Protein AF-0000000079329192 (afdb_homodimer)

Organism: NCBI:txid704125

Nearest PDB structures (foldseek):
  1jye-assembly1_A-2  TM=8.760E-01  e=5.514E-21  Escherichia coli
  1efa-assembly2_C  TM=8.735E-01  e=2.709E-20  Escherichia coli
  1jyf-assembly1_A  TM=8.751E-01  e=1.690E-20  Escherichia coli
  1efa-assembly1_B  TM=8.731E-01  e=1.331E-19  Escherichia coli
  4rzt-assembly1_A  TM=8.567E-01  e=7.832E-20  Escherichia coli DH1

pLDDT: mean 88.98, std 10.3, range [32.72, 98.62]

Foldseek 3Di:
DPDCPDPLVVLLVVLQQVQCVVVPHHDDDDDQVQDPVSLLVVLLVVQVVVHLAEEDAHPDDDVSNCVSPVVHLHAYEYEDDDDPVHFYEYAQLLVQLLQVLVVQVVLPWQQEEEEFEPDDDDHSLVSSVNSNVVNCVVVVRDNYHYHYANLALVRLLVRLVVCVVPHQGLEYEYSAVSSQVSNVVSCVVVVHDFNVRYFYAHEDCPVVQCVDVQRHWYKHDPSSVSSNVVNVQSVCVSVPHDDDSYHYGYIGTDDTRRHHRD/DPDCPDPLVVLLVVLQQVQCVVVPHHDDDDDQVQDPVSLLVVLLVVQVVVHLAEEDAHPDDDVSNCVSPVVHLHAYEYEDDDDPVHFYEYAQLLVQLLQVLVVQVVLPWQQEEEEFEPDDDDHSLVSSVNSNVVNCVVVVRDNYHYHYANLALVRLLVVLVVCVVPHQGLEYEYSAVSSQVSNVVSCVVVVHDFNPRYFYAHEDCPVVQCVDVQRHWYKHDPSSVNSNVVNVQSVCVSVPHDDDSYHYGYIGTDDTRRHHRD

Secondary structure (DSSP, 8-state):
---TT-HHHHHHHHHHHHHHHHTT--EEEEE-TT-HHHHHHHHHHHHHTT-S-EEEE-S---HHHHHHHHT----EEEESS--TTSEEEEE-HHHHHHHHHHHHHHTT--SEEEEEE---SS-HHHHHHHHHHHHHHHTT---EEEEEE-S-HHHHHHHHHHHHHH---SEEEESSHHHHHHHHHHHHHTT--TTTT-EEE-SB--HHHHHSSSPPBEEEP-HHHHHHHHHHHHHHHHTT----SEEEE--EEE--SS----/---TT-HHHHHHHHHHHHHHHHTT--EEEEE-TT-HHHHHHHHHHHHHTT-S-EEEE-S---HHHHHHHHT----EEEESS--TTSEEEEE-HHHHHHHHHHHHHHTT--SEEEEEE---SS-HHHHHHHHHHHHHHHTT---EEEEEE-S-HHHHHHHHHHHHHH---SEEEESSHHHHHHHHHHHHHTT--TTTT-EEE-SB--HHHHHSSSPPBEEE--HHHHHHHHHHHHHHHHTT----SEEEE--EEE--SS----

Sequence (524 aa):
MPRLDSYATSRTLAGIDETLRKLGYQLIISCTGQKDEREIESIENLVNQRVSGMILIAGKITDKHKKALGGSNIPVILLGQKNENFYCILHDDEDAGYQVGEYIISKGHRNICYIDVDKEGVSAWSRRRMGFEKCMKENYIDSVSFFKSDSTIEDAIEVVGKIVSTQKPTIIVCATDSIAIGVMKGLTKMEISIPKEISVTGIGDYEIAGMITPSLTTIHYPYKSCGKLLAENIVNLIIGNNTNKETIIPVKLIERESVDKLMPRLDSYATSRTLAGIDETLRKLGYQLIISCTGQKDEREIESIENLVNQRVSGMILIAGKITDKHKKALGGSNIPVILLGQKNENFYCILHDDEDAGYQVGEYIISKGHRNICYIDVDKEGVSAWSRRRMGFEKCMKENYIDSVSFFKSDSTIEDAIEVVGKIVSTQKPTIIVCATDSIAIGVMKGLTKMEISIPKEISVTGIGDYEIAGMITPSLTTIHYPYKSCGKLLAENIVNLIIGNNTNKETIIPVKLIERESVDKL

Solvent-accessible surface area (backbone atoms only — not comparable to full-atom values): 26814 Å² total; per-residue (Å²): 99,72,43,56,63,31,67,62,39,13,35,20,52,41,19,23,43,58,41,26,49,75,71,74,44,79,49,74,45,74,61,45,86,77,34,68,71,43,43,37,50,49,46,41,51,44,57,73,65,60,52,66,52,44,76,42,71,46,86,73,85,49,71,62,47,46,56,50,46,64,82,48,94,50,42,57,36,30,36,72,35,88,47,94,89,40,30,19,36,31,69,41,34,33,54,48,20,24,52,51,36,50,50,44,47,75,30,55,56,61,44,36,31,38,37,36,68,65,62,89,68,99,41,70,59,51,36,18,48,51,19,24,50,50,39,29,57,76,67,72,55,78,49,65,46,80,45,67,26,78,51,40,47,70,48,17,26,53,45,42,54,53,41,63,74,75,40,83,46,49,29,39,40,21,64,28,40,54,31,29,52,13,31,52,47,34,34,50,76,69,71,45,48,62,18,83,60,36,14,42,30,25,29,51,54,52,81,58,31,74,67,32,82,59,20,44,18,22,25,37,55,58,35,38,60,49,12,32,51,50,32,53,45,48,49,31,44,55,75,69,45,85,68,70,52,69,42,74,43,76,59,42,79,42,88,51,48,14,56,55,72,106,102,72,42,56,61,31,67,64,39,14,34,18,48,40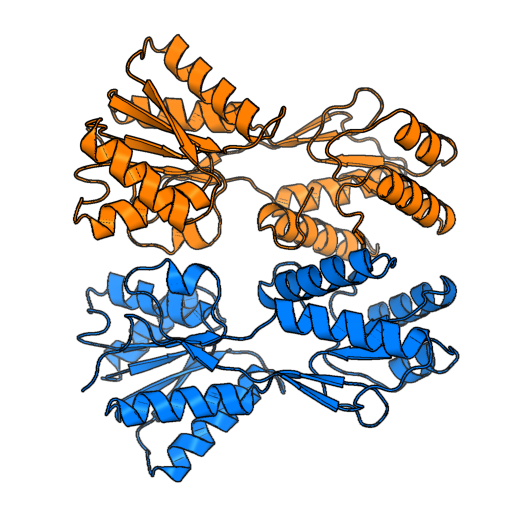,18,24,43,59,42,26,49,76,73,75,46,78,48,72,45,75,61,45,85,78,34,67,70,44,43,37,50,49,45,41,51,42,56,73,65,61,52,68,52,46,75,41,70,45,84,74,85,50,71,64,48,47,56,53,45,64,82,47,94,52,42,55,36,30,37,72,35,89,47,95,89,39,31,18,38,32,70,42,33,33,55,47,19,25,51,52,36,51,49,44,48,75,30,55,57,60,42,35,33,36,36,37,68,64,63,88,67,99,40,72,61,50,35,18,48,49,19,23,50,49,39,29,57,76,68,72,54,78,50,65,46,78,47,64,26,77,50,39,46,70,48,17,24,53,46,42,54,52,42,64,74,74,41,82,44,48,31,39,41,21,64,28,38,52,30,28,51,12,32,52,47,33,34,50,74,68,70,46,49,63,18,84,59,34,14,40,30,26,29,49,54,53,79,59,31,73,66,33,82,57,21,44,17,22,26,37,55,58,33,36,58,48,13,32,49,51,33,52,45,47,50,31,44,56,74,68,42,86,67,71,52,69,40,74,43,75,59,42,79,42,87,52,48,13,55,57,73,104

Radius of gyration: 24.59 Å; Cα contacts (8 Å, |Δi|>4): 1062; chains: 2; bounding box: 69×60×52 Å

Structure (mmCIF, N/CA/C/O backbone):
data_AF-0000000079329192-model_v1
#
loop_
_entity.id
_entity.type
_entity.pdbx_description
1 polymer 'LacI family transcriptional regulator'
#
loop_
_atom_site.group_PDB
_atom_site.id
_atom_site.type_symbol
_atom_site.label_atom_id
_atom_site.label_alt_id
_atom_site.label_comp_id
_atom_site.label_asym_id
_atom_site.label_entity_id
_atom_site.label_seq_id
_atom_site.pdbx_PDB_ins_code
_atom_site.Cartn_x
_atom_site.Cartn_y
_atom_site.Cartn_z
_atom_site.occupancy
_atom_site.B_iso_or_equiv
_atom_site.auth_seq_id
_atom_site.auth_comp_id
_atom_site.auth_asym_id
_atom_site.auth_atom_id
_atom_site.pdbx_PDB_model_num
ATOM 1 N N . MET A 1 1 ? -9.688 3.959 11.023 1 32.72 1 MET A N 1
ATOM 2 C CA . MET A 1 1 ? -8.734 5.059 10.93 1 32.72 1 MET A CA 1
ATOM 3 C C . MET A 1 1 ? -7.707 4.797 9.828 1 32.72 1 MET A C 1
ATOM 5 O O . MET A 1 1 ? -7.191 3.684 9.711 1 32.72 1 MET A O 1
ATOM 9 N N . PRO A 1 2 ? -7.629 5.629 8.875 1 41.59 2 PRO A N 1
ATOM 10 C CA . PRO A 1 2 ? -6.777 5.23 7.758 1 41.59 2 PRO A CA 1
ATOM 11 C C . PRO A 1 2 ? -5.355 4.883 8.188 1 41.59 2 PRO A C 1
ATOM 13 O O . PRO A 1 2 ? -4.758 5.605 8.992 1 41.59 2 PRO A O 1
ATOM 16 N N . ARG A 1 3 ? -5.109 3.707 8.438 1 50.81 3 ARG A N 1
ATOM 17 C CA . ARG A 1 3 ? -3.705 3.332 8.562 1 50.81 3 ARG A CA 1
ATOM 18 C C . ARG A 1 3 ? -2.908 3.768 7.34 1 50.81 3 ARG A C 1
ATOM 20 O O . ARG A 1 3 ? -3.355 3.586 6.207 1 50.81 3 ARG A O 1
ATOM 27 N N . LEU A 1 4 ? -1.994 4.789 7.645 1 55.53 4 LEU A N 1
ATOM 28 C CA . LEU A 1 4 ? -1.151 5.301 6.57 1 55.53 4 LEU A CA 1
ATOM 29 C C . LEU A 1 4 ? -0.688 4.168 5.656 1 55.53 4 LEU A C 1
ATOM 31 O O . LEU A 1 4 ? -0.296 4.41 4.512 1 55.53 4 LEU A O 1
ATOM 35 N N . ASP A 1 5 ? -0.94 3.031 6.254 1 58.59 5 ASP A N 1
ATOM 36 C CA . ASP A 1 5 ? -0.418 1.916 5.473 1 58.59 5 ASP A CA 1
ATOM 37 C C . ASP A 1 5 ? -1.541 1.192 4.73 1 58.59 5 ASP A C 1
ATOM 39 O O . ASP A 1 5 ? -1.308 0.167 4.09 1 58.59 5 ASP A O 1
ATOM 43 N N . SER A 1 6 ? -2.67 1.79 4.863 1 76 6 SER A N 1
ATOM 44 C CA . SER A 1 6 ? -3.764 1.178 4.117 1 76 6 SER A CA 1
ATOM 45 C C . SER A 1 6 ? -3.748 1.609 2.654 1 76 6 SER A C 1
ATOM 47 O O . SER A 1 6 ? -3.457 2.768 2.348 1 76 6 SER A O 1
ATOM 49 N N . TYR A 1 7 ? -3.967 0.673 1.785 1 79.38 7 TYR A N 1
ATOM 50 C CA . TYR A 1 7 ? -4.051 0.943 0.354 1 79.38 7 TYR A CA 1
ATOM 51 C C . TYR A 1 7 ? -5.094 2.018 0.064 1 79.38 7 TYR A C 1
ATOM 53 O O . TYR A 1 7 ? -4.824 2.965 -0.68 1 79.38 7 TYR A O 1
ATOM 61 N N . ALA A 1 8 ? -6.223 1.837 0.713 1 84.31 8 ALA A N 1
ATOM 62 C CA . ALA A 1 8 ? -7.316 2.785 0.515 1 84.31 8 ALA A CA 1
ATOM 63 C C . ALA A 1 8 ? -6.891 4.199 0.899 1 84.31 8 ALA A C 1
ATOM 65 O O . ALA A 1 8 ? -7.082 5.145 0.129 1 84.31 8 ALA A O 1
ATOM 66 N N . THR A 1 9 ? -6.27 4.324 1.997 1 84.25 9 THR A N 1
ATOM 67 C CA . THR A 1 9 ? -5.867 5.633 2.502 1 84.25 9 THR A CA 1
ATOM 68 C C . THR A 1 9 ? -4.754 6.227 1.645 1 84.25 9 THR A C 1
ATOM 70 O O . THR A 1 9 ? -4.82 7.391 1.247 1 84.25 9 THR A O 1
ATOM 73 N N . SER A 1 10 ? -3.836 5.43 1.383 1 85.94 10 SER A N 1
ATOM 74 C CA . SER A 1 10 ? -2.691 5.914 0.618 1 85.94 10 SER A CA 1
ATOM 75 C C . SER A 1 10 ? -3.111 6.387 -0.768 1 85.94 10 SER A C 1
ATOM 77 O O . SER A 1 10 ? -2.652 7.43 -1.238 1 85.94 10 SER A O 1
ATOM 79 N N . ARG A 1 11 ? -3.949 5.676 -1.393 1 88.06 11 ARG A N 1
ATOM 80 C CA . ARG A 1 11 ? -4.402 6.043 -2.73 1 88.06 11 ARG A CA 1
ATOM 81 C C . ARG A 1 11 ? -5.27 7.301 -2.689 1 88.06 11 ARG A C 1
ATOM 83 O O . ARG A 1 11 ? -5.176 8.156 -3.572 1 88.06 11 ARG A O 1
ATOM 90 N N . THR A 1 12 ? -6.125 7.34 -1.709 1 91.38 12 THR A N 1
ATOM 91 C CA . THR A 1 12 ? -6.953 8.531 -1.538 1 91.38 12 THR A CA 1
ATOM 92 C C . THR A 1 12 ? -6.082 9.766 -1.308 1 91.38 12 THR A C 1
ATOM 94 O O . THR A 1 12 ? -6.285 10.797 -1.944 1 91.38 12 THR A O 1
ATOM 97 N N . LEU A 1 13 ? -5.133 9.594 -0.441 1 90.44 13 LEU A N 1
ATOM 98 C CA . LEU A 1 13 ? -4.234 10.695 -0.123 1 90.44 13 LEU A CA 1
ATOM 99 C C . LEU A 1 13 ? -3.432 11.117 -1.35 1 90.44 13 LEU A C 1
ATOM 101 O O . LEU A 1 13 ? -3.166 12.305 -1.548 1 90.44 13 LEU A O 1
ATOM 105 N N . ALA A 1 14 ? -3.068 10.156 -2.109 1 88.69 14 ALA A N 1
ATOM 106 C CA . ALA A 1 14 ? -2.357 10.469 -3.348 1 88.69 14 ALA A CA 1
ATOM 107 C C . ALA A 1 14 ? -3.221 11.312 -4.277 1 88.69 14 ALA A C 1
ATOM 109 O O . ALA A 1 14 ? -2.738 12.281 -4.875 1 88.69 14 ALA A O 1
ATOM 110 N N . GLY A 1 15 ? -4.438 10.953 -4.402 1 92.75 15 GLY A N 1
ATOM 111 C CA . GLY A 1 15 ? -5.367 11.734 -5.203 1 92.75 15 GLY A CA 1
ATOM 112 C C . GLY A 1 15 ? -5.57 13.141 -4.68 1 92.75 15 GLY A C 1
ATOM 113 O O . GLY A 1 15 ? -5.613 14.102 -5.457 1 92.75 15 GLY A O 1
ATOM 114 N N . ILE A 1 16 ? -5.676 13.25 -3.391 1 94.44 16 ILE A N 1
ATOM 115 C CA . ILE A 1 16 ? -5.828 14.562 -2.764 1 94.44 16 ILE A CA 1
ATOM 116 C C . ILE A 1 16 ? -4.594 15.414 -3.051 1 94.44 16 ILE A C 1
ATOM 118 O O . ILE A 1 16 ? -4.715 16.547 -3.529 1 94.44 16 ILE A O 1
ATOM 122 N N . ASP A 1 17 ? -3.488 14.867 -2.822 1 91.94 17 ASP A N 1
ATOM 123 C CA . ASP A 1 17 ? -2.232 15.602 -2.957 1 91.94 17 ASP A CA 1
ATOM 124 C C . ASP A 1 17 ? -2.02 16.062 -4.398 1 91.94 17 ASP A C 1
ATOM 126 O O . ASP A 1 17 ? -1.721 17.234 -4.641 1 91.94 17 ASP A O 1
ATOM 130 N N . GLU A 1 18 ? -2.162 15.164 -5.297 1 91.25 18 GLU A N 1
ATOM 131 C CA . GLU A 1 18 ? -1.958 15.477 -6.711 1 91.25 18 GLU A CA 1
ATOM 132 C C . GLU A 1 18 ? -2.883 16.594 -7.164 1 91.25 18 GLU A C 1
ATOM 134 O O . GLU A 1 18 ? -2.457 17.516 -7.875 1 91.25 18 GLU A O 1
ATOM 139 N N . THR A 1 19 ? -4.078 16.562 -6.727 1 95.88 19 THR A N 1
ATOM 140 C CA . THR A 1 19 ? -5.066 17.562 -7.148 1 95.88 19 THR A CA 1
ATOM 141 C C . THR A 1 19 ? -4.828 18.891 -6.449 1 95.88 19 THR A C 1
ATOM 143 O O . THR A 1 19 ? -4.863 19.953 -7.09 1 95.88 19 THR A O 1
ATOM 146 N N . LEU A 1 20 ? -4.555 18.859 -5.18 1 93.56 20 LEU A N 1
ATOM 147 C CA . LEU A 1 20 ? -4.297 20.094 -4.438 1 93.56 20 LEU A CA 1
ATOM 148 C C . LEU A 1 20 ? -3.08 20.828 -4.996 1 93.56 20 LEU A C 1
ATOM 150 O O . LEU A 1 20 ? -3.076 22.047 -5.09 1 93.56 20 LEU A O 1
ATOM 154 N N . ARG A 1 21 ? -2.148 20.047 -5.352 1 90 21 ARG A N 1
ATOM 155 C CA . ARG A 1 21 ? -0.951 20.641 -5.941 1 90 21 ARG A CA 1
ATOM 156 C C . ARG A 1 21 ? -1.289 21.422 -7.211 1 90 21 ARG A C 1
ATOM 158 O O . ARG A 1 21 ? -0.813 22.531 -7.406 1 90 21 ARG A O 1
ATOM 165 N N . LYS A 1 22 ? -2.078 20.859 -7.977 1 92.62 22 LYS A N 1
ATOM 166 C CA . LYS A 1 22 ? -2.49 21.5 -9.227 1 92.62 22 LYS A CA 1
ATOM 167 C C . LYS A 1 22 ? -3.316 22.75 -8.953 1 92.62 22 LYS A C 1
ATOM 169 O O . LYS A 1 22 ? -3.316 23.688 -9.758 1 92.62 22 LYS A O 1
ATOM 174 N N . LEU A 1 23 ? -3.922 22.797 -7.82 1 94.19 23 LEU A N 1
ATOM 175 C CA . LEU A 1 23 ? -4.809 23.906 -7.484 1 94.19 23 LEU A CA 1
ATOM 176 C C . LEU A 1 23 ? -4.078 24.938 -6.637 1 94.19 23 LEU A C 1
ATOM 178 O O . LEU A 1 23 ? -4.68 25.938 -6.207 1 94.19 23 LEU A O 1
ATOM 182 N N . GLY A 1 24 ? -2.82 24.672 -6.309 1 89.81 24 GLY A N 1
ATOM 183 C CA . GLY A 1 24 ? -1.987 25.641 -5.617 1 89.81 24 GLY A CA 1
ATOM 184 C C . GLY A 1 24 ? -2.072 25.531 -4.109 1 89.81 24 GLY A C 1
ATOM 185 O O . GLY A 1 24 ? -1.804 26.5 -3.395 1 89.81 24 GLY A O 1
ATOM 186 N N . TYR A 1 25 ? -2.494 24.375 -3.584 1 91 25 TYR A N 1
ATOM 187 C CA . TYR A 1 25 ? -2.588 24.156 -2.145 1 91 25 TYR A CA 1
ATOM 188 C C . TYR A 1 25 ? -1.601 23.094 -1.692 1 91 25 TYR A C 1
ATOM 190 O O . TYR A 1 25 ? -1.209 22.219 -2.479 1 91 25 TYR A O 1
ATOM 198 N N . GLN A 1 26 ? -1.243 23.141 -0.442 1 87.62 26 GLN A N 1
ATOM 199 C CA . GLN A 1 26 ? -0.368 22.141 0.167 1 87.62 26 GLN A CA 1
ATOM 200 C C . GLN A 1 26 ? -1.147 21.219 1.104 1 87.62 26 GLN A C 1
ATOM 202 O O . GLN A 1 26 ? -2.01 21.688 1.856 1 87.62 26 GLN A O 1
ATOM 207 N N . LEU A 1 27 ? -0.812 19.984 1.014 1 90.5 27 LEU A N 1
ATOM 208 C CA . LEU A 1 27 ? -1.472 19 1.875 1 90.5 27 LEU A CA 1
ATOM 209 C C . LEU A 1 27 ? -0.658 18.766 3.141 1 90.5 27 LEU A C 1
ATOM 211 O O . LEU A 1 27 ? 0.555 18.547 3.072 1 90.5 27 LEU A O 1
ATOM 215 N N . ILE A 1 28 ? -1.36 18.844 4.246 1 88.12 28 ILE A N 1
ATOM 216 C CA . ILE A 1 28 ? -0.799 18.469 5.539 1 88.12 28 ILE A CA 1
ATOM 217 C C . ILE A 1 28 ? -1.626 17.344 6.152 1 88.12 28 ILE A C 1
ATOM 219 O O . ILE A 1 28 ? -2.857 17.406 6.176 1 88.12 28 ILE A O 1
ATOM 223 N N . ILE A 1 29 ? -0.888 16.344 6.578 1 88.94 29 ILE A N 1
ATOM 224 C CA . ILE A 1 29 ? -1.571 15.188 7.156 1 88.94 29 ILE A CA 1
ATOM 225 C C . ILE A 1 29 ? -1.236 15.078 8.641 1 88.94 29 ILE A C 1
ATOM 227 O O . ILE A 1 29 ? -0.065 15.109 9.023 1 88.94 29 ILE A O 1
ATOM 231 N N . SER A 1 30 ? -2.27 15.055 9.453 1 86.44 30 SER A N 1
ATOM 232 C CA . SER A 1 30 ? -2.123 14.82 10.891 1 86.44 30 SER A CA 1
ATOM 233 C C . SER A 1 30 ? -2.643 13.438 11.273 1 86.44 30 SER A C 1
ATOM 235 O O . SER A 1 30 ? -3.82 13.133 11.078 1 86.44 30 SER A O 1
ATOM 237 N N . CYS A 1 31 ? -1.718 12.672 11.773 1 83.62 31 CYS A N 1
ATOM 238 C CA . CYS A 1 31 ? -2.084 11.312 12.18 1 83.62 31 CYS A CA 1
ATOM 239 C C . CYS A 1 31 ? -2.475 11.273 13.648 1 83.62 31 CYS A C 1
ATOM 241 O O . CYS A 1 31 ? -1.649 11.539 14.523 1 83.62 31 CYS A O 1
ATOM 243 N N . THR A 1 32 ? -3.775 10.914 13.961 1 76.69 32 THR A N 1
ATOM 244 C CA . THR A 1 32 ? -4.266 10.992 15.336 1 76.69 32 THR A CA 1
ATOM 245 C C . THR A 1 32 ? -4.418 9.602 15.938 1 76.69 32 THR A C 1
ATOM 247 O O . THR A 1 32 ? -4.59 9.461 17.156 1 76.69 32 THR A O 1
ATOM 250 N N . GLY A 1 33 ? -4.211 8.5 15.148 1 67.06 33 GLY A N 1
ATOM 251 C CA . GLY A 1 33 ? -4.328 7.133 15.633 1 67.06 33 GLY A CA 1
ATOM 252 C C . GLY A 1 33 ? -5.719 6.789 16.125 1 67.06 33 GLY A C 1
ATOM 253 O O . GLY A 1 33 ? -5.879 5.969 17.031 1 67.06 33 GLY A O 1
ATOM 254 N N . GLN A 1 34 ? -6.688 7.422 15.75 1 62.16 34 GLN A N 1
ATOM 255 C CA . GLN A 1 34 ? -8.102 7.188 16.016 1 62.16 34 GLN A CA 1
ATOM 256 C C . GLN A 1 34 ? -8.438 7.438 17.484 1 62.16 34 GLN A C 1
ATOM 258 O O . GLN A 1 34 ? -9.25 6.727 18.062 1 62.16 34 GLN A O 1
ATOM 263 N N . LYS A 1 35 ? -7.695 8.133 18.172 1 70.5 35 LYS A N 1
ATOM 264 C CA . LYS A 1 35 ? -8.047 8.539 19.531 1 70.5 35 LYS A CA 1
ATOM 265 C C . LYS A 1 35 ? -8.695 9.914 19.547 1 70.5 35 LYS A C 1
ATOM 267 O O . LYS A 1 35 ? -8.102 10.898 19.094 1 70.5 35 LYS A O 1
ATOM 272 N N . ASP A 1 36 ? -9.828 9.898 20.078 1 71.31 36 ASP A N 1
ATOM 273 C CA . ASP A 1 36 ? -10.664 11.094 20.047 1 71.31 36 ASP A CA 1
ATOM 274 C C . ASP A 1 36 ? -9.906 12.305 20.578 1 71.31 36 ASP A C 1
ATOM 276 O O . ASP A 1 36 ? -9.961 13.391 19.984 1 71.31 36 ASP A O 1
ATOM 280 N N . GLU A 1 37 ? -9.242 12.117 21.656 1 75.88 37 GLU A N 1
ATOM 281 C CA . GLU A 1 37 ? -8.547 13.25 22.266 1 75.88 37 GLU A CA 1
ATOM 282 C C . GLU A 1 37 ? -7.48 13.812 21.328 1 75.88 37 GLU A C 1
ATOM 284 O O . GLU A 1 37 ? -7.32 15.031 21.234 1 75.88 37 GLU A O 1
ATOM 289 N N . ARG A 1 38 ? -6.867 12.984 20.609 1 78.12 38 ARG A N 1
ATOM 290 C CA . ARG A 1 38 ? -5.82 13.414 19.688 1 78.12 38 ARG A CA 1
ATOM 291 C C . ARG A 1 38 ? -6.414 14.07 18.453 1 78.12 38 ARG A C 1
ATOM 293 O O . ARG A 1 38 ? -5.824 15 17.891 1 78.12 38 ARG A O 1
ATOM 300 N N . GLU A 1 39 ? -7.543 13.539 18.125 1 80.69 39 GLU A N 1
ATOM 301 C CA . GLU A 1 39 ? -8.227 14.141 16.969 1 80.69 39 GLU A CA 1
ATOM 302 C C . GLU A 1 39 ? -8.602 15.594 17.266 1 80.69 39 GLU A C 1
ATOM 304 O O . GLU A 1 39 ? -8.383 16.469 16.422 1 80.69 39 GLU A O 1
ATOM 309 N N . ILE A 1 40 ? -9.109 15.766 18.453 1 81.94 40 ILE A N 1
ATOM 310 C CA . ILE A 1 40 ? -9.539 17.094 18.844 1 81.94 40 ILE A CA 1
ATOM 311 C C . ILE A 1 40 ? -8.336 18.031 18.906 1 81.94 40 ILE A C 1
ATOM 313 O O . ILE A 1 40 ? -8.391 19.156 18.375 1 81.94 40 ILE A O 1
ATOM 317 N N . GLU A 1 41 ? -7.312 17.516 19.469 1 80.75 41 GLU A N 1
ATOM 318 C CA . GLU A 1 41 ? -6.098 18.312 19.562 1 80.75 41 GLU A CA 1
ATOM 319 C C . GLU A 1 41 ? -5.559 18.672 18.172 1 80.75 41 GLU A C 1
ATOM 321 O O . GLU A 1 41 ? -5.121 19.797 17.953 1 80.75 41 GLU A O 1
ATOM 326 N N . SER A 1 42 ? -5.586 17.734 17.359 1 81.94 42 SER A N 1
ATOM 327 C CA . SER A 1 42 ? -5.105 17.953 15.992 1 81.94 42 SER A CA 1
ATOM 328 C C . SER A 1 42 ? -5.957 19 15.266 1 81.94 42 SER A C 1
ATOM 330 O O . SER A 1 42 ? -5.426 19.859 14.57 1 81.94 42 SER A O 1
ATOM 332 N N . ILE A 1 43 ? -7.219 18.859 15.484 1 84.69 43 ILE A N 1
ATOM 333 C CA . ILE A 1 43 ? -8.141 19.797 14.859 1 84.69 43 ILE A CA 1
ATOM 334 C C . ILE A 1 43 ? -7.848 21.219 15.367 1 84.69 43 ILE A C 1
ATOM 336 O O . ILE A 1 43 ? -7.727 22.156 14.57 1 84.69 43 ILE A O 1
ATOM 340 N N . GLU A 1 44 ? -7.688 21.312 16.609 1 83.06 44 GLU A N 1
ATOM 341 C CA . GLU A 1 44 ? -7.406 22.609 17.203 1 83.06 44 GLU A CA 1
ATOM 342 C C . GLU A 1 44 ? -6.098 23.188 16.688 1 83.06 44 GLU A C 1
ATOM 344 O O . GLU A 1 44 ? -6.012 24.391 16.391 1 83.06 44 GLU A O 1
ATOM 349 N N . ASN A 1 45 ? -5.141 22.344 16.562 1 79.44 45 ASN A N 1
ATOM 350 C CA . ASN A 1 45 ? -3.844 22.781 16.062 1 79.44 45 ASN A CA 1
ATOM 351 C C . ASN A 1 45 ? -3.939 23.266 14.617 1 79.44 45 ASN A C 1
ATOM 353 O O . ASN A 1 45 ? -3.342 24.281 14.258 1 79.44 45 ASN A O 1
ATOM 357 N N . LEU A 1 46 ? -4.652 22.547 13.859 1 83.06 46 LEU A N 1
ATOM 358 C CA . LEU A 1 46 ? -4.801 22.906 12.453 1 83.06 46 LEU A CA 1
ATOM 359 C C . LEU A 1 46 ? -5.594 24.203 12.305 1 83.06 46 LEU A C 1
ATOM 361 O O . LEU A 1 46 ? -5.289 25.016 11.438 1 83.06 46 LEU A O 1
ATOM 365 N N . VAL A 1 47 ? -6.539 24.375 13.172 1 82.88 47 VAL A N 1
ATOM 366 C CA . VAL A 1 47 ? -7.316 25.609 13.188 1 82.88 47 VAL A CA 1
ATOM 367 C C . VAL A 1 47 ? -6.41 26.781 13.555 1 82.88 47 VAL A C 1
ATOM 369 O O . VAL A 1 47 ? -6.461 27.828 12.914 1 82.88 47 VAL A O 1
ATOM 372 N N . ASN A 1 48 ? -5.648 26.5 14.477 1 78 48 ASN A N 1
ATOM 373 C CA . ASN A 1 48 ? -4.727 27.547 14.922 1 78 48 ASN A CA 1
ATOM 374 C C . ASN A 1 48 ? -3.703 27.891 13.844 1 78 48 ASN A C 1
ATOM 376 O O . ASN A 1 48 ? -3.221 29.016 13.773 1 78 48 ASN A O 1
ATOM 380 N N . GLN A 1 49 ? -3.453 26.953 13.016 1 77.12 49 GLN A N 1
ATOM 381 C CA . GLN A 1 49 ? -2.516 27.156 11.914 1 77.12 49 GLN A CA 1
ATOM 382 C C . GLN A 1 49 ? -3.197 27.844 10.734 1 77.12 49 GLN A C 1
ATOM 384 O O . GLN A 1 49 ? -2.547 28.172 9.742 1 77.12 49 GLN A O 1
ATOM 389 N N . ARG A 1 50 ? -4.418 28.094 10.836 1 82.56 50 ARG A N 1
ATOM 390 C CA . ARG A 1 50 ? -5.215 28.797 9.836 1 82.56 50 ARG A CA 1
ATOM 391 C C . ARG A 1 50 ? -5.172 28.094 8.492 1 82.56 50 ARG A C 1
ATOM 393 O O . ARG A 1 50 ? -4.93 28.719 7.457 1 82.56 50 ARG A O 1
ATOM 400 N N . VAL A 1 51 ? -5.309 26.766 8.602 1 88.62 51 VAL A N 1
ATOM 401 C CA . VAL A 1 51 ? -5.414 26.016 7.344 1 88.62 51 VAL A CA 1
ATOM 402 C C . VAL A 1 51 ? -6.629 26.5 6.559 1 88.62 51 VAL A C 1
ATOM 404 O O . VAL A 1 51 ? -7.598 27 7.145 1 88.62 51 VAL A O 1
ATOM 407 N N . SER A 1 52 ? -6.543 26.375 5.246 1 92.5 52 SER A N 1
ATOM 408 C CA . SER A 1 52 ? -7.613 26.891 4.398 1 92.5 52 SER A CA 1
ATOM 409 C C . SER A 1 52 ? -8.836 25.969 4.434 1 92.5 52 SER A C 1
ATOM 411 O O . SER A 1 52 ? -9.961 26.422 4.227 1 92.5 52 SER A O 1
ATOM 413 N N . GLY A 1 53 ? -8.672 24.766 4.633 1 94.5 53 GLY A N 1
ATOM 414 C CA . GLY A 1 53 ? -9.703 23.734 4.668 1 94.5 53 GLY A CA 1
ATOM 415 C C . GLY A 1 53 ? -9.234 22.453 5.312 1 94.5 53 GLY A C 1
ATOM 416 O O . GLY A 1 53 ? -8.031 22.234 5.5 1 94.5 53 GLY A O 1
ATOM 417 N N . MET A 1 54 ? -10.242 21.594 5.66 1 93.12 54 MET A N 1
ATOM 418 C CA . MET A 1 54 ? -9.898 20.344 6.336 1 93.12 54 MET A CA 1
ATOM 419 C C . MET A 1 54 ? -10.719 19.172 5.773 1 93.12 54 MET A C 1
ATOM 421 O O . MET A 1 54 ? -11.898 19.328 5.473 1 93.12 54 MET A O 1
ATOM 425 N N . ILE A 1 55 ? -10.016 18.109 5.617 1 92.75 55 ILE A N 1
ATOM 426 C CA . ILE A 1 55 ? -10.664 16.828 5.324 1 92.75 55 ILE A CA 1
ATOM 427 C C . ILE A 1 55 ? -10.492 15.883 6.508 1 92.75 55 ILE A C 1
ATOM 429 O O . ILE A 1 55 ? -9.367 15.625 6.949 1 92.75 55 ILE A O 1
ATOM 433 N N . LEU A 1 56 ? -11.602 15.469 7.02 1 88.88 56 LEU A N 1
ATOM 434 C CA . LEU A 1 56 ? -11.57 14.555 8.156 1 88.88 56 LEU A CA 1
ATOM 435 C C . LEU A 1 56 ? -11.938 13.141 7.73 1 88.88 56 LEU A C 1
ATOM 437 O O . LEU A 1 56 ? -13 12.914 7.156 1 88.88 56 LEU A O 1
ATOM 441 N N . ILE A 1 57 ? -10.914 12.273 7.957 1 81.75 57 ILE A N 1
ATOM 442 C CA . ILE A 1 57 ? -11.164 10.859 7.742 1 81.75 57 ILE A CA 1
ATOM 443 C C . ILE A 1 57 ? -11.453 10.18 9.078 1 81.75 57 ILE A C 1
ATOM 445 O O . ILE A 1 57 ? -10.531 9.758 9.781 1 81.75 57 ILE A O 1
ATOM 449 N N . ALA A 1 58 ? -12.602 10.477 9.633 1 66.31 58 ALA A N 1
ATOM 450 C CA . ALA A 1 58 ? -12.93 10.047 10.992 1 66.31 58 ALA A CA 1
ATOM 451 C C . ALA A 1 58 ? -14.008 8.961 10.977 1 66.31 58 ALA A C 1
ATOM 453 O O . ALA A 1 58 ? -14.828 8.906 10.055 1 66.31 58 ALA A O 1
ATOM 454 N N . GLY A 1 59 ? -13.758 8.086 11.922 1 61.31 59 GLY A N 1
ATOM 455 C CA . GLY A 1 59 ? -14.828 7.113 12.094 1 61.31 59 GLY A CA 1
ATOM 456 C C . GLY A 1 59 ? -16.094 7.715 12.672 1 61.31 59 GLY A C 1
ATOM 457 O O . GLY A 1 59 ? -17.203 7.391 12.234 1 61.31 59 GLY A O 1
ATOM 458 N N . LYS A 1 60 ? -15.953 8.602 13.727 1 68.12 60 LYS A N 1
ATOM 459 C CA . LYS A 1 60 ? -17.109 9.195 14.406 1 68.12 60 LYS A CA 1
ATOM 460 C C . LYS A 1 60 ? -16.844 10.664 14.742 1 68.12 60 LYS A C 1
ATOM 462 O O . LYS A 1 60 ? -15.75 11.031 15.148 1 68.12 60 LYS A O 1
ATOM 467 N N . ILE A 1 61 ? -17.844 11.469 14.367 1 76.62 61 ILE A N 1
ATOM 468 C CA . ILE A 1 61 ? -17.766 12.875 14.75 1 76.62 61 ILE A CA 1
ATOM 469 C C . ILE A 1 61 ? -18.625 13.125 15.984 1 76.62 61 ILE A C 1
ATOM 471 O O . ILE A 1 61 ? -19.844 12.914 15.961 1 76.62 61 ILE A O 1
ATOM 475 N N . THR A 1 62 ? -18.016 13.461 17.047 1 78.5 62 THR A N 1
ATOM 476 C CA . THR A 1 62 ? -18.703 13.75 18.297 1 78.5 62 THR A CA 1
ATOM 477 C C . THR A 1 62 ? -18.875 15.25 18.5 1 78.5 62 THR A C 1
ATOM 479 O O . THR A 1 62 ? -18.438 16.047 17.672 1 78.5 62 THR A O 1
ATOM 482 N N . ASP A 1 63 ? -19.594 15.594 19.562 1 80.56 63 ASP A N 1
ATOM 483 C CA . ASP A 1 63 ? -19.781 17 19.891 1 80.56 63 ASP A CA 1
ATOM 484 C C . ASP A 1 63 ? -18.453 17.688 20.156 1 80.56 63 ASP A C 1
ATOM 486 O O . ASP A 1 63 ? -18.297 18.891 19.875 1 80.56 63 ASP A O 1
ATOM 490 N N . LYS A 1 64 ? -17.594 16.969 20.609 1 81.25 64 LYS A N 1
ATOM 491 C CA . LYS A 1 64 ? -16.281 17.547 20.875 1 81.25 64 LYS A CA 1
ATOM 492 C C . LYS A 1 64 ? -15.586 17.953 19.578 1 81.25 64 LYS A C 1
ATOM 494 O O . LYS A 1 64 ? -14.922 18.984 19.516 1 81.25 64 LYS A O 1
ATOM 499 N N . HIS A 1 65 ? -15.758 17.109 18.578 1 81.12 65 HIS A N 1
ATOM 500 C CA . HIS A 1 65 ? -15.211 17.453 17.266 1 81.12 65 HIS A CA 1
ATOM 501 C C . HIS A 1 65 ? -15.836 18.734 16.734 1 81.12 65 HIS A C 1
ATOM 503 O O . HIS A 1 65 ? -15.125 19.609 16.25 1 81.12 65 HIS A O 1
ATOM 509 N N . LYS A 1 66 ? -17.141 18.797 16.922 1 79.94 66 LYS A N 1
ATOM 510 C CA . LYS A 1 66 ? -17.891 19.953 16.438 1 79.94 66 LYS A CA 1
ATOM 511 C C . LYS A 1 66 ? -17.422 21.219 17.156 1 79.94 66 LYS A C 1
ATOM 513 O O . LYS A 1 66 ? -17.281 22.266 16.516 1 79.94 66 LYS A O 1
ATOM 518 N N . LYS A 1 67 ? -17.266 21.047 18.359 1 82.06 67 LYS A N 1
ATOM 519 C CA . LYS A 1 67 ? -16.828 22.188 19.156 1 82.06 67 LYS A CA 1
ATOM 520 C C . LYS A 1 67 ? -15.438 22.656 18.734 1 82.06 67 LYS A C 1
ATOM 522 O O . LYS A 1 67 ? -15.18 23.859 18.656 1 82.06 67 LYS A O 1
ATOM 527 N N . ALA A 1 68 ? -14.633 21.703 18.531 1 81.56 68 ALA A N 1
ATOM 528 C CA . ALA A 1 68 ? -13.273 22.031 18.109 1 81.56 68 ALA A CA 1
ATOM 529 C C . ALA A 1 68 ? -13.266 22.734 16.75 1 81.56 68 ALA A C 1
ATOM 531 O O . ALA A 1 68 ? -12.43 23.594 16.484 1 81.56 68 ALA A O 1
ATOM 532 N N . LEU A 1 69 ? -14.25 22.328 15.938 1 78.31 69 LEU A N 1
ATOM 533 C CA . LEU A 1 69 ? -14.367 22.891 14.594 1 78.31 69 LEU A CA 1
ATOM 534 C C . LEU A 1 69 ? -15.102 24.234 14.625 1 78.31 69 LEU A C 1
ATOM 536 O O . LEU A 1 69 ? -14.938 25.062 13.727 1 78.31 69 LEU A O 1
ATOM 540 N N . GLY A 1 70 ? -16.25 24.281 15.391 1 67.62 70 GLY A N 1
ATOM 541 C CA . GLY A 1 70 ? -17.297 25.297 15.438 1 67.62 70 GLY A CA 1
ATOM 542 C C . GLY A 1 70 ? -16.734 26.719 15.508 1 67.62 70 GLY A C 1
ATOM 543 O O . GLY A 1 70 ? -17.312 27.641 14.945 1 67.62 70 GLY A O 1
ATOM 544 N N . GLY A 1 71 ? -15.688 26.828 16.141 1 65.25 71 GLY A N 1
ATOM 545 C CA . GLY A 1 71 ? -15.25 28.203 16.25 1 65.25 71 GLY A CA 1
ATOM 546 C C . GLY A 1 71 ? -14.484 28.688 15.031 1 65.25 71 GLY A C 1
ATOM 547 O O . GLY A 1 71 ? -14.148 29.875 14.93 1 65.25 71 GLY A O 1
ATOM 548 N N . SER A 1 72 ? -14.469 27.781 14.016 1 70.88 72 SER A N 1
ATOM 549 C CA . SER A 1 72 ? -13.602 28.188 12.906 1 70.88 72 SER A CA 1
ATOM 550 C C . SER A 1 72 ? -14.391 28.312 11.609 1 70.88 72 SER A C 1
ATOM 552 O O . SER A 1 72 ? -15.461 27.719 11.469 1 70.88 72 SER A O 1
ATOM 554 N N . ASN A 1 73 ? -14.195 29.312 10.789 1 83.75 73 ASN A N 1
ATOM 555 C CA . ASN A 1 73 ? -14.758 29.469 9.453 1 83.75 73 ASN A CA 1
ATOM 556 C C . ASN A 1 73 ? -14.031 28.609 8.43 1 83.75 73 ASN A C 1
ATOM 558 O O . ASN A 1 73 ? -14.094 28.875 7.223 1 83.75 73 ASN A O 1
ATOM 562 N N . ILE A 1 74 ? -13.469 27.484 8.945 1 90.56 74 ILE A N 1
ATOM 563 C CA . ILE A 1 74 ? -12.695 26.625 8.055 1 90.56 74 ILE A CA 1
ATOM 564 C C . ILE A 1 74 ? -13.594 25.547 7.457 1 90.56 74 ILE A C 1
ATOM 566 O O . ILE A 1 74 ? -14.258 24.812 8.188 1 90.56 74 ILE A O 1
ATOM 570 N N . PRO A 1 75 ? -13.688 25.531 6.148 1 93.69 75 PRO A N 1
ATOM 571 C CA . PRO A 1 75 ? -14.477 24.469 5.523 1 93.69 75 PRO A CA 1
ATOM 572 C C . PRO A 1 75 ? -13.969 23.078 5.871 1 93.69 75 PRO A C 1
ATOM 574 O O . PRO A 1 75 ? -12.758 22.859 5.934 1 93.69 75 PRO A O 1
ATOM 577 N N . VAL A 1 76 ? -15.008 22.125 6.078 1 92.19 76 VAL A N 1
ATOM 578 C CA . VAL A 1 76 ? -14.656 20.766 6.461 1 92.19 76 VAL A CA 1
ATOM 579 C C . VAL A 1 76 ? -15.461 19.766 5.617 1 92.19 76 VAL A C 1
ATOM 581 O O . VAL A 1 76 ? -16.656 19.953 5.402 1 92.19 76 VAL A O 1
ATOM 584 N N . ILE A 1 77 ? -14.758 18.781 5.137 1 93.81 77 ILE A N 1
ATOM 585 C CA . ILE A 1 77 ? -15.422 17.656 4.48 1 93.81 77 ILE A CA 1
ATOM 586 C C . ILE A 1 77 ? -15.086 16.359 5.219 1 93.81 77 ILE A C 1
ATOM 588 O O . ILE A 1 77 ? -13.938 16.141 5.598 1 93.81 77 ILE A O 1
ATOM 592 N N . LEU A 1 78 ? -16.078 15.578 5.406 1 90.88 78 LEU A N 1
ATOM 593 C CA . LEU A 1 78 ? -15.906 14.273 6.027 1 90.88 78 LEU A CA 1
ATOM 594 C C . LEU A 1 78 ? -15.844 13.172 4.977 1 90.88 78 LEU A C 1
ATOM 596 O O . LEU A 1 78 ? -16.609 13.188 4.008 1 90.88 78 LEU A O 1
ATOM 600 N N . LEU A 1 79 ? -14.859 12.312 5.18 1 90.06 79 LEU A N 1
ATOM 601 C CA . LEU A 1 79 ? -14.797 11.117 4.344 1 90.06 79 LEU A CA 1
ATOM 602 C C . LEU A 1 79 ? -15.18 9.875 5.133 1 90.06 79 LEU A C 1
ATOM 604 O O . LEU A 1 79 ? -14.641 9.625 6.215 1 90.06 79 LEU A O 1
ATOM 608 N N . GLY A 1 80 ? -16.094 9.023 4.566 1 84.81 80 GLY A N 1
ATOM 609 C CA . GLY A 1 80 ? -16.359 7.695 5.109 1 84.81 80 GLY A CA 1
ATOM 610 C C . GLY A 1 80 ? -17.547 7.656 6.039 1 84.81 80 GLY A C 1
ATOM 611 O O . GLY A 1 80 ? -17.953 6.586 6.504 1 84.81 80 GLY A O 1
ATOM 612 N N . GLN A 1 81 ? -18.109 8.891 6.398 1 80.62 81 GLN A N 1
ATOM 613 C CA . GLN A 1 81 ? -19.25 8.922 7.316 1 80.62 81 GLN A CA 1
ATOM 614 C C . GLN A 1 81 ? -20.266 9.969 6.898 1 80.62 81 GLN A C 1
ATOM 616 O O . GLN A 1 81 ? -19.906 11.055 6.449 1 80.62 81 GLN A O 1
ATOM 621 N N . LYS A 1 82 ? -21.453 9.508 7.102 1 83.94 82 LYS A N 1
ATOM 622 C CA . LYS A 1 82 ? -22.531 10.461 6.855 1 83.94 82 LYS A CA 1
ATOM 623 C C . LYS A 1 82 ? -22.734 11.383 8.055 1 83.94 82 LYS A C 1
ATOM 625 O O . LYS A 1 82 ? -22.641 10.938 9.203 1 83.94 82 LYS A O 1
ATOM 630 N N . ASN A 1 83 ? -22.859 12.586 7.754 1 85.25 83 ASN A N 1
ATOM 631 C CA . ASN A 1 83 ? -23.141 13.586 8.781 1 85.25 83 ASN A CA 1
ATOM 632 C C . ASN A 1 83 ? -24.016 14.711 8.242 1 85.25 83 ASN A C 1
ATOM 634 O O . ASN A 1 83 ? -23.719 15.281 7.191 1 85.25 83 ASN A O 1
ATOM 638 N N . GLU A 1 84 ? -25.062 15.023 8.953 1 85.44 84 GLU A N 1
ATOM 639 C CA . GLU A 1 84 ? -26.031 16.016 8.492 1 85.44 84 GLU A CA 1
ATOM 640 C C . GLU A 1 84 ? -25.453 17.422 8.562 1 85.44 84 GLU A C 1
ATOM 642 O O . GLU A 1 84 ? -25.906 18.312 7.836 1 85.44 84 GLU A O 1
ATOM 647 N N . ASN A 1 85 ? -24.469 17.594 9.367 1 85 85 ASN A N 1
ATOM 648 C CA . ASN A 1 85 ? -23.969 18.938 9.617 1 85 85 ASN A CA 1
ATOM 649 C C . ASN A 1 85 ? -22.75 19.25 8.766 1 85 85 ASN A C 1
ATOM 651 O O . ASN A 1 85 ? -22.297 20.391 8.711 1 85 85 ASN A O 1
ATOM 655 N N . PHE A 1 86 ? -22.266 18.203 8.086 1 88.31 86 PHE A N 1
ATOM 656 C CA . PHE A 1 86 ? -21.031 18.406 7.332 1 88.31 86 PHE A CA 1
ATOM 657 C C . PHE A 1 86 ? -21.188 17.891 5.902 1 88.31 86 PHE A C 1
ATOM 659 O O . PHE A 1 86 ? -22.078 17.078 5.625 1 88.31 86 PHE A O 1
ATOM 666 N N . TYR A 1 87 ? -20.375 18.5 5.07 1 92.44 87 TYR A N 1
ATOM 667 C CA . TYR A 1 87 ? -20.188 17.875 3.766 1 92.44 87 TYR A CA 1
ATOM 668 C C . TYR A 1 87 ? -19.516 16.516 3.91 1 92.44 87 TYR A C 1
ATOM 670 O O . TYR A 1 87 ? -18.625 16.328 4.738 1 92.44 87 TYR A O 1
ATOM 678 N N . CYS A 1 88 ? -20.125 15.57 3.135 1 93.19 88 CYS A N 1
ATOM 679 C CA . CYS A 1 88 ? -19.562 14.227 3.289 1 93.19 88 CYS A CA 1
ATOM 680 C C . CYS A 1 88 ? -19.438 13.531 1.94 1 93.19 88 CYS A C 1
ATOM 682 O O . CYS A 1 88 ? -20.234 13.773 1.035 1 93.19 88 CYS A O 1
ATOM 684 N N . ILE A 1 89 ? -18.391 12.758 1.841 1 93 89 ILE A N 1
ATOM 685 C CA . ILE A 1 89 ? -18.188 11.852 0.718 1 93 89 ILE A CA 1
ATOM 686 C C . ILE A 1 89 ? -18.047 10.414 1.228 1 93 89 ILE A C 1
ATOM 688 O O . ILE A 1 89 ? -17.328 10.156 2.186 1 93 89 ILE A O 1
ATOM 692 N N . LEU A 1 90 ? -18.797 9.523 0.622 1 91.81 90 LEU A N 1
ATOM 693 C CA . LEU A 1 90 ? -18.812 8.125 1.037 1 91.81 90 LEU A CA 1
ATOM 694 C C . LEU A 1 90 ? -18.688 7.195 -0.167 1 91.81 90 LEU A C 1
ATOM 696 O O . LEU A 1 90 ? -19.062 7.562 -1.28 1 91.81 90 LEU A O 1
ATOM 700 N N . HIS A 1 91 ? -18.109 6.066 0.124 1 92.81 91 HIS A N 1
ATOM 701 C CA . HIS A 1 91 ? -18.219 4.988 -0.853 1 92.81 91 HIS A CA 1
ATOM 702 C C . HIS A 1 91 ? -19.5 4.199 -0.655 1 92.81 91 HIS A C 1
ATOM 704 O O . HIS A 1 91 ? -20.016 4.109 0.462 1 92.81 91 HIS A O 1
ATOM 710 N N . ASP A 1 92 ? -20 3.666 -1.695 1 94.88 92 ASP A N 1
ATOM 711 C CA . ASP A 1 92 ? -21.234 2.891 -1.605 1 94.88 92 ASP A CA 1
ATOM 712 C C . ASP A 1 92 ? -20.938 1.438 -1.237 1 94.88 92 ASP A C 1
ATOM 714 O O . ASP A 1 92 ? -21.062 0.541 -2.074 1 94.88 92 ASP A O 1
ATOM 718 N N . ASP A 1 93 ? -20.688 1.247 -0.003 1 94.56 93 ASP A N 1
ATOM 719 C CA . ASP A 1 93 ? -20.312 -0.076 0.493 1 94.56 93 ASP A CA 1
ATOM 720 C C . ASP A 1 93 ? -21.484 -1.05 0.371 1 94.56 93 ASP A C 1
ATOM 722 O O . ASP A 1 93 ? -21.297 -2.242 0.128 1 94.56 93 ASP A O 1
ATOM 726 N N . GLU A 1 94 ? -22.656 -0.544 0.598 1 95.94 94 GLU A N 1
ATOM 727 C CA . GLU A 1 94 ? -23.812 -1.412 0.444 1 95.94 94 GLU A CA 1
ATOM 728 C C . GLU A 1 94 ? -23.938 -1.91 -0.992 1 95.94 94 GLU A C 1
ATOM 730 O O . GLU A 1 94 ? -24.203 -3.094 -1.224 1 95.94 94 GLU A O 1
ATOM 735 N N . ASP A 1 95 ? -23.734 -1.006 -1.89 1 97.75 95 ASP A N 1
ATOM 736 C CA . ASP A 1 95 ? -23.797 -1.393 -3.295 1 97.75 95 ASP A CA 1
ATOM 737 C C . ASP A 1 95 ? -22.688 -2.367 -3.654 1 97.75 95 ASP A C 1
ATOM 739 O O . ASP A 1 95 ? -22.859 -3.234 -4.512 1 97.75 95 ASP A O 1
ATOM 743 N N . ALA A 1 96 ? -21.578 -2.197 -3.037 1 97.81 96 ALA A N 1
ATOM 744 C CA . ALA A 1 96 ? -20.469 -3.121 -3.264 1 97.81 96 ALA A CA 1
ATOM 745 C C . ALA A 1 96 ? -20.875 -4.559 -2.963 1 97.81 96 ALA A C 1
ATOM 747 O O . ALA A 1 96 ? -20.703 -5.449 -3.799 1 97.81 96 ALA A O 1
ATOM 748 N N . GLY A 1 97 ? -21.438 -4.715 -1.801 1 97.94 97 GLY A N 1
ATOM 749 C CA . GLY A 1 97 ? -21.906 -6.039 -1.434 1 97.94 97 GLY A CA 1
ATOM 750 C C . GLY A 1 97 ? -23 -6.559 -2.354 1 97.94 97 GLY A C 1
ATOM 751 O O . GLY A 1 97 ? -23.016 -7.738 -2.715 1 97.94 97 GLY A O 1
ATOM 752 N N . TYR A 1 98 ? -23.891 -5.656 -2.699 1 98.56 98 TYR A N 1
ATOM 753 C CA . TYR A 1 98 ? -25 -6.023 -3.562 1 98.56 98 TYR A CA 1
ATOM 754 C C . TYR A 1 98 ? -24.5 -6.484 -4.93 1 98.56 98 TYR A C 1
ATOM 756 O O . TYR A 1 98 ? -24.969 -7.504 -5.449 1 98.56 98 TYR A O 1
ATOM 764 N N . GLN A 1 99 ? -23.562 -5.781 -5.484 1 98.62 99 GLN A N 1
ATOM 765 C CA . GLN A 1 99 ? -23 -6.109 -6.793 1 98.62 99 GLN A CA 1
ATOM 766 C C . GLN A 1 99 ? -22.344 -7.48 -6.781 1 98.62 99 GLN A C 1
ATOM 768 O O . GLN A 1 99 ? -22.469 -8.242 -7.738 1 98.62 99 GLN A O 1
ATOM 773 N N . VAL A 1 100 ? -21.641 -7.773 -5.707 1 98.44 100 VAL A N 1
ATOM 774 C CA . VAL A 1 100 ? -21.031 -9.094 -5.59 1 98.44 100 VAL A CA 1
ATOM 775 C C . VAL A 1 100 ? -22.109 -10.172 -5.609 1 98.44 100 VAL A C 1
ATOM 777 O O . VAL A 1 100 ? -21.984 -11.164 -6.328 1 98.44 100 VAL A O 1
ATOM 780 N N . GLY A 1 101 ? -23.109 -9.953 -4.801 1 98.38 101 GLY A N 1
ATOM 781 C CA . GLY A 1 101 ? -24.219 -10.898 -4.758 1 98.38 101 GLY A CA 1
ATOM 782 C C . GLY A 1 101 ? -24.859 -11.133 -6.113 1 98.38 101 GLY A C 1
ATOM 783 O O . GLY A 1 101 ? -25.016 -12.273 -6.543 1 98.38 101 GLY A O 1
ATOM 784 N N . GLU A 1 102 ? -25.156 -10.023 -6.746 1 98.38 102 GLU A N 1
ATOM 785 C CA . GLU A 1 102 ? -25.766 -10.109 -8.062 1 98.38 102 GLU A CA 1
ATOM 786 C C . GLU A 1 102 ? -24.891 -10.891 -9.031 1 98.38 102 GLU A C 1
ATOM 788 O O . GLU A 1 102 ? -25.391 -11.734 -9.789 1 98.38 102 GLU A O 1
ATOM 793 N N . TYR A 1 103 ? -23.672 -10.617 -9 1 98.62 103 TYR A N 1
ATOM 794 C CA . TYR A 1 103 ? -22.719 -11.219 -9.906 1 98.62 103 TYR A CA 1
ATOM 795 C C . TYR A 1 103 ? -22.641 -12.727 -9.703 1 98.62 103 TYR A C 1
ATOM 797 O O . TYR A 1 103 ? -22.734 -13.5 -10.656 1 98.62 103 TYR A O 1
ATOM 805 N N . ILE A 1 104 ? -22.516 -13.156 -8.445 1 98.19 104 ILE A N 1
ATOM 806 C CA . ILE A 1 104 ? -22.281 -14.57 -8.203 1 98.19 104 ILE A CA 1
ATOM 807 C C . ILE A 1 104 ? -23.547 -15.359 -8.508 1 98.19 104 ILE A C 1
ATOM 809 O O . ILE A 1 104 ? -23.484 -16.5 -8.977 1 98.19 104 ILE A O 1
ATOM 813 N N . ILE A 1 105 ? -24.719 -14.773 -8.297 1 97.62 105 ILE A N 1
ATOM 814 C CA . ILE A 1 105 ? -25.984 -15.406 -8.641 1 97.62 105 ILE A CA 1
ATOM 815 C C . ILE A 1 105 ? -26.109 -15.539 -10.156 1 97.62 105 ILE A C 1
ATOM 817 O O . ILE A 1 105 ? -26.531 -16.578 -10.664 1 97.62 105 ILE A O 1
ATOM 821 N N . SER A 1 106 ? -25.688 -14.453 -10.82 1 98.06 106 SER A N 1
ATOM 822 C CA . SER A 1 106 ? -25.75 -14.469 -12.273 1 98.06 106 SER A CA 1
ATOM 823 C C . SER A 1 106 ? -24.844 -15.555 -12.844 1 98.06 106 SER A C 1
ATOM 825 O O . SER A 1 106 ? -25.078 -16.031 -13.961 1 98.06 106 SER A O 1
ATOM 827 N N . LYS A 1 107 ? -23.812 -15.961 -12.102 1 97.94 107 LYS A N 1
ATOM 828 C CA . LYS A 1 107 ? -22.891 -17 -12.523 1 97.94 107 LYS A CA 1
ATOM 829 C C . LYS A 1 107 ? -23.391 -18.391 -12.117 1 97.94 107 LYS A C 1
ATOM 831 O O . LYS A 1 107 ? -22.75 -19.391 -12.43 1 97.94 107 LYS A O 1
ATOM 836 N N . GLY A 1 108 ? -24.5 -18.438 -11.344 1 97.31 108 GLY A N 1
ATOM 837 C CA . GLY A 1 108 ? -25.156 -19.703 -11.039 1 97.31 108 GLY A CA 1
ATOM 838 C C . GLY A 1 108 ? -24.797 -20.25 -9.664 1 97.31 108 GLY A C 1
ATOM 839 O O . GLY A 1 108 ? -25.234 -21.328 -9.289 1 97.31 108 GLY A O 1
ATOM 840 N N . HIS A 1 109 ? -24.031 -19.516 -8.891 1 96.88 109 HIS A N 1
ATOM 841 C CA . HIS A 1 109 ? -23.625 -20 -7.574 1 96.88 109 HIS A CA 1
ATOM 842 C C . HIS A 1 109 ? -24.766 -19.891 -6.574 1 96.88 109 HIS A C 1
ATOM 844 O O . HIS A 1 109 ? -25.453 -18.859 -6.508 1 96.88 109 HIS A O 1
ATOM 850 N N . ARG A 1 110 ? -24.953 -20.969 -5.809 1 94.5 110 ARG A N 1
ATOM 851 C CA . ARG A 1 110 ? -26.031 -20.969 -4.82 1 94.5 110 ARG A CA 1
ATOM 852 C C . ARG A 1 110 ? -25.516 -21.453 -3.467 1 94.5 110 ARG A C 1
ATOM 854 O O . ARG A 1 110 ? -26.125 -21.172 -2.432 1 94.5 110 ARG A O 1
ATOM 861 N N . ASN A 1 111 ? -24.5 -22.281 -3.434 1 95.75 111 ASN A N 1
ATOM 862 C CA . ASN A 1 111 ? -23.828 -22.656 -2.199 1 95.75 111 ASN A CA 1
ATOM 863 C C . ASN A 1 111 ? -22.656 -21.719 -1.882 1 95.75 111 ASN A C 1
ATOM 865 O O . ASN A 1 111 ? -21.562 -21.875 -2.42 1 95.75 111 ASN A O 1
ATOM 869 N N . ILE A 1 112 ? -23 -20.797 -1.037 1 97.56 112 ILE A N 1
ATOM 870 C CA . ILE A 1 112 ? -22.125 -19.641 -0.887 1 97.56 112 ILE A CA 1
ATOM 871 C C . ILE A 1 112 ? -21.578 -19.578 0.541 1 97.56 112 ILE A C 1
ATOM 873 O O . ILE A 1 112 ? -22.328 -19.812 1.5 1 97.56 112 ILE A O 1
ATOM 877 N N . CYS A 1 113 ? -20.312 -19.359 0.643 1 98.19 113 CYS A N 1
ATOM 878 C CA . CYS A 1 113 ? -19.719 -18.953 1.913 1 98.19 113 CYS A CA 1
ATOM 879 C C . CYS A 1 113 ? -19.281 -17.5 1.868 1 98.19 113 CYS A C 1
ATOM 881 O O . CYS A 1 113 ? -18.75 -17.047 0.859 1 98.19 113 CYS A O 1
ATOM 883 N N . TYR A 1 114 ? -19.609 -16.766 2.9 1 97.44 114 TYR A N 1
ATOM 884 C CA . TYR A 1 114 ? -19.203 -15.375 3.061 1 97.44 114 TYR A CA 1
ATOM 885 C C . TYR A 1 114 ? -18.25 -15.219 4.25 1 97.44 114 TYR A C 1
ATOM 887 O O . TYR A 1 114 ? -18.578 -15.617 5.367 1 97.44 114 TYR A O 1
ATOM 895 N N . ILE A 1 115 ? -17.078 -14.688 3.939 1 96.44 115 ILE A N 1
ATOM 896 C CA . ILE A 1 115 ? -16.125 -14.43 5.016 1 96.44 115 ILE A CA 1
ATOM 897 C C . ILE A 1 115 ? -16.078 -12.938 5.328 1 96.44 115 ILE A C 1
ATOM 899 O O . ILE A 1 115 ? -15.594 -12.141 4.523 1 96.44 115 ILE A O 1
ATOM 903 N N . ASP A 1 116 ? -16.5 -12.578 6.5 1 94.31 116 ASP A N 1
ATOM 904 C CA . ASP A 1 116 ? -16.531 -11.195 6.98 1 94.31 116 ASP A CA 1
ATOM 905 C C . ASP A 1 116 ? -15.281 -10.867 7.789 1 94.31 116 ASP A C 1
ATOM 907 O O . ASP A 1 116 ? -14.508 -11.758 8.133 1 94.31 116 ASP A O 1
ATOM 911 N N . VAL A 1 117 ? -15.109 -9.562 8 1 90.25 117 VAL A N 1
ATOM 912 C CA . VAL A 1 117 ? -14.031 -9.117 8.875 1 90.25 117 VAL A CA 1
ATOM 913 C C . VAL A 1 117 ? -14.461 -9.25 10.336 1 90.25 117 VAL A C 1
ATOM 915 O O . VAL A 1 117 ? -15.578 -8.867 10.695 1 90.25 117 VAL A O 1
ATOM 918 N N . ASP A 1 118 ? -13.508 -9.789 11.078 1 87.12 118 ASP A N 1
ATOM 919 C CA . ASP A 1 118 ? -13.812 -9.984 12.492 1 87.12 118 ASP A CA 1
ATOM 920 C C . ASP A 1 118 ? -13.586 -8.695 13.281 1 87.12 118 ASP A C 1
ATOM 922 O O . ASP A 1 118 ? -12.672 -8.617 14.109 1 87.12 118 ASP A O 1
ATOM 926 N N . LYS A 1 119 ? -14.219 -7.676 13.07 1 75.75 119 LYS A N 1
ATOM 927 C CA . LYS A 1 119 ? -14.125 -6.426 13.82 1 75.75 119 LYS A CA 1
ATOM 928 C C . LYS A 1 119 ? -15.516 -5.895 14.172 1 75.75 119 LYS A C 1
ATOM 930 O O . LYS A 1 119 ? -16.453 -6.027 13.383 1 75.75 119 LYS A O 1
ATOM 935 N N . GLU A 1 120 ? -15.539 -5.438 15.422 1 62.44 120 GLU A N 1
ATOM 936 C CA . GLU A 1 120 ? -16.812 -4.918 15.938 1 62.44 120 GLU A CA 1
ATOM 937 C C . GLU A 1 120 ? -17.062 -3.502 15.438 1 62.44 120 GLU A C 1
ATOM 939 O O . GLU A 1 120 ? -16.141 -2.783 15.078 1 62.44 120 GLU A O 1
ATOM 944 N N . GLY A 1 121 ? -18.344 -3.166 15.25 1 58.75 121 GLY A N 1
ATOM 945 C CA . GLY A 1 121 ? -18.797 -1.815 14.961 1 58.75 121 GLY A CA 1
ATOM 946 C C . GLY A 1 121 ? -19.234 -1.629 13.516 1 58.75 121 GLY A C 1
ATOM 947 O O . GLY A 1 121 ? -19.016 -2.506 12.68 1 58.75 121 GLY A O 1
ATOM 948 N N . VAL A 1 122 ? -20.156 -0.625 13.398 1 58.09 122 VAL A N 1
ATOM 949 C CA . VAL A 1 122 ? -20.609 -0.25 12.062 1 58.09 122 VAL A CA 1
ATOM 950 C C . VAL A 1 122 ? -19.438 0.27 11.242 1 58.09 122 VAL A C 1
ATOM 952 O O . VAL A 1 122 ? -18.812 1.28 11.594 1 58.09 122 VAL A O 1
ATOM 955 N N . SER A 1 123 ? -18.938 -0.7 10.336 1 75.81 123 SER A N 1
ATOM 956 C CA . SER A 1 123 ? -17.766 -0.471 9.5 1 75.81 123 SER A CA 1
ATOM 957 C C . SER A 1 123 ? -18.078 -0.682 8.023 1 75.81 123 SER A C 1
ATOM 959 O O . SER A 1 123 ? -19.219 -1.024 7.676 1 75.81 123 SER A O 1
ATOM 961 N N . ALA A 1 124 ? -17.438 -0.079 7.227 1 80.94 124 ALA A N 1
ATOM 962 C CA . ALA A 1 124 ? -17.531 -0.301 5.789 1 80.94 124 ALA A CA 1
ATOM 963 C C . ALA A 1 124 ? -17.875 -1.755 5.48 1 80.94 124 ALA A C 1
ATOM 965 O O . ALA A 1 124 ? -18.703 -2.033 4.609 1 80.94 124 ALA A O 1
ATOM 966 N N . TRP A 1 125 ? -17.531 -2.67 6.316 1 87.44 125 TRP A N 1
ATOM 967 C CA . TRP A 1 125 ? -17.75 -4.094 6.07 1 87.44 125 TRP A CA 1
ATOM 968 C C . TRP A 1 125 ? -19.172 -4.504 6.418 1 87.44 125 TRP A C 1
ATOM 970 O O . TRP A 1 125 ? -19.75 -5.371 5.762 1 87.44 125 TRP A O 1
ATOM 980 N N . SER A 1 126 ? -19.703 -3.84 7.43 1 90 126 SER A N 1
ATOM 981 C CA . SER A 1 126 ? -21.094 -4.129 7.785 1 90 126 SER A CA 1
ATOM 982 C C . SER A 1 126 ? -22.047 -3.725 6.664 1 90 126 SER A C 1
ATOM 984 O O . SER A 1 126 ? -23 -4.441 6.375 1 90 126 SER A O 1
ATOM 986 N N . ARG A 1 127 ? -21.766 -2.658 6.078 1 91.94 127 ARG A N 1
ATOM 987 C CA . ARG A 1 127 ? -22.594 -2.188 4.969 1 91.94 127 ARG A CA 1
ATOM 988 C C . ARG A 1 127 ? -22.453 -3.107 3.76 1 91.94 127 ARG A C 1
ATOM 990 O O . ARG A 1 127 ? -23.422 -3.354 3.049 1 91.94 127 ARG A O 1
ATOM 997 N N . ARG A 1 128 ? -21.266 -3.58 3.508 1 95 128 ARG A N 1
ATOM 998 C CA . ARG A 1 128 ? -21.047 -4.543 2.43 1 95 128 ARG A CA 1
ATOM 999 C C . ARG A 1 128 ? -21.875 -5.805 2.646 1 95 128 ARG A C 1
ATOM 1001 O O . ARG A 1 128 ? -22.547 -6.273 1.729 1 95 128 ARG A O 1
ATOM 1008 N N . ARG A 1 129 ? -21.797 -6.258 3.877 1 95.31 129 ARG A N 1
ATOM 1009 C CA . ARG A 1 129 ? -22.562 -7.457 4.215 1 95.31 129 ARG A CA 1
ATOM 1010 C C . ARG A 1 129 ? -24.062 -7.227 4.035 1 95.31 129 ARG A C 1
ATOM 1012 O O . ARG A 1 129 ? -24.766 -8.086 3.512 1 95.31 129 ARG A O 1
ATOM 1019 N N . MET A 1 130 ? -24.516 -6.062 4.496 1 95.56 130 MET A N 1
ATOM 1020 C CA . MET A 1 130 ? -25.938 -5.715 4.367 1 95.56 130 MET A CA 1
ATOM 1021 C C . MET A 1 130 ? -26.375 -5.758 2.906 1 95.56 130 MET A C 1
ATOM 1023 O O . MET A 1 130 ? -27.438 -6.297 2.586 1 95.56 130 MET A O 1
ATOM 1027 N N . GLY A 1 131 ? -25.547 -5.148 2.068 1 97.69 131 GLY A N 1
ATOM 1028 C CA . GLY A 1 131 ? -25.844 -5.172 0.647 1 97.69 131 GLY A CA 1
ATOM 1029 C C . GLY A 1 131 ? -25.875 -6.574 0.069 1 97.69 131 GLY A C 1
ATOM 1030 O O . GLY A 1 131 ? -26.766 -6.914 -0.712 1 97.69 131 GLY A O 1
ATOM 1031 N N . PHE A 1 132 ? -24.938 -7.391 0.545 1 98.19 132 PHE A N 1
ATOM 1032 C CA . PHE A 1 132 ? -24.859 -8.781 0.103 1 98.19 132 PHE A CA 1
ATOM 1033 C C . PHE A 1 132 ? -26.078 -9.555 0.549 1 98.19 132 PHE A C 1
ATOM 1035 O O . PHE A 1 132 ? -26.719 -10.234 -0.259 1 98.19 132 PHE A O 1
ATOM 1042 N N . GLU A 1 133 ? -26.406 -9.414 1.736 1 97.81 133 GLU A N 1
ATOM 1043 C CA . GLU A 1 133 ? -27.562 -10.117 2.297 1 97.81 133 GLU A CA 1
ATOM 1044 C C . GLU A 1 133 ? -28.859 -9.672 1.633 1 97.81 133 GLU A C 1
ATOM 1046 O O . GLU A 1 133 ? -29.766 -10.484 1.416 1 97.81 133 GLU A O 1
ATOM 1051 N N . LYS A 1 134 ? -28.984 -8.383 1.415 1 98.06 134 LYS A N 1
ATOM 1052 C CA . LYS A 1 134 ? -30.156 -7.863 0.708 1 98.06 134 LYS A CA 1
ATOM 1053 C C . LYS A 1 134 ? -30.328 -8.547 -0.642 1 98.06 134 LYS A C 1
ATOM 1055 O O . LYS A 1 134 ? -31.438 -8.984 -0.987 1 98.06 134 LYS A O 1
ATOM 1060 N N . CYS A 1 135 ? -29.219 -8.641 -1.362 1 98.12 135 CYS A N 1
ATOM 1061 C CA . CYS A 1 135 ? -29.266 -9.305 -2.662 1 98.12 135 CYS A CA 1
ATOM 1062 C C . CYS A 1 135 ? -29.672 -10.766 -2.52 1 98.12 135 CYS A C 1
ATOM 1064 O O . CYS A 1 135 ? -30.5 -11.25 -3.291 1 98.12 135 CYS A O 1
ATOM 1066 N N . MET A 1 136 ? -29.141 -11.461 -1.559 1 97.81 136 MET A N 1
ATOM 1067 C CA . MET A 1 136 ? -29.484 -12.859 -1.323 1 97.81 136 MET A CA 1
ATOM 1068 C C . MET A 1 136 ? -30.984 -13 -1.033 1 97.81 136 MET A C 1
ATOM 1070 O O . MET A 1 136 ? -31.641 -13.891 -1.578 1 97.81 136 MET A O 1
ATOM 1074 N N . LYS A 1 137 ? -31.438 -12.156 -0.18 1 97.44 137 LYS A N 1
ATOM 1075 C CA . LYS A 1 137 ? -32.844 -12.18 0.21 1 97.44 137 LYS A CA 1
ATOM 1076 C C . LYS A 1 137 ? -33.75 -11.938 -0.991 1 97.44 137 LYS A C 1
ATOM 1078 O O . LYS A 1 137 ? -34.719 -12.656 -1.195 1 97.44 137 LYS A O 1
ATOM 1083 N N . GLU A 1 138 ? -33.406 -10.992 -1.742 1 97.75 138 GLU A N 1
ATOM 1084 C CA . GLU A 1 138 ? -34.219 -10.617 -2.896 1 97.75 138 GLU A CA 1
ATOM 1085 C C . GLU A 1 138 ? -34.25 -11.727 -3.941 1 97.75 138 GLU A C 1
ATOM 1087 O O . GLU A 1 138 ? -35.156 -11.797 -4.754 1 97.75 138 GLU A O 1
ATOM 1092 N N . ASN A 1 139 ? -33.281 -12.57 -3.934 1 96.88 139 ASN A N 1
ATOM 1093 C CA . ASN A 1 139 ? -33.219 -13.633 -4.93 1 96.88 139 ASN A CA 1
ATOM 1094 C C . ASN A 1 139 ? -33.5 -15 -4.316 1 96.88 139 ASN A C 1
ATOM 1096 O O . ASN A 1 139 ? -33.25 -16.031 -4.949 1 96.88 139 ASN A O 1
ATOM 1100 N N . TYR A 1 140 ? -33.875 -15.031 -3.064 1 96.38 140 TYR A N 1
ATOM 1101 C CA . TYR A 1 140 ? -34.344 -16.219 -2.344 1 96.38 140 TYR A CA 1
ATOM 1102 C C . TYR A 1 140 ? -33.219 -17.234 -2.215 1 96.38 140 TYR A C 1
ATOM 1104 O O . TYR A 1 140 ? -33.406 -18.438 -2.447 1 96.38 140 TYR A O 1
ATOM 1112 N N . ILE A 1 141 ? -32.031 -16.734 -1.993 1 94.88 141 ILE A N 1
ATOM 1113 C CA . ILE A 1 141 ? -30.891 -17.594 -1.732 1 94.88 141 ILE A CA 1
ATOM 1114 C C . ILE A 1 141 ? -30.734 -17.797 -0.227 1 94.88 141 ILE A C 1
ATOM 1116 O O . ILE A 1 141 ? -30.484 -16.844 0.511 1 94.88 141 ILE A O 1
ATOM 1120 N N . ASP A 1 142 ? -30.781 -19.031 0.243 1 90.75 142 ASP A N 1
ATOM 1121 C CA . ASP A 1 142 ? -30.766 -19.312 1.675 1 90.75 142 ASP A CA 1
ATOM 1122 C C . ASP A 1 142 ? -29.516 -20.109 2.066 1 90.75 142 ASP A C 1
ATOM 1124 O O . ASP A 1 142 ? -29.219 -20.25 3.252 1 90.75 142 ASP A O 1
ATOM 1128 N N . SER A 1 143 ? -28.781 -20.547 1.168 1 91.69 143 SER A N 1
ATOM 1129 C CA . SER A 1 143 ? -27.625 -21.391 1.44 1 91.69 143 SER A CA 1
ATOM 1130 C C . SER A 1 143 ? -26.344 -20.578 1.536 1 91.69 143 SER A C 1
ATOM 1132 O O . SER A 1 143 ? -25.438 -20.719 0.712 1 91.69 143 SER A O 1
ATOM 1134 N N . VAL A 1 144 ? -26.375 -19.625 2.449 1 96.38 144 VAL A N 1
ATOM 1135 C CA . VAL A 1 144 ? -25.188 -18.828 2.699 1 96.38 144 VAL A CA 1
ATOM 1136 C C . VAL A 1 144 ? -24.656 -19.109 4.102 1 96.38 144 VAL A C 1
ATOM 1138 O O . VAL A 1 144 ? -25.391 -19 5.086 1 96.38 144 VAL A O 1
ATOM 1141 N N . SER A 1 145 ? -23.453 -19.578 4.188 1 96.88 145 SER A N 1
ATOM 1142 C CA . SER A 1 145 ? -22.75 -19.75 5.461 1 96.88 145 SER A CA 1
ATOM 1143 C C . SER A 1 145 ? -21.797 -18.594 5.719 1 96.88 145 SER A C 1
ATOM 1145 O O . SER A 1 145 ? -21.031 -18.203 4.832 1 96.88 145 SER A O 1
ATOM 1147 N N . PHE A 1 146 ? -21.828 -18.094 6.895 1 95.69 146 PHE A N 1
ATOM 1148 C CA . PHE A 1 146 ? -21.016 -16.922 7.238 1 95.69 146 PHE A CA 1
ATOM 1149 C C . PHE A 1 146 ? -19.859 -17.312 8.148 1 95.69 146 PHE A C 1
ATOM 1151 O O . PHE A 1 146 ? -20.031 -18.109 9.078 1 95.69 146 PHE A O 1
ATOM 1158 N N . PHE A 1 147 ? -18.703 -16.828 7.84 1 95.88 147 PHE A N 1
ATOM 1159 C CA . PHE A 1 147 ? -17.484 -16.984 8.625 1 95.88 147 PHE A CA 1
ATOM 1160 C C . PHE A 1 147 ? -16.828 -15.633 8.875 1 95.88 147 PHE A C 1
ATOM 1162 O O . PHE A 1 147 ? -17.219 -14.625 8.289 1 95.88 147 PHE A O 1
ATOM 1169 N N . LYS A 1 148 ? -15.859 -15.609 9.789 1 94.44 148 LYS A N 1
ATOM 1170 C CA . LYS A 1 148 ? -15.125 -14.391 10.086 1 94.44 148 LYS A CA 1
ATOM 1171 C C . LYS A 1 148 ? -13.617 -14.625 10.031 1 94.44 148 LYS A C 1
ATOM 1173 O O . LYS A 1 148 ? -13.148 -15.727 10.328 1 94.44 148 LYS A O 1
ATOM 1178 N N . SER A 1 149 ? -12.938 -13.633 9.57 1 92.25 149 SER A N 1
ATOM 1179 C CA . SER A 1 149 ? -11.477 -13.641 9.539 1 92.25 149 SER A CA 1
ATOM 1180 C C . SER A 1 149 ? -10.906 -12.312 10.039 1 92.25 149 SER A C 1
ATOM 1182 O O . SER A 1 149 ? -11.492 -11.258 9.812 1 92.25 149 SER A O 1
ATOM 1184 N N . ASP A 1 150 ? -9.766 -12.344 10.672 1 85.12 150 ASP A N 1
ATOM 1185 C CA . ASP A 1 150 ? -9.133 -11.117 11.141 1 85.12 150 ASP A CA 1
ATOM 1186 C C . ASP A 1 150 ? -8.359 -10.422 10.023 1 85.12 150 ASP A C 1
ATOM 1188 O O . ASP A 1 150 ? -7.652 -9.445 10.258 1 85.12 150 ASP A O 1
ATOM 1192 N N . SER A 1 151 ? -8.391 -10.906 8.93 1 75.06 151 SER A N 1
ATOM 1193 C CA . SER A 1 151 ? -7.898 -10.289 7.707 1 75.06 151 SER A CA 1
ATOM 1194 C C . SER A 1 151 ? -6.406 -10.531 7.527 1 75.06 151 SER A C 1
ATOM 1196 O O . SER A 1 151 ? -5.781 -9.969 6.629 1 75.06 151 SER A O 1
ATOM 1198 N N . THR A 1 152 ? -5.816 -11.352 8.438 1 74.88 152 THR A N 1
ATOM 1199 C CA . THR A 1 152 ? -4.453 -11.789 8.172 1 74.88 152 THR A CA 1
ATOM 1200 C C . THR A 1 152 ? -4.445 -12.992 7.227 1 74.88 152 THR A C 1
ATOM 1202 O O . THR A 1 152 ? -5.406 -13.766 7.188 1 74.88 152 THR A O 1
ATOM 1205 N N . ILE A 1 153 ? -3.396 -13.109 6.492 1 74.31 153 ILE A N 1
ATOM 1206 C CA . ILE A 1 153 ? -3.268 -14.211 5.551 1 74.31 153 ILE A CA 1
ATOM 1207 C C . ILE A 1 153 ? -3.326 -15.539 6.305 1 74.31 153 ILE A C 1
ATOM 1209 O O . ILE A 1 153 ? -4.023 -16.469 5.891 1 74.31 153 ILE A O 1
ATOM 1213 N N . GLU A 1 154 ? -2.621 -15.602 7.375 1 80.06 154 GLU A N 1
ATOM 1214 C CA . GLU A 1 154 ? -2.578 -16.828 8.172 1 80.06 154 GLU A CA 1
ATOM 1215 C C . GLU A 1 154 ? -3.967 -17.203 8.68 1 80.06 154 GLU A C 1
ATOM 1217 O O . GLU A 1 154 ? -4.359 -18.375 8.617 1 80.06 154 GLU A O 1
ATOM 1222 N N . ASP A 1 155 ? -4.664 -16.234 9.125 1 89.31 155 ASP A N 1
ATOM 1223 C CA . ASP A 1 155 ? -6.012 -16.484 9.625 1 89.31 155 ASP A CA 1
ATOM 1224 C C . ASP A 1 155 ? -6.941 -16.938 8.5 1 89.31 155 ASP A C 1
ATOM 1226 O O . ASP A 1 155 ? -7.766 -17.828 8.688 1 89.31 155 ASP A O 1
ATOM 1230 N N . ALA A 1 156 ? -6.785 -16.312 7.367 1 87.94 156 ALA A N 1
ATOM 1231 C CA . ALA A 1 156 ? -7.625 -16.656 6.223 1 87.94 156 ALA A CA 1
ATOM 1232 C C . ALA A 1 156 ? -7.375 -18.094 5.762 1 87.94 156 ALA A C 1
ATOM 1234 O O . ALA A 1 156 ? -8.312 -18.797 5.379 1 87.94 156 ALA A O 1
ATOM 1235 N N . ILE A 1 157 ? -6.152 -18.5 5.875 1 86.56 157 ILE A N 1
ATOM 1236 C CA . ILE A 1 157 ? -5.797 -19.875 5.508 1 86.56 157 ILE A CA 1
ATOM 1237 C C . ILE A 1 157 ? -6.477 -20.844 6.461 1 86.56 157 ILE A C 1
ATOM 1239 O O . ILE A 1 157 ? -7.012 -21.875 6.027 1 86.56 157 ILE A O 1
ATOM 1243 N N . GLU A 1 158 ? -6.516 -20.484 7.684 1 91.38 158 GLU A N 1
ATOM 1244 C CA . GLU A 1 158 ? -7.168 -21.344 8.672 1 91.38 158 GLU A CA 1
ATOM 1245 C C . GLU A 1 158 ? -8.672 -21.406 8.438 1 91.38 158 GLU A C 1
ATOM 1247 O O . GLU A 1 158 ? -9.273 -22.484 8.508 1 91.38 158 GLU A O 1
ATOM 1252 N N . VAL A 1 159 ? -9.25 -20.344 8.125 1 94.56 159 VAL A N 1
ATOM 1253 C CA . VAL A 1 159 ? -10.688 -20.25 7.914 1 94.56 159 VAL A CA 1
ATOM 1254 C C . VAL A 1 159 ? -11.086 -21.078 6.695 1 94.56 159 VAL A C 1
ATOM 1256 O O . VAL A 1 159 ? -12.086 -21.797 6.727 1 94.56 159 VAL A O 1
ATOM 1259 N N . VAL A 1 160 ? -10.367 -20.984 5.668 1 94.25 160 VAL A N 1
ATOM 1260 C CA . VAL A 1 160 ? -10.711 -21.703 4.445 1 94.25 160 VAL A CA 1
ATOM 1261 C C . VAL A 1 160 ? -10.609 -23.219 4.691 1 94.25 160 VAL A C 1
ATOM 1263 O O . VAL A 1 160 ? -11.391 -23.984 4.141 1 94.25 160 VAL A O 1
ATOM 1266 N N . GLY A 1 161 ? -9.617 -23.594 5.531 1 93.62 161 GLY A N 1
ATOM 1267 C CA . GLY A 1 161 ? -9.555 -25 5.914 1 93.62 161 GLY A CA 1
ATOM 1268 C C . GLY A 1 161 ? -10.836 -25.516 6.551 1 93.62 161 GLY A C 1
ATOM 1269 O O . GLY A 1 161 ? -11.32 -26.594 6.203 1 93.62 161 GLY A O 1
ATOM 1270 N N . LYS A 1 162 ? -11.352 -24.703 7.434 1 94.56 162 LYS A N 1
ATOM 1271 C CA . LYS A 1 162 ? -12.617 -25.031 8.094 1 94.56 162 LYS A CA 1
ATOM 1272 C C . LYS A 1 162 ? -13.758 -25.094 7.086 1 94.56 162 LYS A C 1
ATOM 1274 O O . LYS A 1 162 ? -14.602 -25.984 7.148 1 94.56 162 LYS A O 1
ATOM 1279 N N . ILE A 1 163 ? -13.805 -24.219 6.152 1 95.81 163 ILE A N 1
ATOM 1280 C CA . ILE A 1 163 ? -14.867 -24.109 5.164 1 95.81 163 ILE A CA 1
ATOM 1281 C C . ILE A 1 163 ? -14.867 -25.359 4.277 1 95.81 163 ILE A C 1
ATOM 1283 O O . ILE A 1 163 ? -15.906 -25.984 4.074 1 95.81 163 ILE A O 1
ATOM 1287 N N . VAL A 1 164 ? -13.781 -25.719 3.789 1 94.31 164 VAL A N 1
ATOM 1288 C CA . VAL A 1 164 ? -13.648 -26.828 2.852 1 94.31 164 VAL A CA 1
ATOM 1289 C C . VAL A 1 164 ? -14.031 -28.141 3.541 1 94.31 164 VAL A C 1
ATOM 1291 O O . VAL A 1 164 ? -14.625 -29.031 2.924 1 94.31 164 VAL A O 1
ATOM 1294 N N . SER A 1 165 ? -13.734 -28.172 4.82 1 92.81 165 SER A N 1
ATOM 1295 C CA . SER A 1 165 ? -13.984 -29.406 5.559 1 92.81 165 SER A CA 1
ATOM 1296 C C . SER A 1 165 ? -15.445 -29.516 5.969 1 92.81 165 SER A C 1
ATOM 1298 O O . SER A 1 165 ? -15.953 -30.609 6.199 1 92.81 165 SER A O 1
ATOM 1300 N N . THR A 1 166 ? -16.125 -28.391 6.074 1 91.38 166 THR A N 1
ATOM 1301 C CA . THR A 1 166 ? -17.469 -28.422 6.66 1 91.38 166 THR A CA 1
ATOM 1302 C C . THR A 1 166 ? -18.516 -28.062 5.617 1 91.38 166 THR A C 1
ATOM 1304 O O . THR A 1 166 ? -19.688 -28.438 5.75 1 91.38 166 THR A O 1
ATOM 1307 N N . GLN A 1 167 ? -17.984 -27.281 4.762 1 86.38 167 GLN A N 1
ATOM 1308 C CA . GLN A 1 167 ? -18.891 -26.781 3.734 1 86.38 167 GLN A CA 1
ATOM 1309 C C . GLN A 1 167 ? -18.453 -27.25 2.348 1 86.38 167 GLN A C 1
ATOM 1311 O O . GLN A 1 167 ? -17.359 -27.797 2.186 1 86.38 167 GLN A O 1
ATOM 1316 N N . LYS A 1 168 ? -19.188 -27.344 1.336 1 86.5 168 LYS A N 1
ATOM 1317 C CA . LYS A 1 168 ? -18.844 -27.594 -0.059 1 86.5 168 LYS A CA 1
ATOM 1318 C C . LYS A 1 168 ? -19.328 -26.469 -0.961 1 86.5 168 LYS A C 1
ATOM 1320 O O . LYS A 1 168 ? -20.078 -26.703 -1.907 1 86.5 168 LYS A O 1
ATOM 1325 N N . PRO A 1 169 ? -18.703 -25.266 -0.622 1 95.75 169 PRO A N 1
ATOM 1326 C CA . PRO A 1 169 ? -19.203 -24.156 -1.433 1 95.75 169 PRO A CA 1
ATOM 1327 C C . PRO A 1 169 ? -18.656 -24.172 -2.861 1 95.75 169 PRO A C 1
ATOM 1329 O O . PRO A 1 169 ? -17.625 -24.797 -3.125 1 95.75 169 PRO A O 1
ATOM 1332 N N . THR A 1 170 ? -19.406 -23.641 -3.682 1 97.12 170 THR A N 1
ATOM 1333 C CA . THR A 1 170 ? -18.891 -23.453 -5.035 1 97.12 170 THR A CA 1
ATOM 1334 C C . THR A 1 170 ? -18.203 -22.109 -5.176 1 97.12 170 THR A C 1
ATOM 1336 O O . THR A 1 170 ? -17.5 -21.859 -6.156 1 97.12 170 THR A O 1
ATOM 1339 N N . ILE A 1 171 ? -18.469 -21.188 -4.105 1 98.19 171 ILE A N 1
ATOM 1340 C CA . ILE A 1 171 ? -17.828 -19.875 -4.141 1 98.19 171 ILE A CA 1
ATOM 1341 C C . ILE A 1 171 ? -17.641 -19.344 -2.719 1 98.19 171 ILE A C 1
ATOM 1343 O O . ILE A 1 171 ? -18.484 -19.594 -1.848 1 98.19 171 ILE A O 1
ATOM 1347 N N . ILE A 1 172 ? -16.578 -18.719 -2.518 1 98.38 172 ILE A N 1
ATOM 1348 C CA . ILE A 1 172 ? -16.297 -18 -1.277 1 98.38 172 ILE A CA 1
ATOM 1349 C C . ILE A 1 172 ? -16.234 -16.5 -1.553 1 98.38 172 ILE A C 1
ATOM 1351 O O . ILE A 1 172 ? -15.391 -16.047 -2.328 1 98.38 172 ILE A O 1
ATOM 1355 N N . VAL A 1 173 ? -17.141 -15.773 -0.931 1 98.25 173 VAL A N 1
ATOM 1356 C CA . VAL A 1 173 ? -17.172 -14.32 -1.008 1 98.25 173 VAL A CA 1
ATOM 1357 C C . VAL A 1 173 ? -16.438 -13.719 0.183 1 98.25 173 VAL A C 1
ATOM 1359 O O . VAL A 1 173 ? -16.766 -13.992 1.337 1 98.25 173 VAL A O 1
ATOM 1362 N N . CYS A 1 174 ? -15.469 -12.922 -0.14 1 96.44 174 CYS A N 1
ATOM 1363 C CA . CYS A 1 174 ? -14.664 -12.328 0.923 1 96.44 174 CYS A CA 1
ATOM 1364 C C . CYS A 1 174 ? -14.93 -10.836 1.045 1 96.44 174 CYS A C 1
ATOM 1366 O O . CYS A 1 174 ? -14.977 -10.125 0.039 1 96.44 174 CYS A O 1
ATOM 1368 N N . ALA A 1 175 ? -15.016 -10.367 2.23 1 93.81 175 ALA A N 1
ATOM 1369 C CA . ALA A 1 175 ? -15.359 -8.969 2.498 1 93.81 175 ALA A CA 1
ATOM 1370 C C . ALA A 1 175 ? -14.234 -8.031 2.061 1 93.81 175 ALA A C 1
ATOM 1372 O O . ALA A 1 175 ? -14.453 -6.832 1.895 1 93.81 175 ALA A O 1
ATOM 1373 N N . THR A 1 176 ? -13.039 -8.539 1.946 1 90.62 176 THR A N 1
ATOM 1374 C CA . THR A 1 176 ? -11.898 -7.746 1.503 1 90.62 176 THR A CA 1
ATOM 1375 C C . THR A 1 176 ? -10.992 -8.562 0.589 1 90.62 176 THR A C 1
ATOM 1377 O O . THR A 1 176 ? -10.984 -9.797 0.654 1 90.62 176 THR A O 1
ATOM 1380 N N . ASP A 1 177 ? -10.211 -7.875 -0.163 1 89.94 177 ASP A N 1
ATOM 1381 C CA . ASP A 1 177 ? -9.242 -8.547 -1.021 1 89.94 177 ASP A CA 1
ATOM 1382 C C . ASP A 1 177 ? -8.188 -9.273 -0.191 1 89.94 177 ASP A C 1
ATOM 1384 O O . ASP A 1 177 ? -7.691 -10.328 -0.594 1 89.94 177 ASP A O 1
ATOM 1388 N N . SER A 1 178 ? -7.875 -8.742 0.95 1 85.88 178 SER A N 1
ATOM 1389 C CA . SER A 1 178 ? -6.883 -9.391 1.807 1 85.88 178 SER A CA 1
ATOM 1390 C C . SER A 1 178 ? -7.348 -10.773 2.24 1 85.88 178 SER A C 1
ATOM 1392 O O . SER A 1 178 ? -6.578 -11.734 2.197 1 85.88 178 SER A O 1
ATOM 1394 N N . ILE A 1 179 ? -8.547 -10.844 2.629 1 90.69 179 ILE A N 1
ATOM 1395 C CA . ILE A 1 179 ? -9.102 -12.133 3.006 1 90.69 179 ILE A CA 1
ATOM 1396 C C . ILE A 1 179 ? -9.125 -13.062 1.794 1 90.69 179 ILE A C 1
ATOM 1398 O O . ILE A 1 179 ? -8.758 -14.234 1.896 1 90.69 179 ILE A O 1
ATOM 1402 N N . ALA A 1 180 ? -9.516 -12.492 0.65 1 94 180 ALA A N 1
ATOM 1403 C CA . ALA A 1 180 ? -9.602 -13.281 -0.573 1 94 180 ALA A CA 1
ATOM 1404 C C . ALA A 1 180 ? -8.25 -13.883 -0.94 1 94 180 ALA A C 1
ATOM 1406 O O . ALA A 1 180 ? -8.164 -15.055 -1.313 1 94 180 ALA A O 1
ATOM 1407 N N . ILE A 1 181 ? -7.27 -13.094 -0.818 1 88.38 181 ILE A N 1
ATOM 1408 C CA . ILE A 1 181 ? -5.926 -13.555 -1.153 1 88.38 181 ILE A CA 1
ATOM 1409 C C . ILE A 1 181 ? -5.516 -14.68 -0.204 1 88.38 181 ILE A C 1
ATOM 1411 O O . ILE A 1 181 ? -4.941 -15.68 -0.633 1 88.38 181 ILE A O 1
ATOM 1415 N N . GLY A 1 182 ? -5.766 -14.516 1.071 1 89 182 GLY A N 1
ATOM 1416 C CA . GLY A 1 182 ? -5.508 -15.586 2.023 1 89 182 GLY A CA 1
ATOM 1417 C C . GLY A 1 182 ? -6.27 -16.859 1.706 1 89 182 GLY A C 1
ATOM 1418 O O . GLY A 1 182 ? -5.719 -17.953 1.806 1 89 182 GLY A O 1
ATOM 1419 N N . VAL A 1 183 ? -7.473 -16.703 1.33 1 94.38 183 VAL A N 1
ATOM 1420 C CA . VAL A 1 183 ? -8.32 -17.828 0.954 1 94.38 183 VAL A CA 1
ATOM 1421 C C . VAL A 1 183 ? -7.73 -18.531 -0.264 1 94.38 183 VAL A C 1
ATOM 1423 O O . VAL A 1 183 ? -7.625 -19.766 -0.283 1 94.38 183 VAL A O 1
ATOM 1426 N N . MET A 1 184 ? -7.355 -17.766 -1.257 1 92.81 184 MET A N 1
ATOM 1427 C CA . MET A 1 184 ? -6.785 -18.344 -2.475 1 92.81 184 MET A CA 1
ATOM 1428 C C . MET A 1 184 ? -5.504 -19.109 -2.166 1 92.81 184 MET A C 1
ATOM 1430 O O . MET A 1 184 ? -5.289 -20.203 -2.699 1 92.81 184 MET A O 1
ATOM 1434 N N . LYS A 1 185 ? -4.738 -18.547 -1.356 1 87.25 185 LYS A N 1
ATOM 1435 C CA . LYS A 1 185 ? -3.516 -19.234 -0.953 1 87.25 185 LYS A CA 1
ATOM 1436 C C . LYS A 1 185 ? -3.834 -20.547 -0.232 1 87.25 185 LYS A C 1
ATOM 1438 O O . LYS A 1 185 ? -3.193 -21.562 -0.478 1 87.25 185 LYS A O 1
ATOM 1443 N N . GLY A 1 186 ? -4.734 -20.453 0.724 1 90 186 GLY A N 1
ATOM 1444 C CA . GLY A 1 186 ? -5.148 -21.641 1.44 1 90 186 GLY A CA 1
ATOM 1445 C C . GLY A 1 186 ? -5.68 -22.734 0.527 1 90 186 GLY A C 1
ATOM 1446 O O . GLY A 1 186 ? -5.324 -23.906 0.676 1 90 186 GLY A O 1
ATOM 1447 N N . LEU A 1 187 ? -6.492 -22.359 -0.457 1 93.38 187 LEU A N 1
ATOM 1448 C CA . LEU A 1 187 ? -7.035 -23.312 -1.416 1 93.38 187 LEU A CA 1
ATOM 1449 C C . LEU A 1 187 ? -5.918 -23.953 -2.246 1 93.38 187 LEU A C 1
ATOM 1451 O O . LEU A 1 187 ? -5.918 -25.156 -2.479 1 93.38 187 LEU A O 1
ATOM 1455 N N . THR A 1 188 ? -5.066 -23.078 -2.67 1 87 188 THR A N 1
ATOM 1456 C CA . THR A 1 188 ? -3.939 -23.562 -3.463 1 87 188 THR A CA 1
ATOM 1457 C C . THR A 1 188 ? -3.111 -24.562 -2.67 1 87 188 THR A C 1
ATOM 1459 O O . THR A 1 188 ? -2.719 -25.609 -3.199 1 87 188 THR A O 1
ATOM 1462 N N . LYS A 1 189 ? -2.871 -24.266 -1.43 1 84.88 189 LYS A N 1
ATOM 1463 C CA . LYS A 1 189 ? -2.115 -25.172 -0.561 1 84.88 189 LYS A CA 1
ATOM 1464 C C . LYS A 1 189 ? -2.816 -26.516 -0.417 1 84.88 189 LYS A C 1
ATOM 1466 O O . LYS A 1 189 ? -2.162 -27.547 -0.281 1 84.88 189 LYS A O 1
ATOM 1471 N N . MET A 1 190 ? -4.074 -26.484 -0.496 1 91.25 190 MET A N 1
ATOM 1472 C CA . MET A 1 190 ? -4.883 -27.703 -0.361 1 91.25 190 MET A CA 1
ATOM 1473 C C . MET A 1 190 ? -5.102 -28.359 -1.717 1 91.25 190 MET A C 1
ATOM 1475 O O . MET A 1 190 ? -5.852 -29.328 -1.822 1 91.25 190 MET A O 1
ATOM 1479 N N . GLU A 1 191 ? -4.527 -27.781 -2.748 1 91.06 191 GLU A N 1
ATOM 1480 C CA . GLU A 1 191 ? -4.594 -28.281 -4.113 1 91.06 191 GLU A CA 1
ATOM 1481 C C . GLU A 1 191 ? -6.02 -28.234 -4.652 1 91.06 191 GLU A C 1
ATOM 1483 O O . GLU A 1 191 ? -6.453 -29.156 -5.359 1 91.06 191 GLU A O 1
ATOM 1488 N N . ILE A 1 192 ? -6.758 -27.281 -4.234 1 94.81 192 ILE A N 1
ATOM 1489 C CA . ILE A 1 192 ? -8.102 -27.031 -4.75 1 94.81 192 ILE A CA 1
ATOM 1490 C C . ILE A 1 192 ? -8.039 -25.969 -5.844 1 94.81 192 ILE A C 1
ATOM 1492 O O . ILE A 1 192 ? -7.535 -24.859 -5.617 1 94.81 192 ILE A O 1
ATOM 1496 N N . SER A 1 193 ? -8.539 -26.234 -6.938 1 94 193 SER A N 1
ATOM 1497 C CA . SER A 1 193 ? -8.406 -25.375 -8.102 1 94 193 SER A CA 1
ATOM 1498 C C . SER A 1 193 ? -9.352 -24.172 -8.023 1 94 193 SER A C 1
ATOM 1500 O O . SER A 1 193 ? -10.523 -24.328 -7.668 1 94 193 SER A O 1
ATOM 1502 N N . ILE A 1 194 ? -8.852 -23.094 -8.297 1 95.12 194 ILE A N 1
ATOM 1503 C CA . ILE A 1 194 ? -9.617 -21.859 -8.438 1 95.12 194 ILE A CA 1
ATOM 1504 C C . ILE A 1 194 ? -9.633 -21.422 -9.906 1 95.12 194 ILE A C 1
ATOM 1506 O O . ILE A 1 194 ? -8.586 -21.281 -10.531 1 95.12 194 ILE A O 1
ATOM 1510 N N . PRO A 1 195 ? -10.664 -21.219 -10.461 1 96.38 195 PRO A N 1
ATOM 1511 C CA . PRO A 1 195 ? -12.039 -21.234 -9.945 1 96.38 195 PRO A CA 1
ATOM 1512 C C . PRO A 1 195 ? -12.742 -22.562 -10.172 1 96.38 195 PRO A C 1
ATOM 1514 O O . PRO A 1 195 ? -13.898 -22.734 -9.797 1 96.38 195 PRO A O 1
ATOM 1517 N N . LYS A 1 196 ? -12.141 -23.469 -10.727 1 96.06 196 LYS A N 1
ATOM 1518 C CA . LYS A 1 196 ? -12.812 -24.672 -11.234 1 96.06 196 LYS A CA 1
ATOM 1519 C C . LYS A 1 196 ? -13.547 -25.406 -10.109 1 96.06 196 LYS A C 1
ATOM 1521 O O . LYS A 1 196 ? -14.672 -25.859 -10.297 1 96.06 196 LYS A O 1
ATOM 1526 N N . GLU A 1 197 ? -12.922 -25.547 -9.023 1 96.56 197 GLU A N 1
ATOM 1527 C CA . GLU A 1 197 ? -13.555 -26.234 -7.898 1 96.56 197 GLU A CA 1
ATOM 1528 C C . GLU A 1 197 ? -14.25 -25.25 -6.969 1 96.56 197 GLU A C 1
ATOM 1530 O O . GLU A 1 197 ? -15.383 -25.469 -6.547 1 96.56 197 GLU A O 1
ATOM 1535 N N . ILE A 1 198 ? -13.57 -24.219 -6.617 1 97.88 198 ILE A N 1
ATOM 1536 C CA . ILE A 1 198 ? -14.148 -23.172 -5.766 1 97.88 198 ILE A CA 1
ATOM 1537 C C . ILE A 1 198 ? -13.781 -21.797 -6.312 1 97.88 198 ILE A C 1
ATOM 1539 O O . ILE A 1 198 ? -12.602 -21.484 -6.465 1 97.88 198 ILE A O 1
ATOM 1543 N N .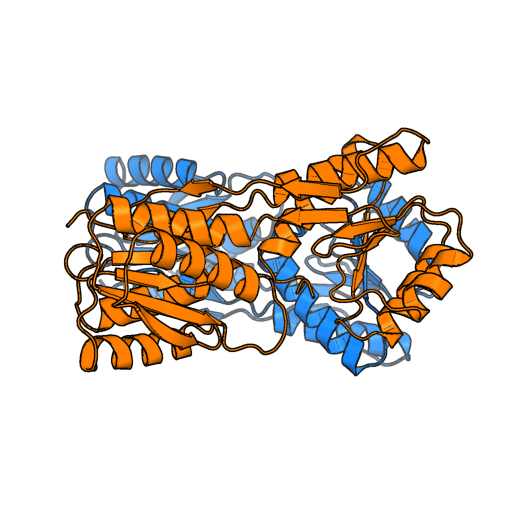 SER A 1 199 ? -14.789 -20.984 -6.605 1 98.44 199 SER A N 1
ATOM 1544 C CA . SER A 1 199 ? -14.594 -19.609 -7.012 1 98.44 199 SER A CA 1
ATOM 1545 C C . SER A 1 199 ? -14.375 -18.703 -5.801 1 98.44 199 SER A C 1
ATOM 1547 O O . SER A 1 199 ? -14.797 -19.031 -4.691 1 98.44 199 SER A O 1
ATOM 1549 N N . VAL A 1 200 ? -13.695 -17.578 -6.02 1 98.31 200 VAL A N 1
ATOM 1550 C CA . VAL A 1 200 ? -13.398 -16.656 -4.938 1 98.31 200 VAL A CA 1
ATOM 1551 C C . VAL A 1 200 ? -13.617 -15.219 -5.414 1 98.31 200 VAL A C 1
ATOM 1553 O O . VAL A 1 200 ? -13.234 -14.867 -6.531 1 98.31 200 VAL A O 1
ATOM 1556 N N . THR A 1 201 ? -14.281 -14.422 -4.613 1 98.38 201 THR A N 1
ATOM 1557 C CA . THR A 1 201 ? -14.383 -12.992 -4.871 1 98.38 201 THR A CA 1
ATOM 1558 C C . THR A 1 201 ? -13.867 -12.188 -3.682 1 98.38 201 THR A C 1
ATOM 1560 O O . THR A 1 201 ? -13.812 -12.695 -2.559 1 98.38 201 THR A O 1
ATOM 1563 N N . GLY A 1 202 ? -13.453 -11.031 -3.988 1 96.38 202 GLY A N 1
ATOM 1564 C CA . GLY A 1 202 ? -13.094 -10.07 -2.957 1 96.38 202 GLY A CA 1
ATOM 1565 C C . GLY A 1 202 ? -13.75 -8.719 -3.143 1 96.38 202 GLY A C 1
ATOM 1566 O O . GLY A 1 202 ? -14.711 -8.594 -3.91 1 96.38 202 GLY A O 1
ATOM 1567 N N . ILE A 1 203 ? -13.383 -7.734 -2.371 1 95.25 203 ILE A N 1
ATOM 1568 C CA . ILE A 1 203 ? -13.828 -6.348 -2.447 1 95.25 203 ILE A CA 1
ATOM 1569 C C . ILE A 1 203 ? -12.664 -5.414 -2.129 1 95.25 203 ILE A C 1
ATOM 1571 O O . ILE A 1 203 ? -12 -5.566 -1.104 1 95.25 203 ILE A O 1
ATOM 1575 N N . GLY A 1 204 ? -12.508 -4.375 -3.031 1 92.75 204 GLY A N 1
ATOM 1576 C CA . GLY A 1 204 ? -11.477 -3.383 -2.781 1 92.75 204 GLY A CA 1
ATOM 1577 C C . GLY A 1 204 ? -10.617 -3.092 -4 1 92.75 204 GLY A C 1
ATOM 1578 O O . GLY A 1 204 ? -10.258 -1.939 -4.25 1 92.75 204 GLY A O 1
ATOM 1579 N N . ASP A 1 205 ? -10.164 -4.145 -4.723 1 92.88 205 ASP A N 1
ATOM 1580 C CA . ASP A 1 205 ? -9.367 -4.082 -5.945 1 92.88 205 ASP A CA 1
ATOM 1581 C C . ASP A 1 205 ? -7.984 -3.492 -5.672 1 92.88 205 ASP A C 1
ATOM 1583 O O . ASP A 1 205 ? -7.566 -2.547 -6.34 1 92.88 205 ASP A O 1
ATOM 1587 N N . TYR A 1 206 ? -7.324 -4.066 -4.707 1 82.56 206 TYR A N 1
ATOM 1588 C CA . TYR A 1 206 ? -5.926 -3.727 -4.453 1 82.56 206 TYR A CA 1
ATOM 1589 C C . TYR A 1 206 ? -5.043 -4.16 -5.617 1 82.56 206 TYR A C 1
ATOM 1591 O O . TYR A 1 206 ? -5.434 -5.008 -6.422 1 82.56 206 TYR A O 1
ATOM 1599 N N . GLU A 1 207 ? -3.9 -3.537 -5.766 1 75.94 207 GLU A N 1
ATOM 1600 C CA . GLU A 1 207 ? -3.01 -3.783 -6.895 1 75.94 207 GLU A CA 1
ATOM 1601 C C . GLU A 1 207 ? -2.754 -5.277 -7.082 1 75.94 207 GLU A C 1
ATOM 1603 O O . GLU A 1 207 ? -2.693 -5.766 -8.211 1 75.94 207 GLU A O 1
ATOM 1608 N N . ILE A 1 208 ? -2.787 -5.98 -6.043 1 78.31 208 ILE A N 1
ATOM 1609 C CA . ILE A 1 208 ? -2.438 -7.395 -6.031 1 78.31 208 ILE A CA 1
ATOM 1610 C C . ILE A 1 208 ? -3.527 -8.203 -6.734 1 78.31 208 ILE A C 1
ATOM 1612 O O . ILE A 1 208 ? -3.258 -9.266 -7.293 1 78.31 208 ILE A O 1
ATOM 1616 N N . ALA A 1 209 ? -4.699 -7.688 -6.73 1 86.12 209 ALA A N 1
ATOM 1617 C CA . ALA A 1 209 ? -5.852 -8.43 -7.234 1 86.12 209 ALA A CA 1
ATOM 1618 C C . ALA A 1 209 ? -5.664 -8.812 -8.695 1 86.12 209 ALA A C 1
ATOM 1620 O O . ALA A 1 209 ? -6.039 -9.906 -9.117 1 86.12 209 ALA A O 1
ATOM 1621 N N . GLY A 1 210 ? -5.031 -7.922 -9.461 1 83.5 210 GLY A N 1
ATOM 1622 C CA . GLY A 1 210 ? -4.801 -8.18 -10.867 1 83.5 210 GLY A CA 1
ATOM 1623 C C . GLY A 1 210 ? -3.496 -8.906 -11.141 1 83.5 210 GLY A C 1
ATOM 1624 O O . GLY A 1 210 ? -3.279 -9.414 -12.242 1 83.5 210 GLY A O 1
ATOM 1625 N N . MET A 1 211 ? -2.711 -9.094 -10.133 1 77.56 211 MET A N 1
ATOM 1626 C CA . MET A 1 211 ? -1.347 -9.57 -10.336 1 77.56 211 MET A CA 1
ATOM 1627 C C . MET A 1 211 ? -1.225 -11.047 -9.969 1 77.56 211 MET A C 1
ATOM 1629 O O . MET A 1 211 ? -0.31 -11.734 -10.43 1 77.56 211 MET A O 1
ATOM 1633 N N . ILE A 1 212 ? -2.141 -11.5 -9.195 1 81.62 212 ILE A N 1
ATOM 1634 C CA . ILE A 1 212 ? -2.07 -12.891 -8.742 1 81.62 212 ILE A CA 1
ATOM 1635 C C . ILE A 1 212 ? -2.688 -13.805 -9.789 1 81.62 212 ILE A C 1
ATOM 1637 O O . ILE A 1 212 ? -3.385 -13.344 -10.695 1 81.62 212 ILE A O 1
ATOM 1641 N N . THR A 1 213 ? -2.275 -15.109 -9.672 1 78.56 213 THR A N 1
ATOM 1642 C CA . THR A 1 213 ? -2.832 -16.125 -10.555 1 78.56 213 THR A CA 1
ATOM 1643 C C . THR A 1 213 ? -3.576 -17.188 -9.75 1 78.56 213 THR A C 1
ATOM 1645 O O . THR A 1 213 ? -2.99 -17.859 -8.891 1 78.56 213 THR A O 1
ATOM 1648 N N . PRO A 1 214 ? -4.926 -17.406 -10.117 1 87.56 214 PRO A N 1
ATOM 1649 C CA . PRO A 1 214 ? -5.762 -16.594 -11 1 87.56 214 PRO A CA 1
ATOM 1650 C C . PRO A 1 214 ? -6 -15.18 -10.469 1 87.56 214 PRO A C 1
ATOM 1652 O O . PRO A 1 214 ? -5.984 -14.969 -9.25 1 87.56 214 PRO A O 1
ATOM 1655 N N . SER A 1 215 ? -6.18 -14.266 -11.359 1 89.75 215 SER A N 1
ATOM 1656 C CA . SER A 1 215 ? -6.484 -12.906 -10.938 1 89.75 215 SER A CA 1
ATOM 1657 C C . SER A 1 215 ? -7.84 -12.828 -10.242 1 89.75 215 SER A C 1
ATOM 1659 O O . SER A 1 215 ? -8.766 -13.562 -10.602 1 89.75 215 SER A O 1
ATOM 1661 N N . LEU A 1 216 ? -7.957 -11.938 -9.32 1 94.81 216 LEU A N 1
ATOM 1662 C CA . LEU A 1 216 ? -9.078 -11.922 -8.391 1 94.81 216 LEU A CA 1
ATOM 1663 C C . LEU A 1 216 ? -10.211 -11.055 -8.914 1 94.81 216 LEU A C 1
ATOM 1665 O O . LEU A 1 216 ? -10.008 -9.883 -9.227 1 94.81 216 LEU A O 1
ATOM 1669 N N . THR A 1 217 ? -11.406 -11.664 -9.078 1 98.19 217 THR A N 1
ATOM 1670 C CA . THR A 1 217 ? -12.633 -10.891 -9.273 1 98.19 217 THR A CA 1
ATOM 1671 C C . THR A 1 217 ? -12.984 -10.109 -8.008 1 98.19 217 THR A C 1
ATOM 1673 O O . THR A 1 217 ? -13.031 -10.68 -6.914 1 98.19 217 THR A O 1
ATOM 1676 N N . THR A 1 218 ? -13.18 -8.805 -8.109 1 97.94 218 THR A N 1
ATOM 1677 C CA . THR A 1 218 ? -13.344 -7.957 -6.934 1 97.94 218 THR A CA 1
ATOM 1678 C C . THR A 1 218 ? -14.164 -6.715 -7.277 1 97.94 218 THR A C 1
ATOM 1680 O O . THR A 1 218 ? -14.703 -6.605 -8.383 1 97.94 218 THR A O 1
ATOM 1683 N N . ILE A 1 219 ? -14.453 -5.895 -6.273 1 98.31 219 ILE A N 1
ATOM 1684 C CA . ILE A 1 219 ? -15.102 -4.602 -6.465 1 98.31 219 ILE A CA 1
ATOM 1685 C C . ILE A 1 219 ? -14.062 -3.488 -6.449 1 98.31 219 ILE A C 1
ATOM 1687 O O . ILE A 1 219 ? -13.25 -3.4 -5.52 1 98.31 219 ILE A O 1
ATOM 1691 N N . HIS A 1 220 ? -14.086 -2.699 -7.426 1 97.31 220 HIS A N 1
ATOM 1692 C CA . HIS A 1 220 ? -13.148 -1.588 -7.539 1 97.31 220 HIS A CA 1
ATOM 1693 C C . HIS A 1 220 ? -13.688 -0.338 -6.852 1 97.31 220 HIS A C 1
ATOM 1695 O O . HIS A 1 220 ? -14.789 0.114 -7.156 1 97.31 220 HIS A O 1
ATOM 1701 N N . TYR A 1 221 ? -12.969 0.161 -5.898 1 95.19 221 TYR A N 1
ATOM 1702 C CA . TYR A 1 221 ? -13.188 1.473 -5.297 1 95.19 221 TYR A CA 1
ATOM 1703 C C . TYR A 1 221 ? -12.266 2.516 -5.922 1 95.19 221 TYR A C 1
ATOM 1705 O O . TYR A 1 221 ? -11.039 2.396 -5.844 1 95.19 221 TYR A O 1
ATOM 1713 N N . PRO A 1 222 ? -12.797 3.469 -6.551 1 95.38 222 PRO A N 1
ATOM 1714 C CA . PRO A 1 222 ? -11.938 4.484 -7.168 1 95.38 222 PRO A CA 1
ATOM 1715 C C . PRO A 1 222 ? -11.344 5.457 -6.152 1 95.38 222 PRO A C 1
ATOM 1717 O O . PRO A 1 222 ? -11.648 6.652 -6.188 1 95.38 222 PRO A O 1
ATOM 1720 N N . TYR A 1 223 ? -10.43 4.992 -5.391 1 92.44 223 TYR A N 1
ATOM 1721 C CA . TYR A 1 223 ? -9.875 5.727 -4.262 1 92.44 223 TYR A CA 1
ATOM 1722 C C . TYR A 1 223 ? -9.172 6.996 -4.73 1 92.44 223 TYR A C 1
ATOM 1724 O O . TYR A 1 223 ? -9.344 8.062 -4.145 1 92.44 223 TYR A O 1
ATOM 1732 N N . LYS A 1 224 ? -8.383 6.918 -5.762 1 92.06 224 LYS A N 1
ATOM 1733 C CA . LYS A 1 224 ? -7.668 8.094 -6.25 1 92.06 224 LYS A CA 1
ATOM 1734 C C . LYS A 1 224 ? -8.641 9.156 -6.754 1 92.06 224 LYS A C 1
ATOM 1736 O O . LYS A 1 224 ? -8.469 10.344 -6.484 1 92.06 224 LYS A O 1
ATOM 1741 N N . SER A 1 225 ? -9.609 8.703 -7.449 1 94.94 225 SER A N 1
ATOM 1742 C CA . SER A 1 225 ? -10.641 9.625 -7.926 1 94.94 225 SER A CA 1
ATOM 1743 C C . SER A 1 225 ? -11.398 10.25 -6.762 1 94.94 225 SER A C 1
ATOM 1745 O O . SER A 1 225 ? -11.812 11.414 -6.836 1 94.94 225 SER A O 1
ATOM 1747 N N . CYS A 1 226 ? -11.633 9.438 -5.789 1 94.69 226 CYS A N 1
ATOM 1748 C CA . CYS A 1 226 ? -12.242 9.977 -4.574 1 94.69 226 CYS A CA 1
ATOM 1749 C C . CYS A 1 226 ? -11.383 11.094 -3.986 1 94.69 226 CYS A C 1
ATOM 1751 O O . CYS A 1 226 ? -11.906 12.133 -3.586 1 94.69 226 CYS A O 1
ATOM 1753 N N . GLY A 1 227 ? -10.109 10.836 -3.963 1 95 227 GLY A N 1
ATOM 1754 C CA . GLY A 1 227 ? -9.195 11.867 -3.506 1 95 227 GLY A CA 1
ATOM 1755 C C . GLY A 1 227 ? -9.281 13.141 -4.328 1 95 227 GLY A C 1
ATOM 1756 O O . GLY A 1 227 ? -9.289 14.242 -3.777 1 95 227 GLY A O 1
ATOM 1757 N N . LYS A 1 228 ? -9.32 12.969 -5.609 1 96.62 228 LYS A N 1
ATOM 1758 C CA . LYS A 1 228 ? -9.477 14.109 -6.508 1 96.62 228 LYS A CA 1
ATOM 1759 C C . LYS A 1 228 ? -10.742 14.898 -6.18 1 96.62 228 LYS A C 1
ATOM 1761 O O . LYS A 1 228 ? -10.703 16.125 -6.07 1 96.62 228 LYS A O 1
ATOM 1766 N N . LEU A 1 229 ? -11.812 14.203 -6 1 96.44 229 LEU A N 1
ATOM 1767 C CA . LEU A 1 229 ? -13.094 14.836 -5.703 1 96.44 229 LEU A CA 1
ATOM 1768 C C . LEU A 1 229 ? -13.039 15.586 -4.371 1 96.44 229 LEU A C 1
ATOM 1770 O O . LEU A 1 229 ? -13.555 16.688 -4.254 1 96.44 229 LEU A O 1
ATOM 1774 N N . LEU A 1 230 ? -12.43 14.977 -3.404 1 96.31 230 LEU A N 1
ATOM 1775 C CA . LEU A 1 230 ? -12.266 15.602 -2.096 1 96.31 230 LEU A CA 1
ATOM 1776 C C . LEU A 1 230 ? -11.508 16.922 -2.209 1 96.31 230 LEU A C 1
ATOM 1778 O O . LEU A 1 230 ? -11.945 17.938 -1.662 1 96.31 230 LEU A O 1
ATOM 1782 N N . ALA A 1 231 ? -10.422 16.859 -2.914 1 96.44 231 ALA A N 1
ATOM 1783 C CA . ALA A 1 231 ? -9.586 18.047 -3.098 1 96.44 231 ALA A CA 1
ATOM 1784 C C . ALA A 1 231 ? -10.359 19.141 -3.82 1 96.44 231 ALA A C 1
ATOM 1786 O O . ALA A 1 231 ? -10.352 20.297 -3.393 1 96.44 231 ALA A O 1
ATOM 1787 N N . GLU A 1 232 ? -11.039 18.781 -4.871 1 97.25 232 GLU A N 1
ATOM 1788 C CA . GLU A 1 232 ? -11.805 19.75 -5.641 1 97.25 232 GLU A CA 1
ATOM 1789 C C . GLU A 1 232 ? -12.922 20.375 -4.801 1 97.25 232 GLU A C 1
ATOM 1791 O O . GLU A 1 232 ? -13.133 21.578 -4.828 1 97.25 232 GLU A O 1
ATOM 1796 N N . ASN A 1 233 ? -13.602 19.547 -4.066 1 97.12 233 ASN A N 1
ATOM 1797 C CA . ASN A 1 233 ? -14.719 20.016 -3.252 1 97.12 233 ASN A CA 1
ATOM 1798 C C . ASN A 1 233 ? -14.242 20.922 -2.127 1 97.12 233 ASN A C 1
ATOM 1800 O O . ASN A 1 233 ? -14.867 21.953 -1.853 1 97.12 233 ASN A O 1
ATOM 1804 N N . ILE A 1 234 ? -13.18 20.562 -1.494 1 96.81 234 ILE A N 1
ATOM 1805 C CA . ILE A 1 234 ? -12.711 21.391 -0.381 1 96.81 234 ILE A CA 1
ATOM 1806 C C . ILE A 1 234 ? -12.234 22.734 -0.902 1 96.81 234 ILE A C 1
ATOM 1808 O O . ILE A 1 234 ? -12.469 23.766 -0.263 1 96.81 234 ILE A O 1
ATOM 1812 N N . VAL A 1 235 ? -11.586 22.75 -2.006 1 97.06 235 VAL A N 1
ATOM 1813 C CA . VAL A 1 235 ? -11.117 24.016 -2.588 1 97.06 235 VAL A CA 1
ATOM 1814 C C . VAL A 1 235 ? -12.312 24.859 -3.002 1 97.06 235 VAL A C 1
ATOM 1816 O O . VAL A 1 235 ? -12.312 26.078 -2.793 1 97.06 235 VAL A O 1
ATOM 1819 N N . ASN A 1 236 ? -13.281 24.219 -3.578 1 97.06 236 ASN A N 1
ATOM 1820 C CA . ASN A 1 236 ? -14.5 24.953 -3.902 1 97.06 236 ASN A CA 1
ATOM 1821 C C . ASN A 1 236 ? -15.094 25.625 -2.672 1 97.06 236 ASN A C 1
ATOM 1823 O O . ASN A 1 236 ? -15.492 26.797 -2.732 1 97.06 236 ASN A O 1
ATOM 1827 N N . LEU A 1 237 ? -15.117 24.969 -1.589 1 95.31 237 LEU A N 1
ATOM 1828 C CA . LEU A 1 237 ? -15.648 25.531 -0.351 1 95.31 237 LEU A CA 1
ATOM 1829 C C . LEU A 1 237 ? -14.773 26.688 0.141 1 95.31 237 LEU A C 1
ATOM 1831 O O . LEU A 1 237 ? -15.289 27.688 0.632 1 95.31 237 LEU A O 1
ATOM 1835 N N . ILE A 1 238 ? -13.516 26.5 -0.017 1 95 238 ILE A N 1
ATOM 1836 C CA . ILE A 1 238 ? -12.562 27.516 0.426 1 95 238 ILE A CA 1
ATOM 1837 C C . ILE A 1 238 ? -12.797 28.812 -0.338 1 95 238 ILE A C 1
ATOM 1839 O O . ILE A 1 238 ? -12.758 29.891 0.246 1 95 238 ILE A O 1
ATOM 1843 N N . ILE A 1 239 ? -13.086 28.688 -1.558 1 95.62 239 ILE A N 1
ATOM 1844 C CA . ILE A 1 239 ? -13.195 29.891 -2.375 1 95.62 239 ILE A CA 1
ATOM 1845 C C . ILE A 1 239 ? -14.656 30.328 -2.441 1 95.62 239 ILE A C 1
ATOM 1847 O O . ILE A 1 239 ? -15.008 31.203 -3.234 1 95.62 239 ILE A O 1
ATOM 1851 N N . GLY A 1 240 ? -15.539 29.656 -1.82 1 93.69 240 GLY A N 1
ATOM 1852 C CA . GLY A 1 240 ? -16.90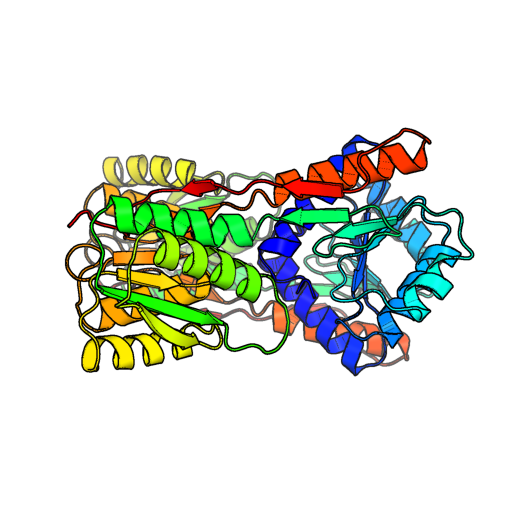6 30.109 -1.641 1 93.69 240 GLY A CA 1
ATOM 1853 C C . GLY A 1 240 ? -17.859 29.531 -2.668 1 93.69 240 GLY A C 1
ATOM 1854 O O . GLY A 1 240 ? -18.984 30.031 -2.828 1 93.69 240 GLY A O 1
ATOM 1855 N N . ASN A 1 241 ? -17.422 28.531 -3.393 1 94.44 241 ASN A N 1
ATOM 1856 C CA . ASN A 1 241 ? -18.297 27.844 -4.348 1 94.44 241 ASN A CA 1
ATOM 1857 C C . ASN A 1 241 ? -19.125 26.766 -3.672 1 94.44 241 ASN A C 1
ATOM 1859 O O . ASN A 1 241 ? -18.781 26.297 -2.588 1 94.44 241 ASN A O 1
ATOM 1863 N N . ASN A 1 242 ? -20.188 26.469 -4.316 1 90.5 242 ASN A N 1
ATOM 1864 C CA . ASN A 1 242 ? -21.062 25.422 -3.797 1 90.5 242 ASN A CA 1
ATOM 1865 C C . ASN A 1 242 ? -20.578 24.031 -4.203 1 90.5 242 ASN A C 1
ATOM 1867 O O . ASN A 1 242 ? -19.906 23.875 -5.227 1 90.5 242 ASN A O 1
ATOM 1871 N N . THR A 1 243 ? -20.812 23.078 -3.324 1 91.38 243 THR A N 1
ATOM 1872 C CA . THR A 1 243 ? -20.609 21.656 -3.613 1 91.38 243 THR A CA 1
ATOM 1873 C C . THR A 1 243 ? -21.703 20.797 -2.986 1 91.38 243 THR A C 1
ATOM 1875 O O . THR A 1 243 ? -22.516 21.312 -2.217 1 91.38 243 THR A O 1
ATOM 1878 N N . ASN A 1 244 ? -21.797 19.609 -3.418 1 91.62 244 ASN A N 1
ATOM 1879 C CA . ASN A 1 244 ? -22.812 18.719 -2.857 1 91.62 244 ASN A CA 1
ATOM 1880 C C . ASN A 1 244 ? -22.531 18.406 -1.387 1 91.62 244 ASN A C 1
ATOM 1882 O O . ASN A 1 244 ? -21.391 18.172 -1.001 1 91.62 244 ASN A O 1
ATOM 1886 N N . LYS A 1 245 ? -23.609 18.516 -0.64 1 93.38 245 LYS A N 1
ATOM 1887 C CA . LYS A 1 245 ? -23.484 18.234 0.788 1 93.38 245 LYS A CA 1
ATOM 1888 C C . LYS A 1 245 ? -23.094 16.781 1.034 1 93.38 245 LYS A C 1
ATOM 1890 O O . LYS A 1 245 ? -22.312 16.5 1.938 1 93.38 245 LYS A O 1
ATOM 1895 N N . GLU A 1 246 ? -23.719 15.93 0.227 1 93.94 246 GLU A N 1
ATOM 1896 C CA . GLU A 1 246 ? -23.438 14.5 0.3 1 93.94 246 GLU A CA 1
ATOM 1897 C C . GLU A 1 246 ? -23.141 13.922 -1.084 1 93.94 246 GLU A C 1
ATOM 1899 O O . GLU A 1 246 ? -23.906 14.164 -2.029 1 93.94 246 GLU A O 1
ATOM 1904 N N . THR A 1 247 ? -22.016 13.297 -1.184 1 94.38 247 THR A N 1
ATOM 1905 C CA . THR A 1 247 ? -21.641 12.633 -2.428 1 94.38 247 THR A CA 1
ATOM 1906 C C . THR A 1 247 ? -21.328 11.156 -2.18 1 94.38 247 THR A C 1
ATOM 1908 O O . THR A 1 247 ? -20.547 10.828 -1.278 1 94.38 247 THR A O 1
ATOM 1911 N N . ILE A 1 248 ? -21.969 10.336 -2.93 1 94.38 248 ILE A N 1
ATOM 1912 C CA . ILE A 1 248 ? -21.688 8.898 -2.865 1 94.38 248 ILE A CA 1
ATOM 1913 C C . ILE A 1 248 ? -20.875 8.477 -4.086 1 94.38 248 ILE A C 1
ATOM 1915 O O . ILE A 1 248 ? -21.281 8.727 -5.227 1 94.38 248 ILE A O 1
ATOM 1919 N N . ILE A 1 249 ? -19.75 7.906 -3.863 1 95 249 ILE A N 1
ATOM 1920 C CA . ILE A 1 249 ? -18.891 7.453 -4.945 1 95 249 ILE A CA 1
ATOM 1921 C C . ILE A 1 249 ? -19.281 6.035 -5.355 1 95 249 ILE A C 1
ATOM 1923 O O . ILE A 1 249 ? -19.234 5.113 -4.539 1 95 249 ILE A O 1
ATOM 1927 N N . PRO A 1 250 ? -19.547 5.883 -6.578 1 95.94 250 PRO A N 1
ATOM 1928 C CA . PRO A 1 250 ? -19.938 4.547 -7.031 1 95.94 250 PRO A CA 1
ATOM 1929 C C . PRO A 1 250 ? -18.75 3.578 -7.09 1 95.94 250 PRO A C 1
ATOM 1931 O O . PRO A 1 250 ? -17.609 4.004 -7.25 1 95.94 250 PRO A O 1
ATOM 1934 N N . VAL A 1 251 ? -19.062 2.324 -6.91 1 97.31 251 VAL A N 1
ATOM 1935 C CA . VAL A 1 251 ? -18.094 1.237 -7.027 1 97.31 251 VAL A CA 1
ATOM 1936 C C . VAL A 1 251 ? -18.484 0.324 -8.188 1 97.31 251 VAL A C 1
ATOM 1938 O O . VAL A 1 251 ? -19.594 0.412 -8.711 1 97.31 251 VAL A O 1
ATOM 1941 N N . LYS A 1 252 ? -17.5 -0.44 -8.641 1 97.75 252 LYS A N 1
ATOM 1942 C CA . LYS A 1 252 ? -17.781 -1.277 -9.797 1 97.75 252 LYS A CA 1
ATOM 1943 C C . LYS A 1 252 ? -17.125 -2.648 -9.664 1 97.75 252 LYS A C 1
ATOM 1945 O O . LYS A 1 252 ? -15.992 -2.754 -9.195 1 97.75 252 LYS A O 1
ATOM 1950 N N . LEU A 1 253 ? -17.875 -3.66 -10.109 1 98.44 253 LEU A N 1
ATOM 1951 C CA . LEU A 1 253 ? -17.328 -5.016 -10.148 1 98.44 253 LEU A CA 1
ATOM 1952 C C . LEU A 1 253 ? -16.328 -5.168 -11.281 1 98.44 253 LEU A C 1
ATOM 1954 O O . LEU A 1 253 ? -16.578 -4.711 -12.398 1 98.44 253 LEU A O 1
ATOM 1958 N N . ILE A 1 254 ? -15.219 -5.711 -11 1 97.94 254 ILE A N 1
ATOM 1959 C CA . ILE A 1 254 ? -14.203 -6.07 -11.992 1 97.94 254 ILE A CA 1
ATOM 1960 C C . ILE A 1 254 ? -14.086 -7.59 -12.078 1 97.94 254 ILE A C 1
ATOM 1962 O O . ILE A 1 254 ? -13.578 -8.234 -11.164 1 97.94 254 ILE A O 1
ATOM 1966 N N . GLU A 1 255 ? -14.539 -8.094 -13.172 1 97.81 255 GLU A N 1
ATOM 1967 C CA . GLU A 1 255 ? -14.461 -9.531 -13.406 1 97.81 255 GLU A CA 1
ATOM 1968 C C . GLU A 1 255 ? -13.062 -9.938 -13.875 1 97.81 255 GLU A C 1
ATOM 1970 O O . GLU A 1 255 ? -12.523 -9.344 -14.805 1 97.81 255 GLU A O 1
ATOM 1975 N N . ARG A 1 256 ? -12.531 -10.984 -13.164 1 95.5 256 ARG A N 1
ATOM 1976 C CA . ARG A 1 256 ? -11.25 -11.539 -13.586 1 95.5 256 ARG A CA 1
ATOM 1977 C C . ARG A 1 256 ? -11.305 -13.062 -13.633 1 95.5 256 ARG A C 1
ATOM 1979 O O . ARG A 1 256 ? -12.281 -13.641 -14.109 1 95.5 256 ARG A O 1
ATOM 1986 N N . GLU A 1 257 ? -10.234 -13.727 -13.094 1 93.56 257 GLU A N 1
ATOM 1987 C CA . GLU A 1 257 ? -10.094 -15.148 -13.398 1 93.56 257 GLU A CA 1
ATOM 1988 C C . GLU A 1 257 ? -10.578 -16.016 -12.234 1 93.56 257 GLU A C 1
ATOM 1990 O O . GLU A 1 257 ? -10.75 -17.219 -12.375 1 93.56 257 GLU A O 1
ATOM 1995 N N . SER A 1 258 ? -10.914 -15.438 -11.117 1 96.94 258 SER A N 1
ATOM 1996 C CA . SER A 1 258 ? -11.086 -16.219 -9.898 1 96.94 258 SER A CA 1
ATOM 1997 C C . SER A 1 258 ? -12.516 -16.734 -9.773 1 96.94 258 SER A C 1
ATOM 1999 O O . SER A 1 258 ? -12.875 -17.359 -8.773 1 96.94 258 SER A O 1
ATOM 2001 N N . VAL A 1 259 ? -13.391 -16.484 -10.758 1 98.31 259 VAL A N 1
ATOM 2002 C CA . VAL A 1 259 ? -14.781 -16.938 -10.688 1 98.31 259 VAL A CA 1
ATOM 2003 C C . VAL A 1 259 ? -15.148 -17.672 -11.969 1 98.31 259 VAL A C 1
ATOM 2005 O O . VAL A 1 259 ? -14.844 -17.219 -13.07 1 98.31 259 VAL A O 1
ATOM 2008 N N . ASP A 1 260 ? -15.719 -18.797 -11.805 1 97.19 260 ASP A N 1
ATOM 2009 C CA . ASP A 1 260 ? -16.25 -19.562 -12.93 1 97.19 260 ASP A CA 1
ATOM 2010 C C . ASP A 1 260 ? -17.781 -19.609 -12.891 1 97.19 260 ASP A C 1
ATOM 2012 O O . ASP A 1 260 ? -18.375 -19.5 -11.82 1 97.19 260 ASP A O 1
ATOM 2016 N N . LYS A 1 261 ? -18.328 -19.766 -14.109 1 95.5 261 LYS A N 1
ATOM 2017 C CA . LYS A 1 261 ? -19.766 -20.031 -14.195 1 95.5 261 LYS A CA 1
ATOM 2018 C C . LYS A 1 261 ? -20.078 -21.484 -13.875 1 95.5 261 LYS A C 1
ATOM 2020 O O . LYS A 1 261 ? -19.359 -22.391 -14.281 1 95.5 261 LYS A O 1
ATOM 2025 N N . LEU A 1 262 ? -21.156 -21.641 -13.133 1 92.62 262 LEU A N 1
ATOM 2026 C CA . LEU A 1 262 ? -21.594 -23.016 -12.875 1 92.62 262 LEU A CA 1
ATOM 2027 C C . LEU A 1 262 ? -22.594 -23.469 -13.945 1 92.62 262 LEU A C 1
ATOM 2029 O O . LEU A 1 262 ? -23.391 -22.672 -14.445 1 92.62 262 LEU A O 1
ATOM 2033 N N . MET B 1 1 ? 10.922 10.68 -4.086 1 32.91 1 MET B N 1
ATOM 2034 C CA . MET B 1 1 ? 10.016 11.344 -3.156 1 32.91 1 MET B CA 1
ATOM 2035 C C . MET B 1 1 ? 8.93 10.383 -2.682 1 32.91 1 MET B C 1
ATOM 2037 O O . MET B 1 1 ? 8.344 9.656 -3.484 1 32.91 1 MET B O 1
ATOM 2041 N N . PRO B 1 2 ? 8.867 10.133 -1.444 1 42.06 2 PRO B N 1
ATOM 2042 C CA . PRO B 1 2 ? 7.965 9.055 -1.049 1 42.06 2 PRO B CA 1
ATOM 2043 C C . PRO B 1 2 ? 6.535 9.273 -1.545 1 42.06 2 PRO B C 1
ATOM 2045 O O . PRO B 1 2 ? 6.008 10.383 -1.453 1 42.06 2 PRO B O 1
ATOM 2048 N N . ARG B 1 3 ? 6.238 8.789 -2.637 1 50.47 3 ARG B N 1
ATOM 2049 C CA . ARG B 1 3 ? 4.82 8.742 -2.979 1 50.47 3 ARG B CA 1
ATOM 2050 C C . ARG B 1 3 ? 4.008 8.086 -1.869 1 50.47 3 ARG B C 1
ATOM 2052 O O . ARG B 1 3 ? 4.41 7.051 -1.328 1 50.47 3 ARG B O 1
ATOM 2059 N N . LEU B 1 4 ? 3.16 8.992 -1.244 1 55.53 4 LEU B N 1
ATOM 2060 C CA . LEU B 1 4 ? 2.311 8.508 -0.163 1 55.53 4 LEU B CA 1
ATOM 2061 C C . LEU B 1 4 ? 1.764 7.117 -0.487 1 55.53 4 LEU B C 1
ATOM 2063 O O . LEU B 1 4 ? 1.35 6.383 0.413 1 55.53 4 LEU B O 1
ATOM 2067 N N . ASP B 1 5 ? 1.969 6.871 -1.753 1 58.38 5 ASP B N 1
ATOM 2068 C CA . ASP B 1 5 ? 1.374 5.594 -2.141 1 58.38 5 ASP B CA 1
ATOM 2069 C C . ASP B 1 5 ? 2.441 4.512 -2.281 1 58.38 5 ASP B C 1
ATOM 2071 O O . ASP B 1 5 ? 2.146 3.393 -2.705 1 58.38 5 ASP B O 1
ATOM 2075 N N . SER B 1 6 ? 3.59 4.93 -1.907 1 76 6 SER B N 1
ATOM 2076 C CA . SER B 1 6 ? 4.641 3.916 -1.957 1 76 6 SER B CA 1
ATOM 2077 C C . SER B 1 6 ? 4.609 3.027 -0.717 1 76 6 SER B C 1
ATOM 2079 O O . SER B 1 6 ? 4.367 3.51 0.392 1 76 6 SER B O 1
ATOM 2081 N N . TYR B 1 7 ? 4.766 1.751 -0.937 1 78.94 7 TYR B N 1
ATOM 2082 C CA . TYR B 1 7 ? 4.828 0.782 0.151 1 78.94 7 TYR B CA 1
ATOM 2083 C C . TYR B 1 7 ? 5.914 1.158 1.153 1 78.94 7 TYR B C 1
ATOM 2085 O O . TYR B 1 7 ? 5.676 1.163 2.363 1 78.94 7 TYR B O 1
ATOM 2093 N N . ALA B 1 8 ? 7.051 1.504 0.586 1 84.38 8 ALA B N 1
ATOM 2094 C CA . ALA B 1 8 ? 8.188 1.873 1.43 1 84.38 8 ALA B CA 1
ATOM 2095 C C . ALA B 1 8 ? 7.836 3.059 2.324 1 84.38 8 ALA B C 1
ATOM 2097 O O . ALA B 1 8 ? 8.055 3.014 3.537 1 84.38 8 ALA B O 1
ATOM 2098 N N . THR B 1 9 ? 7.258 4.043 1.77 1 84.31 9 THR B N 1
ATOM 2099 C CA . THR B 1 9 ? 6.934 5.262 2.506 1 84.31 9 THR B CA 1
ATOM 2100 C C . THR B 1 9 ? 5.828 4.996 3.523 1 84.31 9 THR B C 1
ATOM 2102 O O . THR B 1 9 ? 5.941 5.391 4.688 1 84.31 9 THR B O 1
ATOM 2105 N N . SER B 1 10 ? 4.859 4.344 3.084 1 85.94 10 SER B N 1
ATOM 2106 C CA . SER B 1 10 ? 3.721 4.09 3.961 1 85.94 10 SER B CA 1
ATOM 2107 C C . SER B 1 10 ? 4.133 3.262 5.176 1 85.94 10 SER B C 1
ATOM 2109 O O . SER B 1 10 ? 3.717 3.551 6.301 1 85.94 10 SER B O 1
ATOM 2111 N N . ARG B 1 11 ? 4.914 2.295 4.973 1 88.19 11 ARG B N 1
ATOM 2112 C CA . ARG B 1 11 ? 5.355 1.44 6.074 1 88.19 11 ARG B CA 1
ATOM 2113 C C . ARG B 1 11 ? 6.281 2.197 7.02 1 88.19 11 ARG B C 1
ATOM 2115 O O . ARG B 1 11 ? 6.211 2.023 8.234 1 88.19 11 ARG B O 1
ATOM 2122 N N . THR B 1 12 ? 7.16 2.953 6.43 1 91.44 12 THR B N 1
ATOM 2123 C CA . THR B 1 12 ? 8.047 3.775 7.246 1 91.44 12 THR B CA 1
ATOM 2124 C C . THR B 1 12 ? 7.246 4.75 8.102 1 91.44 12 THR B C 1
ATOM 2126 O O . THR B 1 12 ? 7.48 4.871 9.305 1 91.44 12 THR B O 1
ATOM 2129 N N . LEU B 1 13 ? 6.312 5.387 7.465 1 90.38 13 LEU B N 1
ATOM 2130 C CA . LEU B 1 13 ? 5.473 6.355 8.164 1 90.38 13 LEU B CA 1
ATOM 2131 C C . LEU B 1 13 ? 4.664 5.676 9.266 1 90.38 13 LEU B C 1
ATOM 2133 O O . LEU B 1 13 ? 4.449 6.258 10.336 1 90.38 13 LEU B O 1
ATOM 2137 N N . ALA B 1 14 ? 4.23 4.508 8.984 1 88.62 14 ALA B N 1
ATOM 2138 C CA . ALA B 1 14 ? 3.508 3.754 10.008 1 88.62 14 ALA B CA 1
ATOM 2139 C C . ALA B 1 14 ? 4.387 3.494 11.227 1 88.62 14 ALA B C 1
ATOM 2141 O O . ALA B 1 14 ? 3.938 3.627 12.367 1 88.62 14 ALA B O 1
ATOM 2142 N N . GLY B 1 15 ? 5.578 3.115 10.984 1 92.88 15 GLY B N 1
ATOM 2143 C CA . GLY B 1 15 ? 6.523 2.912 12.07 1 92.88 15 GLY B CA 1
ATOM 2144 C C . GLY B 1 15 ? 6.809 4.176 12.859 1 92.88 15 GLY B C 1
ATOM 2145 O O . GLY B 1 15 ? 6.875 4.145 14.086 1 92.88 15 GLY B O 1
ATOM 2146 N N . ILE B 1 16 ? 6.961 5.262 12.141 1 94.44 16 ILE B N 1
ATOM 2147 C CA . ILE B 1 16 ? 7.188 6.547 12.789 1 94.44 16 ILE B CA 1
ATOM 2148 C C . ILE B 1 16 ? 5.992 6.898 13.672 1 94.44 16 ILE B C 1
ATOM 2150 O O . ILE B 1 16 ? 6.156 7.203 14.852 1 94.44 16 ILE B O 1
ATOM 2154 N N . ASP B 1 17 ? 4.867 6.805 13.141 1 92 17 ASP B N 1
ATOM 2155 C CA . ASP B 1 17 ? 3.645 7.207 13.828 1 92 17 ASP B CA 1
ATOM 2156 C C . ASP B 1 17 ? 3.42 6.363 15.086 1 92 17 ASP B C 1
ATOM 2158 O O . ASP B 1 17 ? 3.172 6.902 16.156 1 92 17 ASP B O 1
ATOM 2162 N N . GLU B 1 18 ? 3.496 5.09 14.906 1 91.38 18 GLU B N 1
ATOM 2163 C CA . GLU B 1 18 ? 3.275 4.176 16.031 1 91.38 18 GLU B CA 1
ATOM 2164 C C . GLU B 1 18 ? 4.246 4.461 17.172 1 91.38 18 GLU B C 1
ATOM 2166 O O . GLU B 1 18 ? 3.848 4.477 18.344 1 91.38 18 GLU B O 1
ATOM 2171 N N . THR B 1 19 ? 5.445 4.715 16.859 1 95.88 19 THR B N 1
ATOM 2172 C CA . THR B 1 19 ? 6.473 4.938 17.859 1 95.88 19 THR B CA 1
ATOM 2173 C C . THR B 1 19 ? 6.316 6.316 18.5 1 95.88 19 THR B C 1
ATOM 2175 O O . THR B 1 19 ? 6.387 6.449 19.719 1 95.88 19 THR B O 1
ATOM 2178 N N . LEU B 1 20 ? 6.066 7.324 17.703 1 93.62 20 LEU B N 1
ATOM 2179 C CA . LEU B 1 20 ? 5.891 8.672 18.234 1 93.62 20 LEU B CA 1
ATOM 2180 C C . LEU B 1 20 ? 4.695 8.734 19.188 1 93.62 20 LEU B C 1
ATOM 2182 O O . LEU B 1 20 ? 4.746 9.414 20.203 1 93.62 20 LEU B O 1
ATOM 2186 N N . ARG B 1 21 ? 3.729 8.031 18.812 1 90 21 ARG B N 1
ATOM 2187 C CA . ARG B 1 21 ? 2.547 7.984 19.672 1 90 21 ARG B CA 1
ATOM 2188 C C . ARG B 1 21 ? 2.895 7.438 21.047 1 90 21 ARG B C 1
ATOM 2190 O O . ARG B 1 21 ? 2.473 7.996 22.062 1 90 21 ARG B O 1
ATOM 2197 N N . LYS B 1 22 ? 3.633 6.438 21.062 1 92.88 22 LYS B N 1
ATOM 2198 C CA . LYS B 1 22 ? 4.047 5.824 22.328 1 92.88 22 LYS B CA 1
ATOM 2199 C C . LYS B 1 22 ? 4.941 6.762 23.125 1 92.88 22 LYS B C 1
ATOM 2201 O O . LYS B 1 22 ? 4.965 6.703 24.359 1 92.88 22 LYS B O 1
ATOM 2206 N N . LEU B 1 23 ? 5.57 7.652 22.438 1 94.25 23 LEU B N 1
ATOM 2207 C CA . LEU B 1 23 ? 6.516 8.555 23.094 1 94.25 23 LEU B CA 1
ATOM 2208 C C . LEU B 1 23 ? 5.859 9.891 23.406 1 94.25 23 LEU B C 1
ATOM 2210 O O . LEU B 1 23 ? 6.52 10.805 23.906 1 94.25 23 LEU B O 1
ATOM 2214 N N . GLY B 1 24 ? 4.59 10.055 23.031 1 89.81 24 GLY B N 1
ATOM 2215 C CA . GLY B 1 24 ? 3.824 11.234 23.391 1 89.81 24 GLY B CA 1
ATOM 2216 C C . GLY B 1 24 ? 3.939 12.359 22.375 1 89.81 24 GLY B C 1
ATOM 2217 O O . GLY B 1 24 ? 3.725 13.523 22.703 1 89.81 24 GLY B O 1
ATOM 2218 N N . TYR B 1 25 ? 4.328 12.047 21.141 1 91 25 TYR B N 1
ATOM 2219 C CA . TYR B 1 25 ? 4.441 13.047 20.078 1 91 25 TYR B CA 1
ATOM 2220 C C . TYR B 1 25 ? 3.416 12.797 18.984 1 91 25 TYR B C 1
ATOM 2222 O O . TYR B 1 25 ? 2.965 11.664 18.781 1 91 25 TYR B O 1
ATOM 2230 N N . GLN B 1 26 ? 3.09 13.836 18.25 1 87.62 26 GLN B N 1
ATOM 2231 C CA . GLN B 1 26 ? 2.18 13.742 17.125 1 87.62 26 GLN B CA 1
ATOM 2232 C C . GLN B 1 26 ? 2.932 13.883 15.797 1 87.62 26 GLN B C 1
ATOM 2234 O O . GLN B 1 26 ? 3.83 14.719 15.672 1 87.62 26 GLN B O 1
ATOM 2239 N N . LEU B 1 27 ? 2.539 13.07 14.875 1 90.44 27 LEU B N 1
ATOM 2240 C CA . LEU B 1 27 ? 3.166 13.117 13.555 1 90.44 27 LEU B CA 1
ATOM 2241 C C . LEU B 1 27 ? 2.369 14.016 12.609 1 90.44 27 LEU B C 1
ATOM 2243 O O . LEU B 1 27 ? 1.146 13.883 12.516 1 90.44 27 LEU B O 1
ATOM 2247 N N . ILE B 1 28 ? 3.1 14.906 12 1 88.12 28 ILE B N 1
ATOM 2248 C CA . ILE B 1 28 ? 2.551 15.727 10.922 1 88.12 28 ILE B CA 1
ATOM 2249 C C . ILE B 1 28 ? 3.33 15.477 9.633 1 88.12 28 ILE B C 1
ATOM 2251 O O . ILE B 1 28 ? 4.562 15.477 9.641 1 88.12 28 ILE B O 1
ATOM 2255 N N . ILE B 1 29 ? 2.559 15.234 8.594 1 88.94 29 ILE B N 1
ATOM 2256 C CA . ILE B 1 29 ? 3.197 14.953 7.312 1 88.94 29 ILE B CA 1
ATOM 2257 C C . ILE B 1 29 ? 2.895 16.078 6.328 1 88.94 29 ILE B C 1
ATOM 2259 O O . ILE B 1 29 ? 1.736 16.453 6.145 1 88.94 29 ILE B O 1
ATOM 2263 N N . SER B 1 30 ? 3.953 16.656 5.789 1 86.62 30 SER B N 1
ATOM 2264 C CA . SER B 1 30 ? 3.832 17.656 4.727 1 86.62 30 SER B CA 1
ATOM 2265 C C . SER B 1 30 ? 4.285 17.078 3.387 1 86.62 30 SER B C 1
ATOM 2267 O O . SER B 1 30 ? 5.438 16.672 3.236 1 86.62 30 SER B O 1
ATOM 2269 N N . CYS B 1 31 ? 3.332 17.062 2.5 1 83.56 31 CYS B N 1
ATOM 2270 C CA . CYS B 1 31 ? 3.635 16.531 1.175 1 83.56 31 CYS B CA 1
ATOM 2271 C C . CYS B 1 31 ? 4.059 17.641 0.227 1 83.56 31 CYS B C 1
ATOM 2273 O O . CYS B 1 31 ? 3.262 18.531 -0.089 1 83.56 31 CYS B O 1
ATOM 2275 N N . THR B 1 32 ? 5.344 17.625 -0.271 1 76.69 32 THR B N 1
ATOM 2276 C CA . THR B 1 32 ? 5.867 18.734 -1.057 1 76.69 32 THR B CA 1
ATOM 2277 C C . THR B 1 32 ? 5.969 18.344 -2.531 1 76.69 32 THR B C 1
ATOM 2279 O O . THR B 1 32 ? 6.156 19.219 -3.389 1 76.69 32 THR B O 1
ATOM 2282 N N . GLY B 1 33 ? 5.699 17.078 -2.906 1 66.19 33 GLY B N 1
ATOM 2283 C CA . GLY B 1 33 ? 5.762 16.625 -4.289 1 66.19 33 GLY B CA 1
ATOM 2284 C C . GLY B 1 33 ? 7.148 16.734 -4.895 1 66.19 33 GLY B C 1
ATOM 2285 O O . GLY B 1 33 ? 7.289 16.953 -6.098 1 66.19 33 GLY B O 1
ATOM 2286 N N . GLN B 1 34 ? 8.141 16.797 -4.176 1 62.5 34 GLN B N 1
ATOM 2287 C CA . GLN B 1 34 ? 9.547 16.797 -4.562 1 62.5 34 GLN B CA 1
ATOM 2288 C C . GLN B 1 34 ? 9.93 18.078 -5.277 1 62.5 34 GLN B C 1
ATOM 2290 O O . GLN B 1 34 ? 10.742 18.062 -6.207 1 62.5 34 GLN B O 1
ATOM 2295 N N . LYS B 1 35 ? 9.242 19.094 -5.102 1 69 35 LYS B N 1
ATOM 2296 C CA . LYS B 1 35 ? 9.641 20.391 -5.617 1 69 35 LYS B CA 1
ATOM 2297 C C . 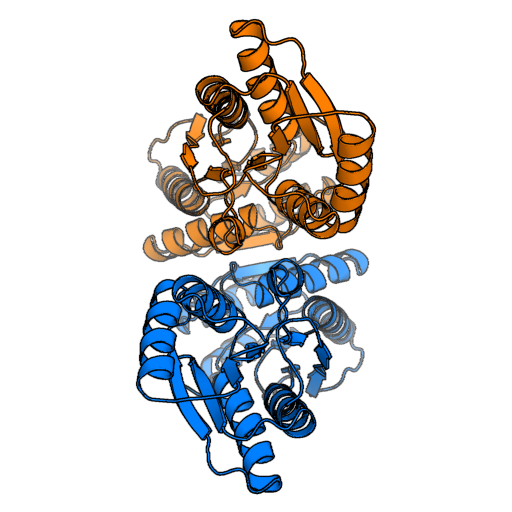LYS B 1 35 ? 10.352 21.219 -4.551 1 69 35 LYS B C 1
ATOM 2299 O O . LYS B 1 35 ? 9.797 21.484 -3.482 1 69 35 LYS B O 1
ATOM 2304 N N . ASP B 1 36 ? 11.469 21.578 -4.918 1 72.06 36 ASP B N 1
ATOM 2305 C CA . ASP B 1 36 ? 12.367 22.25 -3.977 1 72.06 36 ASP B CA 1
ATOM 2306 C C . ASP B 1 36 ? 11.672 23.438 -3.316 1 72.06 36 ASP B C 1
ATOM 2308 O O . ASP B 1 36 ? 11.773 23.625 -2.102 1 72.06 36 ASP B O 1
ATOM 2312 N N . GLU B 1 37 ? 11.062 24.203 -4.125 1 76.06 37 GLU B N 1
ATOM 2313 C CA . GLU B 1 37 ? 10.43 25.406 -3.586 1 76.06 37 GLU B CA 1
ATOM 2314 C C . GLU B 1 37 ? 9.367 25.062 -2.547 1 76.06 37 GLU B C 1
ATOM 2316 O O . GLU B 1 37 ? 9.258 25.719 -1.516 1 76.06 37 GLU B O 1
ATOM 2321 N N . ARG B 1 38 ? 8.688 24.031 -2.775 1 78.12 38 ARG B N 1
ATOM 2322 C CA . ARG B 1 38 ? 7.641 23.609 -1.85 1 78.12 38 ARG B CA 1
ATOM 2323 C C . ARG B 1 38 ? 8.242 23 -0.583 1 78.12 38 ARG B C 1
ATOM 2325 O O . ARG B 1 38 ? 7.684 23.156 0.505 1 78.12 38 ARG B O 1
ATOM 2332 N N . GLU B 1 39 ? 9.336 22.344 -0.834 1 80.94 39 GLU B N 1
ATOM 2333 C CA . GLU B 1 39 ? 10.016 21.781 0.324 1 80.94 39 GLU B CA 1
ATOM 2334 C C . GLU B 1 39 ? 10.469 22.875 1.291 1 80.94 39 GLU B C 1
ATOM 2336 O O . GLU B 1 39 ? 10.273 22.75 2.502 1 80.94 39 GLU B O 1
ATOM 2341 N N . ILE B 1 40 ? 11 23.891 0.694 1 82.19 40 ILE B N 1
ATOM 2342 C CA . ILE B 1 40 ? 11.508 25 1.502 1 82.19 40 ILE B CA 1
ATOM 2343 C C . ILE B 1 40 ? 10.352 25.672 2.232 1 82.19 40 ILE B C 1
ATOM 2345 O O . ILE B 1 40 ? 10.438 25.938 3.434 1 82.19 40 ILE B O 1
ATOM 2349 N N . GLU B 1 41 ? 9.32 25.844 1.505 1 80.75 41 GLU B N 1
ATOM 2350 C CA . GLU B 1 41 ? 8.148 26.469 2.109 1 80.75 41 GLU B CA 1
ATOM 2351 C C . GLU B 1 41 ? 7.594 25.609 3.244 1 80.75 41 GLU B C 1
ATOM 2353 O O . GLU B 1 41 ? 7.203 26.141 4.289 1 80.75 41 GLU B O 1
ATOM 2358 N N . SER B 1 42 ? 7.559 24.391 2.998 1 82.19 42 SER B N 1
ATOM 2359 C CA . SER B 1 42 ? 7.059 23.469 4.016 1 82.19 42 SER B CA 1
ATOM 2360 C C . SER B 1 42 ? 7.941 23.5 5.258 1 82.19 42 SER B C 1
ATOM 2362 O O . SER B 1 42 ? 7.434 23.5 6.383 1 82.19 42 SER B O 1
ATOM 2364 N N . ILE B 1 43 ? 9.203 23.531 5 1 84.88 43 ILE B N 1
ATOM 2365 C CA . ILE B 1 43 ? 10.148 23.562 6.105 1 84.88 43 ILE B CA 1
ATOM 2366 C C . ILE B 1 43 ? 9.938 24.844 6.922 1 84.88 43 ILE B C 1
ATOM 2368 O O . ILE B 1 43 ? 9.844 24.797 8.148 1 84.88 43 ILE B O 1
ATOM 2372 N N . GLU B 1 44 ? 9.805 25.875 6.246 1 83.25 44 GLU B N 1
ATOM 2373 C CA . GLU B 1 44 ? 9.594 27.156 6.914 1 83.25 44 GLU B CA 1
ATOM 2374 C C . GLU B 1 44 ? 8.305 27.156 7.723 1 83.25 44 GLU B C 1
ATOM 2376 O O . GLU B 1 44 ? 8.266 27.656 8.844 1 83.25 44 GLU B O 1
ATOM 2381 N N . ASN B 1 45 ? 7.305 26.594 7.148 1 79.5 45 ASN B N 1
ATOM 2382 C CA . ASN B 1 45 ? 6.016 26.516 7.828 1 79.5 45 ASN B CA 1
ATOM 2383 C C . ASN B 1 45 ? 6.102 25.672 9.094 1 79.5 45 ASN B C 1
ATOM 2385 O O . ASN B 1 45 ? 5.543 26.031 10.133 1 79.5 45 ASN B O 1
ATOM 2389 N N . LEU B 1 46 ? 6.77 24.594 8.969 1 83.25 46 LEU B N 1
ATOM 2390 C CA . LEU B 1 46 ? 6.902 23.703 10.109 1 83.25 46 LEU B CA 1
ATOM 2391 C C . LEU B 1 46 ? 7.75 24.344 11.203 1 83.25 46 LEU B C 1
ATOM 2393 O O . LEU B 1 46 ? 7.469 24.172 12.391 1 83.25 46 LEU B O 1
ATOM 2397 N N . VAL B 1 47 ? 8.719 25.078 10.781 1 83 47 VAL B N 1
ATOM 2398 C CA . VAL B 1 47 ? 9.555 25.828 11.727 1 83 47 VAL B CA 1
ATOM 2399 C C . VAL B 1 47 ? 8.711 26.859 12.453 1 83 47 VAL B C 1
ATOM 2401 O O . VAL B 1 47 ? 8.797 27 13.672 1 83 47 VAL B O 1
ATOM 2404 N N . ASN B 1 48 ? 7.949 27.469 11.688 1 78.06 48 ASN B N 1
ATOM 2405 C CA . ASN B 1 48 ? 7.082 28.484 12.258 1 78.06 48 ASN B CA 1
ATOM 2406 C C . ASN B 1 48 ? 6.055 27.891 13.211 1 78.06 48 ASN B C 1
ATOM 2408 O O . ASN B 1 48 ? 5.617 28.547 14.156 1 78.06 48 ASN B O 1
ATOM 2412 N N . GLN B 1 49 ? 5.746 26.688 12.992 1 77.19 49 GLN B N 1
ATOM 2413 C CA . GLN B 1 49 ? 4.797 25.984 13.852 1 77.19 49 GLN B CA 1
ATOM 2414 C C . GLN B 1 49 ? 5.484 25.438 15.102 1 77.19 49 GLN B C 1
ATOM 2416 O O . GLN B 1 49 ? 4.828 24.875 15.977 1 77.19 49 GLN B O 1
ATOM 2421 N N . ARG B 1 50 ? 6.719 25.594 15.219 1 82.69 50 ARG B N 1
ATOM 2422 C CA . ARG B 1 50 ? 7.531 25.219 16.375 1 82.69 50 ARG B CA 1
ATOM 2423 C C . ARG B 1 50 ? 7.43 23.719 16.625 1 82.69 50 ARG B C 1
ATOM 2425 O O . ARG B 1 50 ? 7.199 23.281 17.766 1 82.69 50 ARG B O 1
ATOM 2432 N N . VAL B 1 51 ? 7.516 22.984 15.508 1 88.81 51 VAL B N 1
ATOM 2433 C CA . VAL B 1 51 ? 7.559 21.531 15.688 1 88.81 51 VAL B CA 1
ATOM 2434 C C . VAL B 1 51 ? 8.789 21.156 16.516 1 88.81 51 VAL B C 1
ATOM 2436 O O . VAL B 1 51 ? 9.789 21.875 16.516 1 88.81 51 VAL B O 1
ATOM 2439 N N . SER B 1 52 ? 8.672 20.047 17.203 1 92.62 52 SER B N 1
ATOM 2440 C CA . SER B 1 52 ? 9.75 19.641 18.094 1 92.62 52 SER B CA 1
ATOM 2441 C C . SER B 1 52 ? 10.922 19.047 17.312 1 92.62 52 SER B C 1
ATOM 2443 O O . SER B 1 52 ? 12.062 19.109 17.766 1 92.62 52 SER B O 1
ATOM 2445 N N . GLY B 1 53 ? 10.695 18.469 16.25 1 94.5 53 GLY B N 1
ATOM 2446 C CA . GLY B 1 53 ? 11.672 17.828 15.391 1 94.5 53 GLY B CA 1
ATOM 2447 C C . GLY B 1 53 ? 11.156 17.578 13.984 1 94.5 53 GLY B C 1
ATOM 2448 O O . GLY B 1 53 ? 9.953 17.656 13.734 1 94.5 53 GLY B O 1
ATOM 2449 N N . MET B 1 54 ? 12.133 17.281 13.086 1 93.19 54 MET B N 1
ATOM 2450 C CA . MET B 1 54 ? 11.75 17.062 11.695 1 93.19 54 MET B CA 1
ATOM 2451 C C . MET B 1 54 ? 12.492 15.875 11.094 1 93.19 54 MET B C 1
ATOM 2453 O O . MET B 1 54 ? 13.68 15.68 11.375 1 93.19 54 MET B O 1
ATOM 2457 N N . ILE B 1 55 ? 11.75 15.133 10.359 1 92.81 55 ILE B N 1
ATOM 2458 C CA . ILE B 1 55 ? 12.328 14.094 9.516 1 92.81 55 ILE B CA 1
ATOM 2459 C C . ILE B 1 55 ? 12.141 14.453 8.039 1 92.81 55 ILE B C 1
ATOM 2461 O O . ILE B 1 55 ? 11.016 14.695 7.594 1 92.81 55 ILE B O 1
ATOM 2465 N N . LEU B 1 56 ? 13.242 14.555 7.367 1 88.88 56 LEU B N 1
ATOM 2466 C CA . LEU B 1 56 ? 13.188 14.891 5.949 1 88.88 56 LEU B CA 1
ATOM 2467 C C . LEU B 1 56 ? 13.477 13.672 5.086 1 88.88 56 LEU B C 1
ATOM 2469 O O . LEU B 1 56 ? 14.516 13.031 5.238 1 88.88 56 LEU B O 1
ATOM 2473 N N . ILE B 1 57 ? 12.414 13.367 4.297 1 81.81 57 ILE B N 1
ATOM 2474 C CA . ILE B 1 57 ? 12.602 12.312 3.301 1 81.81 57 ILE B CA 1
ATOM 2475 C C . ILE B 1 57 ? 12.891 12.938 1.938 1 81.81 57 ILE B C 1
ATOM 2477 O O . ILE B 1 57 ? 11.961 13.305 1.205 1 81.81 57 ILE B O 1
ATOM 2481 N N . ALA B 1 58 ? 14.062 13.516 1.812 1 66 58 ALA B N 1
ATOM 2482 C CA . ALA B 1 58 ? 14.406 14.32 0.641 1 66 58 ALA B CA 1
ATOM 2483 C C . ALA B 1 58 ? 15.422 13.594 -0.237 1 66 58 ALA B C 1
ATOM 2485 O O . ALA B 1 58 ? 16.219 12.789 0.256 1 66 58 ALA B O 1
ATOM 2486 N N . GLY B 1 59 ? 15.164 13.828 -1.486 1 60.94 59 GLY B N 1
ATOM 2487 C CA . GLY B 1 59 ? 16.188 13.336 -2.389 1 60.94 59 GLY B CA 1
ATOM 2488 C C . GLY B 1 59 ? 17.5 14.109 -2.285 1 60.94 59 GLY B C 1
ATOM 2489 O O . GLY B 1 59 ? 18.578 13.508 -2.225 1 60.94 59 GLY B O 1
ATOM 2490 N N . LYS B 1 60 ? 17.422 15.477 -2.271 1 68.38 60 LYS B N 1
ATOM 2491 C CA . LYS B 1 60 ? 18.609 16.328 -2.248 1 68.38 60 LYS B CA 1
ATOM 2492 C C . LYS B 1 60 ? 18.438 17.5 -1.284 1 68.38 60 LYS B C 1
ATOM 2494 O O . LYS B 1 60 ? 17.359 18.094 -1.224 1 68.38 60 LYS B O 1
ATOM 2499 N N . ILE B 1 61 ? 19.453 17.641 -0.438 1 76.62 61 ILE B N 1
ATOM 2500 C CA . ILE B 1 61 ? 19.453 18.812 0.445 1 76.62 61 ILE B CA 1
ATOM 2501 C C . ILE B 1 61 ? 20.359 19.891 -0.138 1 76.62 61 ILE B C 1
ATOM 2503 O O . ILE B 1 61 ? 21.547 19.688 -0.329 1 76.62 61 ILE B O 1
ATOM 2507 N N . THR B 1 62 ? 19.781 20.953 -0.492 1 78.56 62 THR B N 1
ATOM 2508 C CA . THR B 1 62 ? 20.516 22.094 -1.055 1 78.56 62 THR B CA 1
ATOM 2509 C C . THR B 1 62 ? 20.766 23.156 0.011 1 78.56 62 THR B C 1
ATOM 2511 O O . THR B 1 62 ? 20.344 23 1.161 1 78.56 62 THR B O 1
ATOM 2514 N N . ASP B 1 63 ? 21.484 24.188 -0.389 1 80.62 63 ASP B N 1
ATOM 2515 C CA . ASP B 1 63 ? 21.766 25.312 0.514 1 80.62 63 ASP B CA 1
ATOM 2516 C C . ASP B 1 63 ? 20.469 26 0.942 1 80.62 63 ASP B C 1
ATOM 2518 O O . ASP B 1 63 ? 20.375 26.5 2.061 1 80.62 63 ASP B O 1
ATOM 2522 N N . LYS B 1 64 ? 19.594 25.953 0.121 1 81.38 64 LYS B N 1
ATOM 2523 C CA . LYS B 1 64 ? 18.297 26.562 0.444 1 81.38 64 LYS B CA 1
ATOM 2524 C C . LYS B 1 64 ? 17.609 25.828 1.576 1 81.38 64 LYS B C 1
ATOM 2526 O O . LYS B 1 64 ? 16.984 26.438 2.449 1 81.38 64 LYS B O 1
ATOM 2531 N N . HIS B 1 65 ? 17.719 24.516 1.498 1 81.31 65 HIS B N 1
ATOM 2532 C CA . HIS B 1 65 ? 17.156 23.703 2.582 1 81.31 65 HIS B CA 1
ATOM 2533 C C . HIS B 1 65 ? 17.828 24.031 3.91 1 81.31 65 HIS B C 1
ATOM 2535 O O . HIS B 1 65 ? 17.156 24.234 4.922 1 81.31 65 HIS B O 1
ATOM 2541 N N . LYS B 1 66 ? 19.156 24.156 3.82 1 79.88 66 LYS B N 1
ATOM 2542 C CA . LYS B 1 66 ? 19.938 24.453 5.016 1 79.88 66 LYS B CA 1
ATOM 2543 C C . LYS B 1 66 ? 19.562 25.812 5.602 1 79.88 66 LYS B C 1
ATOM 2545 O O . LYS B 1 66 ? 19.438 25.953 6.82 1 79.88 66 LYS B O 1
ATOM 2550 N N . LYS B 1 67 ? 19.391 26.672 4.707 1 82.25 67 LYS B N 1
ATOM 2551 C CA . LYS B 1 67 ? 19.031 28.016 5.137 1 82.25 67 LYS B CA 1
ATOM 2552 C C . LYS B 1 67 ? 17.656 28.031 5.809 1 82.25 67 LYS B C 1
ATOM 2554 O O . LYS B 1 67 ? 17.453 28.703 6.816 1 82.25 67 LYS B O 1
ATOM 2559 N N . ALA B 1 68 ? 16.797 27.328 5.199 1 81.81 68 ALA B N 1
ATOM 2560 C CA . ALA B 1 68 ? 15.445 27.266 5.75 1 81.81 68 ALA B CA 1
ATOM 2561 C C . ALA B 1 68 ? 15.445 26.609 7.133 1 81.81 68 ALA B C 1
ATOM 2563 O O . ALA B 1 68 ? 14.641 26.969 7.996 1 81.81 68 ALA B O 1
ATOM 2564 N N . LEU B 1 69 ? 16.406 25.688 7.289 1 78.69 69 LEU B N 1
ATOM 2565 C CA . LEU B 1 69 ? 16.516 24.969 8.555 1 78.69 69 LEU B CA 1
ATOM 2566 C C . LEU B 1 69 ? 17.328 25.781 9.562 1 78.69 69 LEU B C 1
ATOM 2568 O O . LEU B 1 69 ? 17.172 25.594 10.773 1 78.69 69 LEU B O 1
ATOM 2572 N N . GLY B 1 70 ? 18.484 26.344 9.102 1 67.44 70 GLY B N 1
ATOM 2573 C CA . GLY B 1 70 ? 19.578 26.969 9.844 1 67.44 70 GLY B CA 1
ATOM 2574 C C . GLY B 1 70 ? 19.094 27.922 10.922 1 67.44 70 GLY B C 1
ATOM 2575 O O . GLY B 1 70 ? 19.719 28.031 11.977 1 67.44 70 GLY B O 1
ATOM 2576 N N . GLY B 1 71 ? 18.062 28.5 10.648 1 65.25 71 GLY B N 1
ATOM 2577 C CA . GLY B 1 71 ? 17.703 29.453 11.688 1 65.25 71 GLY B CA 1
ATOM 2578 C C . GLY B 1 71 ? 16.922 28.828 12.828 1 65.25 71 GLY B C 1
ATOM 2579 O O . GLY B 1 71 ? 16.656 29.484 13.836 1 65.25 71 GLY B O 1
ATOM 2580 N N . SER B 1 72 ? 16.828 27.484 12.727 1 71.38 72 SER B N 1
ATOM 2581 C CA . SER B 1 72 ? 15.961 26.891 13.742 1 71.38 72 SER B CA 1
ATOM 2582 C C . SER B 1 72 ? 16.734 25.906 14.617 1 71.38 72 SER B C 1
ATOM 2584 O O . SER B 1 72 ? 17.766 25.391 14.211 1 71.38 72 SER B O 1
ATOM 2586 N N . ASN B 1 73 ? 16.578 25.875 15.914 1 83.75 73 ASN B N 1
ATOM 2587 C CA . ASN B 1 73 ? 17.125 24.891 16.844 1 83.75 73 ASN B CA 1
ATOM 2588 C C . ASN B 1 73 ? 16.328 23.594 16.812 1 83.75 73 ASN B C 1
ATOM 2590 O O . ASN B 1 73 ? 16.406 22.797 17.75 1 83.75 73 ASN B O 1
ATOM 2594 N N . ILE B 1 74 ? 15.711 23.328 15.633 1 90.62 74 ILE B N 1
ATOM 2595 C CA . ILE B 1 74 ? 14.883 22.141 15.531 1 90.62 74 ILE B CA 1
ATOM 2596 C C . ILE B 1 74 ? 15.727 20.969 15.023 1 90.62 74 ILE B C 1
ATOM 2598 O O . ILE B 1 74 ? 16.375 21.062 13.977 1 90.62 74 ILE B O 1
ATOM 2602 N N . PRO B 1 75 ? 15.781 19.922 15.805 1 93.69 75 PRO B N 1
ATOM 2603 C CA . PRO B 1 75 ? 16.5 18.734 15.328 1 93.69 75 PRO B CA 1
ATOM 2604 C C . PRO B 1 75 ? 15.938 18.188 14.023 1 93.69 75 PRO B C 1
ATOM 2606 O O . PRO B 1 75 ? 14.719 18.156 13.844 1 93.69 75 PRO B O 1
ATOM 2609 N N . VAL B 1 76 ? 16.938 17.719 13.133 1 92.19 76 VAL B N 1
ATOM 2610 C CA . VAL B 1 76 ? 16.531 17.203 11.828 1 92.19 76 VAL B CA 1
ATOM 2611 C C . VAL B 1 76 ? 17.266 15.891 11.539 1 92.19 76 VAL B C 1
ATOM 2613 O O . VAL B 1 76 ? 18.469 15.773 11.789 1 92.19 76 VAL B O 1
ATOM 2616 N N . ILE B 1 77 ? 16.5 14.945 11.07 1 93.81 77 ILE B N 1
ATOM 2617 C CA . ILE B 1 77 ? 17.094 13.711 10.562 1 93.81 77 ILE B CA 1
ATOM 2618 C C . ILE B 1 77 ? 16.719 13.516 9.094 1 93.81 77 ILE B C 1
ATOM 2620 O O . ILE B 1 77 ? 15.562 13.742 8.711 1 93.81 77 ILE B O 1
ATOM 2624 N N . LEU B 1 78 ? 17.688 13.148 8.344 1 90.81 78 LEU B N 1
ATOM 2625 C CA . LEU B 1 78 ? 17.453 12.852 6.938 1 90.81 78 LEU B CA 1
ATOM 2626 C C . LEU B 1 78 ? 17.328 11.344 6.715 1 90.81 78 LEU B C 1
ATOM 2628 O O . LEU B 1 78 ? 18.062 10.555 7.297 1 90.81 78 LEU B O 1
ATOM 2632 N N . LEU B 1 79 ? 16.297 11.023 5.934 1 90.06 79 LEU B N 1
ATOM 2633 C CA . LEU B 1 79 ? 16.156 9.633 5.504 1 90.06 79 LEU B CA 1
ATOM 2634 C C . LEU B 1 79 ? 16.5 9.484 4.027 1 90.06 79 LEU B C 1
ATOM 2636 O O . LEU B 1 79 ? 15.969 10.219 3.186 1 90.06 79 LEU B O 1
ATOM 2640 N N . GLY B 1 80 ? 17.359 8.461 3.674 1 84.88 80 GLY B N 1
ATOM 2641 C CA . GLY B 1 80 ? 17.562 8.07 2.289 1 84.88 80 GLY B CA 1
ATOM 2642 C C . GLY B 1 80 ? 18.781 8.727 1.659 1 84.88 80 GLY B C 1
ATOM 2643 O O . GLY B 1 80 ? 19.141 8.422 0.516 1 84.88 80 GLY B O 1
ATOM 2644 N N . GLN B 1 81 ? 19.406 9.742 2.408 1 80.62 81 GLN B N 1
ATOM 2645 C CA . GLN B 1 81 ? 20.562 10.422 1.838 1 80.62 81 GLN B CA 1
ATOM 2646 C C . GLN B 1 81 ? 21.625 10.695 2.902 1 80.62 81 GLN B C 1
ATOM 2648 O O . GLN B 1 81 ? 21.297 11.023 4.043 1 80.62 81 GLN B O 1
ATOM 2653 N N . LYS B 1 82 ? 22.797 10.508 2.398 1 84 82 LYS B N 1
ATOM 2654 C CA . LYS B 1 82 ? 23.922 10.852 3.275 1 84 82 LYS B CA 1
ATOM 2655 C C . LYS B 1 82 ? 24.188 12.352 3.26 1 84 82 LYS B C 1
ATOM 2657 O O . LYS B 1 82 ? 24.109 12.992 2.209 1 84 82 LYS B O 1
ATOM 2662 N N . ASN B 1 83 ? 24.359 12.859 4.383 1 85.31 83 ASN B N 1
ATOM 2663 C CA . ASN B 1 83 ? 24.719 14.266 4.527 1 85.31 83 ASN B CA 1
ATOM 2664 C C . ASN B 1 83 ? 25.625 14.492 5.734 1 85.31 83 ASN B C 1
ATOM 2666 O O . ASN B 1 83 ? 25.328 14.039 6.836 1 85.31 83 ASN B O 1
ATOM 2670 N N . GLU B 1 84 ? 26.719 15.188 5.516 1 85.56 84 GLU B N 1
ATOM 2671 C CA . GLU B 1 84 ? 27.719 15.375 6.559 1 85.56 84 GLU B CA 1
ATOM 2672 C C . GLU B 1 84 ? 27.203 16.328 7.648 1 85.56 84 GLU B C 1
ATOM 2674 O O . GLU B 1 84 ? 27.672 16.281 8.789 1 85.56 84 GLU B O 1
ATOM 2679 N N . ASN B 1 85 ? 26.266 17.125 7.305 1 85 85 ASN B N 1
ATOM 2680 C CA . ASN B 1 85 ? 25.828 18.156 8.234 1 85 85 ASN B CA 1
ATOM 2681 C C . ASN B 1 85 ? 24.594 17.734 9.023 1 85 85 ASN B C 1
ATOM 2683 O O . ASN B 1 85 ? 24.188 18.406 9.977 1 85 85 ASN B O 1
ATOM 2687 N N . PHE B 1 86 ? 24.047 16.578 8.625 1 88.38 86 PHE B N 1
ATOM 2688 C CA . PHE B 1 86 ? 22.812 16.141 9.273 1 88.38 86 PHE B CA 1
ATOM 2689 C C . PHE B 1 86 ? 22.922 14.703 9.742 1 88.38 86 PHE B C 1
ATOM 2691 O O . PHE B 1 86 ? 23.75 13.945 9.25 1 88.38 86 PHE B O 1
ATOM 2698 N N . TYR B 1 87 ? 22.109 14.453 10.742 1 92.56 87 TYR B N 1
ATOM 2699 C CA . TYR B 1 87 ? 21.859 13.055 11.047 1 92.56 87 TYR B CA 1
ATOM 2700 C C . TYR B 1 87 ? 21.141 12.359 9.898 1 92.56 87 TYR B C 1
ATOM 2702 O O . TYR B 1 87 ? 20.25 12.953 9.273 1 92.56 87 TYR B O 1
ATOM 2710 N N . CYS B 1 88 ? 21.672 11.141 9.609 1 93.12 88 CYS B N 1
ATOM 2711 C CA . CYS B 1 88 ? 21.047 10.477 8.477 1 93.12 88 CYS B CA 1
ATOM 2712 C C . CYS B 1 88 ? 20.859 8.984 8.75 1 93.12 88 CYS B C 1
ATOM 2714 O O . CYS B 1 88 ? 21.641 8.383 9.477 1 93.12 88 CYS B O 1
ATOM 2716 N N . ILE B 1 89 ? 19.781 8.484 8.219 1 93.06 89 ILE B N 1
ATOM 2717 C CA . ILE B 1 89 ? 19.5 7.051 8.203 1 93.06 89 ILE B CA 1
ATOM 2718 C C . ILE B 1 89 ? 19.312 6.582 6.758 1 93.06 89 ILE B C 1
ATOM 2720 O O . ILE B 1 89 ? 18.578 7.211 5.984 1 93.06 89 ILE B O 1
ATOM 2724 N N . LEU B 1 90 ? 20 5.527 6.414 1 91.75 90 LEU B N 1
ATOM 2725 C CA . LEU B 1 90 ? 19.953 4.996 5.055 1 91.75 90 LEU B CA 1
ATOM 2726 C C . LEU B 1 90 ? 19.75 3.486 5.066 1 91.75 90 LEU B C 1
ATOM 2728 O O . LEU B 1 90 ? 20.109 2.812 6.031 1 91.75 90 LEU B O 1
ATOM 2732 N N . HIS B 1 91 ? 19.109 3.049 4.012 1 92.75 91 HIS B N 1
ATOM 2733 C CA . HIS B 1 91 ? 19.141 1.613 3.76 1 92.75 91 HIS B CA 1
ATOM 2734 C C . HIS B 1 91 ? 20.391 1.217 2.984 1 92.75 91 HIS B C 1
ATOM 2736 O O . HIS B 1 91 ? 20.938 2.016 2.213 1 92.75 91 HIS B O 1
ATOM 2742 N N . ASP B 1 92 ? 20.828 0.055 3.184 1 94.81 92 ASP B N 1
ATOM 2743 C CA . ASP B 1 92 ? 22.031 -0.413 2.488 1 94.81 92 ASP B CA 1
ATOM 2744 C C . ASP B 1 92 ? 21.672 -1 1.123 1 94.81 92 ASP B C 1
ATOM 2746 O O . ASP B 1 92 ? 21.75 -2.215 0.927 1 94.81 92 ASP B O 1
ATOM 2750 N N . ASP B 1 93 ? 21.453 -0.14 0.22 1 94.44 93 ASP B N 1
ATOM 2751 C CA . ASP B 1 93 ? 21.031 -0.542 -1.12 1 94.44 93 ASP B CA 1
ATOM 2752 C C . ASP B 1 93 ? 22.141 -1.3 -1.836 1 94.44 93 ASP B C 1
ATOM 2754 O O . ASP B 1 93 ? 21.875 -2.213 -2.619 1 94.44 93 ASP B O 1
ATOM 2758 N N . GLU B 1 94 ? 23.344 -0.867 -1.603 1 95.88 94 GLU B N 1
ATOM 2759 C CA . GLU B 1 94 ? 24.453 -1.582 -2.217 1 95.88 94 GLU B CA 1
ATOM 2760 C C . GLU B 1 94 ? 24.516 -3.025 -1.726 1 95.88 94 GLU B C 1
ATOM 2762 O O . GLU B 1 94 ? 24.703 -3.949 -2.521 1 95.88 94 GLU B O 1
ATOM 2767 N N . ASP B 1 95 ? 24.328 -3.17 -0.461 1 97.75 95 ASP B N 1
ATOM 2768 C CA . ASP B 1 95 ? 24.344 -4.52 0.098 1 97.75 95 ASP B CA 1
ATOM 2769 C C . ASP B 1 95 ? 23.156 -5.34 -0.424 1 97.75 95 ASP B C 1
ATOM 2771 O O . ASP B 1 95 ? 23.266 -6.559 -0.581 1 97.75 95 ASP B O 1
ATOM 2775 N N . ALA B 1 96 ? 22.078 -4.699 -0.658 1 97.75 96 ALA B N 1
ATOM 2776 C CA . ALA B 1 96 ? 20.922 -5.387 -1.22 1 97.75 96 ALA B CA 1
ATOM 2777 C C . ALA B 1 96 ? 21.266 -6.055 -2.547 1 97.75 96 ALA B C 1
ATOM 2779 O O . ALA B 1 96 ? 21.031 -7.25 -2.729 1 97.75 96 ALA B O 1
ATOM 2780 N N . GLY B 1 97 ? 21.859 -5.266 -3.395 1 97.94 97 GLY B N 1
ATOM 2781 C CA . GLY B 1 97 ? 22.281 -5.816 -4.676 1 97.94 97 GLY B CA 1
ATOM 2782 C C . GLY B 1 97 ? 23.312 -6.914 -4.539 1 97.94 97 GLY B C 1
ATOM 2783 O O . GLY B 1 97 ? 23.25 -7.922 -5.242 1 97.94 97 GLY B O 1
ATOM 2784 N N . TYR B 1 98 ? 24.234 -6.668 -3.637 1 98.56 98 TYR B N 1
ATOM 2785 C CA . TYR B 1 98 ? 25.312 -7.633 -3.424 1 98.56 98 TYR B CA 1
ATOM 2786 C C . TYR B 1 98 ? 24.766 -8.969 -2.934 1 98.56 98 TYR B C 1
ATOM 2788 O O . TYR B 1 98 ? 25.156 -10.023 -3.42 1 98.56 98 TYR B O 1
ATOM 2796 N N . GLN B 1 99 ? 23.828 -8.922 -2.01 1 98.62 99 GLN B N 1
ATOM 2797 C CA . GLN B 1 99 ? 23.234 -10.125 -1.449 1 98.62 99 GLN B CA 1
ATOM 2798 C C . GLN B 1 99 ? 22.5 -10.93 -2.523 1 98.62 99 GLN B C 1
ATOM 2800 O O . GLN B 1 99 ? 22.562 -12.156 -2.535 1 98.62 99 GLN B O 1
ATOM 2805 N N . VAL B 1 100 ? 21.812 -10.227 -3.393 1 98.44 100 VAL B N 1
ATOM 2806 C CA . VAL B 1 100 ? 21.141 -10.914 -4.488 1 98.44 100 VAL B CA 1
ATOM 2807 C C . VAL B 1 100 ? 22.156 -11.648 -5.352 1 98.44 100 VAL B C 1
ATOM 2809 O O . VAL B 1 100 ? 21.969 -12.82 -5.688 1 98.44 100 VAL B O 1
ATOM 2812 N N . GLY B 1 101 ? 23.203 -10.93 -5.703 1 98.38 101 GLY B N 1
ATOM 2813 C CA . GLY B 1 101 ? 24.266 -11.539 -6.5 1 98.38 101 GLY B CA 1
ATOM 2814 C C . GLY B 1 101 ? 24.859 -12.773 -5.855 1 98.38 101 GLY B C 1
ATOM 2815 O O . GLY B 1 101 ? 24.953 -13.828 -6.496 1 98.38 101 GLY B O 1
ATOM 2816 N N . GLU B 1 102 ? 25.188 -12.609 -4.605 1 98.38 102 GLU B N 1
ATOM 2817 C CA . GLU B 1 102 ? 25.766 -13.734 -3.873 1 98.38 102 GLU B CA 1
ATOM 2818 C C . GLU B 1 102 ? 24.812 -14.93 -3.871 1 98.38 102 GLU B C 1
ATOM 2820 O O . GLU B 1 102 ? 25.25 -16.062 -4.082 1 98.38 102 GLU B O 1
ATOM 2825 N N . TYR B 1 103 ? 23.609 -14.664 -3.648 1 98.62 103 TYR B N 1
ATOM 2826 C CA . TYR B 1 103 ? 22.594 -15.703 -3.541 1 98.62 103 TYR B CA 1
ATOM 2827 C C . TYR B 1 103 ? 22.453 -16.469 -4.852 1 98.62 103 TYR B C 1
ATOM 2829 O O . TYR B 1 103 ? 22.484 -17.703 -4.871 1 98.62 103 TYR B O 1
ATOM 2837 N N . ILE B 1 104 ? 22.344 -15.734 -5.957 1 98.19 104 ILE B N 1
ATOM 2838 C CA . ILE B 1 104 ? 22.047 -16.406 -7.219 1 98.19 104 ILE B CA 1
ATOM 2839 C C . ILE B 1 104 ? 23.281 -17.203 -7.676 1 98.19 104 ILE B C 1
ATOM 2841 O O . ILE B 1 104 ? 23.141 -18.266 -8.281 1 98.19 104 ILE B O 1
ATOM 2845 N N . ILE B 1 105 ? 24.484 -16.734 -7.375 1 97.62 105 ILE B N 1
ATOM 2846 C CA . ILE B 1 105 ? 25.719 -17.453 -7.691 1 97.62 105 ILE B CA 1
ATOM 2847 C C . ILE B 1 105 ? 25.781 -18.734 -6.859 1 97.62 105 ILE B C 1
ATOM 2849 O O . ILE B 1 105 ? 26.141 -19.797 -7.371 1 97.62 105 ILE B O 1
ATOM 2853 N N . SER B 1 106 ? 25.406 -18.562 -5.586 1 98.06 106 SER B N 1
ATOM 2854 C CA . SER B 1 106 ? 25.406 -19.719 -4.703 1 98.06 106 SER B CA 1
ATOM 2855 C C . SER B 1 106 ? 24.453 -20.797 -5.184 1 98.06 106 SER B C 1
ATOM 2857 O O . SER B 1 106 ? 24.625 -21.969 -4.883 1 98.06 106 SER B O 1
ATOM 2859 N N . LYS B 1 107 ? 23.422 -20.422 -5.941 1 97.94 107 LYS B N 1
ATOM 2860 C CA . LYS B 1 107 ? 22.422 -21.344 -6.48 1 97.94 107 LYS B CA 1
ATOM 2861 C C . LYS B 1 107 ? 22.875 -21.906 -7.828 1 97.94 107 LYS B C 1
ATOM 2863 O O . LYS B 1 107 ? 22.172 -22.734 -8.422 1 97.94 107 LYS B O 1
ATOM 2868 N N . GLY B 1 108 ? 23.984 -21.375 -8.375 1 97.31 108 GLY B N 1
ATOM 2869 C CA . GLY B 1 108 ? 24.594 -21.938 -9.57 1 97.31 108 GLY B CA 1
ATOM 2870 C C . GLY B 1 108 ? 24.234 -21.172 -10.836 1 97.31 108 GLY B C 1
ATOM 2871 O O . GLY B 1 108 ? 24.625 -21.562 -11.93 1 97.31 108 GLY B O 1
ATOM 2872 N N . HIS B 1 109 ? 23.531 -20.078 -10.727 1 96.88 109 HIS B N 1
ATOM 2873 C CA . HIS B 1 109 ? 23.141 -19.312 -11.906 1 96.88 109 HIS B CA 1
ATOM 2874 C C . HIS B 1 109 ? 24.312 -18.531 -12.469 1 96.88 109 HIS B C 1
ATOM 2876 O O . HIS B 1 109 ? 25.047 -17.875 -11.719 1 96.88 109 HIS B O 1
ATOM 2882 N N . ARG B 1 110 ? 24.484 -18.594 -13.781 1 94.56 110 ARG B N 1
ATOM 2883 C CA . ARG B 1 110 ? 25.578 -17.875 -14.43 1 94.56 110 ARG B CA 1
ATOM 2884 C C . ARG B 1 110 ? 25.078 -17.078 -15.625 1 94.56 110 ARG B C 1
ATOM 2886 O O . ARG B 1 110 ? 25.719 -16.109 -16.047 1 94.56 110 ARG B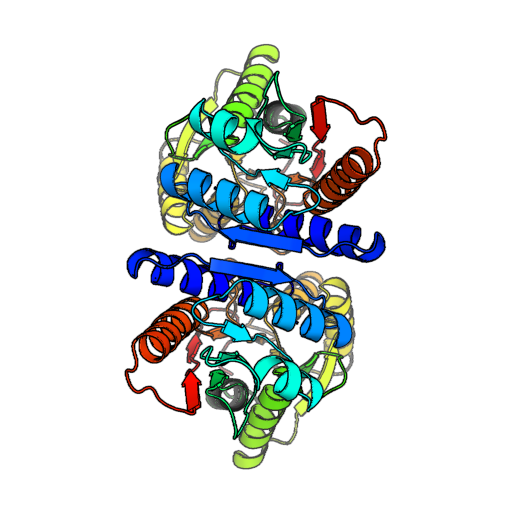 O 1
ATOM 2893 N N . ASN B 1 111 ? 24.016 -17.516 -16.281 1 95.69 111 ASN B N 1
ATOM 2894 C CA . ASN B 1 111 ? 23.359 -16.75 -17.328 1 95.69 111 ASN B CA 1
ATOM 2895 C C . ASN B 1 111 ? 22.25 -15.852 -16.766 1 95.69 111 ASN B C 1
ATOM 2897 O O . ASN B 1 111 ? 21.141 -16.312 -16.531 1 95.69 111 ASN B O 1
ATOM 2901 N N . ILE B 1 112 ? 22.656 -14.633 -16.562 1 97.5 112 ILE B N 1
ATOM 2902 C CA . ILE B 1 112 ? 21.844 -13.758 -15.719 1 97.5 112 ILE B CA 1
ATOM 2903 C C . ILE B 1 112 ? 21.344 -12.578 -16.547 1 97.5 112 ILE B C 1
ATOM 2905 O O . ILE B 1 112 ? 22.094 -12 -17.344 1 97.5 112 ILE B O 1
ATOM 2909 N N . CYS B 1 113 ? 20.094 -12.289 -16.406 1 98.12 113 CYS B N 1
ATOM 2910 C CA . CYS B 1 113 ? 19.547 -11.016 -16.859 1 98.12 113 CYS B CA 1
ATOM 2911 C C . CYS B 1 113 ? 19.188 -10.125 -15.672 1 98.12 113 CYS B C 1
ATOM 2913 O O . CYS B 1 113 ? 18.641 -10.609 -14.68 1 98.12 113 CYS B O 1
ATOM 2915 N N . TYR B 1 114 ? 19.562 -8.891 -15.742 1 97.44 114 TYR B N 1
ATOM 2916 C CA . TYR B 1 114 ? 19.234 -7.887 -14.734 1 97.44 114 TYR B CA 1
ATOM 2917 C C . TYR B 1 114 ? 18.328 -6.805 -15.32 1 97.44 114 TYR B C 1
ATOM 2919 O O . TYR B 1 114 ? 18.672 -6.188 -16.328 1 97.44 114 TYR B O 1
ATOM 2927 N N . ILE B 1 115 ? 17.172 -6.664 -14.688 1 96.38 115 ILE B N 1
ATOM 2928 C CA . ILE B 1 115 ? 16.266 -5.609 -15.133 1 96.38 115 ILE B CA 1
ATOM 2929 C C . ILE B 1 115 ? 16.312 -4.441 -14.148 1 96.38 115 ILE B C 1
ATOM 2931 O O . ILE B 1 115 ? 15.836 -4.559 -13.016 1 96.38 115 ILE B O 1
ATOM 2935 N N . ASP B 1 116 ? 16.781 -3.322 -14.594 1 94.25 116 ASP B N 1
ATOM 2936 C CA . ASP B 1 116 ? 16.891 -2.098 -13.805 1 94.25 116 ASP B CA 1
ATOM 2937 C C . ASP B 1 116 ? 15.68 -1.193 -14.016 1 94.25 116 ASP B C 1
ATOM 2939 O O . ASP B 1 116 ? 14.875 -1.426 -14.922 1 94.25 116 ASP B O 1
ATOM 2943 N N . VAL B 1 117 ? 15.562 -0.218 -13.109 1 90.06 117 VAL B N 1
ATOM 2944 C CA . VAL B 1 117 ? 14.531 0.8 -13.281 1 90.06 117 VAL B CA 1
ATOM 2945 C C . VAL B 1 117 ? 15 1.845 -14.297 1 90.06 117 VAL B C 1
ATOM 2947 O O . VAL B 1 117 ? 16.141 2.309 -14.234 1 90.06 117 VAL B O 1
ATOM 2950 N N . ASP B 1 118 ? 14.062 2.129 -15.164 1 86.62 118 ASP B N 1
ATOM 2951 C CA . ASP B 1 118 ? 14.398 3.109 -16.188 1 86.62 118 ASP B CA 1
ATOM 2952 C C . ASP B 1 118 ? 14.25 4.535 -15.664 1 86.62 118 ASP B C 1
ATOM 2954 O O . ASP B 1 118 ? 13.359 5.273 -16.094 1 86.62 118 ASP B O 1
ATOM 2958 N N . LYS B 1 119 ? 14.922 4.953 -14.734 1 75.75 119 LYS B N 1
ATOM 2959 C CA . LYS B 1 119 ? 14.898 6.316 -14.203 1 75.75 119 LYS B CA 1
ATOM 2960 C C . LYS B 1 119 ? 16.312 6.859 -14.039 1 75.75 119 LYS B C 1
ATOM 2962 O O . LYS B 1 119 ? 17.234 6.121 -13.68 1 75.75 119 LYS B O 1
ATOM 2967 N N . GLU B 1 120 ? 16.391 8.133 -14.469 1 62.31 120 GLU B N 1
ATOM 2968 C CA . GLU B 1 120 ? 17.688 8.797 -14.406 1 62.31 120 GLU B CA 1
ATOM 2969 C C . GLU B 1 120 ? 18 9.266 -12.984 1 62.31 120 GLU B C 1
ATOM 2971 O O . GLU B 1 120 ? 17.094 9.469 -12.18 1 62.31 120 GLU B O 1
ATOM 2976 N N . GLY B 1 121 ? 19.281 9.266 -12.617 1 58.69 121 GLY B N 1
ATOM 2977 C CA . GLY B 1 121 ? 19.797 9.844 -11.383 1 58.69 121 GLY B CA 1
ATOM 2978 C C . GLY B 1 121 ? 20.203 8.805 -10.359 1 58.69 121 GLY B C 1
ATOM 2979 O O . GLY B 1 121 ? 19.922 7.613 -10.531 1 58.69 121 GLY B O 1
ATOM 2980 N N . VAL B 1 122 ? 21.172 9.289 -9.516 1 58.28 122 VAL B N 1
ATOM 2981 C CA . VAL B 1 122 ? 21.609 8.445 -8.406 1 58.28 122 VAL B CA 1
ATOM 2982 C C . VAL B 1 122 ? 20.438 8.164 -7.469 1 58.28 122 VAL B C 1
ATOM 2984 O O . VAL B 1 122 ? 19.875 9.086 -6.879 1 58.28 122 VAL B O 1
ATOM 2987 N N . SER B 1 123 ? 19.859 6.871 -7.672 1 75.5 123 SER B N 1
ATOM 2988 C CA . SER B 1 123 ? 18.688 6.414 -6.953 1 75.5 123 SER B CA 1
ATOM 2989 C C . SER B 1 123 ? 18.953 5.113 -6.203 1 75.5 123 SER B C 1
ATOM 2991 O O . SER B 1 123 ? 20.062 4.574 -6.273 1 75.5 123 SER B O 1
ATOM 2993 N N . ALA B 1 124 ? 18.344 4.906 -5.203 1 80.94 124 ALA B N 1
ATOM 2994 C CA . ALA B 1 124 ? 18.391 3.631 -4.492 1 80.94 124 ALA B CA 1
ATOM 2995 C C . ALA B 1 124 ? 18.641 2.473 -5.453 1 80.94 124 ALA B C 1
ATOM 2997 O O . ALA B 1 124 ? 19.438 1.573 -5.156 1 80.94 124 ALA B O 1
ATOM 2998 N N . TRP B 1 125 ? 18.297 2.594 -6.68 1 87.44 125 TRP B N 1
ATOM 2999 C CA . TRP B 1 125 ? 18.422 1.516 -7.656 1 87.44 125 TRP B CA 1
ATOM 3000 C C . TRP B 1 125 ? 19.828 1.457 -8.227 1 87.44 125 TRP B C 1
ATOM 3002 O O . TRP B 1 125 ? 20.344 0.375 -8.516 1 87.44 125 TRP B O 1
ATOM 3012 N N . SER B 1 126 ? 20.422 2.639 -8.344 1 89.81 126 SER B N 1
ATOM 3013 C CA . SER B 1 126 ? 21.797 2.668 -8.828 1 89.81 126 SER B CA 1
ATOM 3014 C C . SER B 1 126 ? 22.734 1.984 -7.84 1 89.81 126 SER B C 1
ATOM 3016 O O . SER B 1 126 ? 23.656 1.267 -8.242 1 89.81 126 SER B O 1
ATOM 3018 N N . ARG B 1 127 ? 22.5 2.186 -6.629 1 91.94 127 ARG B N 1
ATOM 3019 C CA . ARG B 1 127 ? 23.312 1.559 -5.594 1 91.94 127 ARG B CA 1
ATOM 3020 C C . ARG B 1 127 ? 23.094 0.049 -5.57 1 91.94 127 ARG B C 1
ATOM 3022 O O . ARG B 1 127 ? 24.047 -0.712 -5.344 1 91.94 127 ARG B O 1
ATOM 3029 N N . ARG B 1 128 ? 21.875 -0.372 -5.762 1 95.06 128 ARG B N 1
ATOM 3030 C CA . ARG B 1 128 ? 21.594 -1.8 -5.848 1 95.06 128 ARG B CA 1
ATOM 3031 C C . ARG B 1 128 ? 22.359 -2.447 -6.992 1 95.06 128 ARG B C 1
ATOM 3033 O O . ARG B 1 128 ? 22.984 -3.498 -6.816 1 95.06 128 ARG B O 1
ATOM 3040 N N . ARG B 1 129 ? 22.297 -1.755 -8.109 1 95.31 129 ARG B N 1
ATOM 3041 C CA . ARG B 1 129 ? 23 -2.268 -9.281 1 95.31 129 ARG B CA 1
ATOM 3042 C C . ARG B 1 129 ? 24.5 -2.342 -9.023 1 95.31 129 ARG B C 1
ATOM 3044 O O . ARG B 1 129 ? 25.156 -3.32 -9.391 1 95.31 129 ARG B O 1
ATOM 3051 N N . MET B 1 130 ? 25.031 -1.292 -8.414 1 95.56 130 MET B N 1
ATOM 3052 C CA . MET B 1 130 ? 26.469 -1.249 -8.094 1 95.56 130 MET B CA 1
ATOM 3053 C C . MET B 1 130 ? 26.859 -2.439 -7.23 1 95.56 130 MET B C 1
ATOM 3055 O O . MET B 1 130 ? 27.891 -3.076 -7.48 1 95.56 130 MET B O 1
ATOM 3059 N N . GLY B 1 131 ? 26.062 -2.695 -6.219 1 97.75 131 GLY B N 1
ATOM 3060 C CA . GLY B 1 131 ? 26.312 -3.846 -5.367 1 97.75 131 GLY B CA 1
ATOM 3061 C C . GLY B 1 131 ? 26.266 -5.164 -6.113 1 97.75 131 GLY B C 1
ATOM 3062 O O . GLY B 1 131 ? 27.109 -6.035 -5.91 1 97.75 131 GLY B O 1
ATOM 3063 N N . PHE B 1 132 ? 25.312 -5.258 -7 1 98.06 132 PHE B N 1
ATOM 3064 C CA . PHE B 1 132 ? 25.156 -6.461 -7.809 1 98.06 132 PHE B CA 1
ATOM 3065 C C . PHE B 1 132 ? 26.344 -6.656 -8.734 1 98.06 132 PHE B C 1
ATOM 3067 O O . PHE B 1 132 ? 26.938 -7.742 -8.781 1 98.06 132 PHE B O 1
ATOM 3074 N N . GLU B 1 133 ? 26.688 -5.609 -9.375 1 97.88 133 GLU B N 1
ATOM 3075 C CA . GLU B 1 133 ? 27.812 -5.656 -10.305 1 97.88 133 GLU B CA 1
ATOM 3076 C C . GLU B 1 133 ? 29.109 -5.969 -9.578 1 97.88 133 GLU B C 1
ATOM 3078 O O . GLU B 1 133 ? 29.969 -6.684 -10.102 1 97.88 133 GLU B O 1
ATOM 3083 N N . LYS B 1 134 ? 29.312 -5.375 -8.43 1 98.06 134 LYS B N 1
ATOM 3084 C CA . LYS B 1 134 ? 30.484 -5.668 -7.617 1 98.06 134 LYS B CA 1
ATOM 3085 C C . LYS B 1 134 ? 30.594 -7.16 -7.324 1 98.06 134 LYS B C 1
ATOM 3087 O O . LYS B 1 134 ? 31.656 -7.75 -7.465 1 98.06 134 LYS B O 1
ATOM 3092 N N . CYS B 1 135 ? 29.453 -7.723 -6.93 1 98.12 135 CYS B N 1
ATOM 3093 C CA . CYS B 1 135 ? 29.422 -9.156 -6.648 1 98.12 135 CYS B CA 1
ATOM 3094 C C . CYS B 1 135 ? 29.781 -9.961 -7.895 1 98.12 135 CYS B C 1
ATOM 3096 O O . CYS B 1 135 ? 30.547 -10.914 -7.82 1 98.12 135 CYS B O 1
ATOM 3098 N N . MET B 1 136 ? 29.234 -9.609 -9.023 1 97.81 136 MET B N 1
ATOM 3099 C CA . MET B 1 136 ? 29.516 -10.305 -10.273 1 97.81 136 MET B CA 1
ATOM 3100 C C . MET B 1 136 ? 31.016 -10.234 -10.602 1 97.81 136 MET B C 1
ATOM 3102 O O . MET B 1 136 ? 31.609 -11.242 -10.977 1 97.81 136 MET B O 1
ATOM 3106 N N . LYS B 1 137 ? 31.531 -9.07 -10.469 1 97.38 137 LYS B N 1
ATOM 3107 C CA . LYS B 1 137 ? 32.938 -8.852 -10.758 1 97.38 137 LYS B CA 1
ATOM 3108 C C . LYS B 1 137 ? 33.812 -9.688 -9.844 1 97.38 137 LYS B C 1
ATOM 3110 O O . LYS B 1 137 ? 34.781 -10.328 -10.305 1 97.38 137 LYS B O 1
ATOM 3115 N N . GLU B 1 138 ? 33.5 -9.688 -8.633 1 97.75 138 GLU B N 1
ATOM 3116 C CA . GLU B 1 138 ? 34.312 -10.398 -7.637 1 97.75 138 GLU B CA 1
ATOM 3117 C C . GLU B 1 138 ? 34.25 -11.906 -7.867 1 97.75 138 GLU B C 1
ATOM 3119 O O . GLU B 1 138 ? 35.156 -12.641 -7.441 1 97.75 138 GLU B O 1
ATOM 3124 N N . ASN B 1 139 ? 33.281 -12.375 -8.523 1 96.94 139 ASN B N 1
ATOM 3125 C CA . ASN B 1 139 ? 33.094 -13.812 -8.742 1 96.94 139 ASN B CA 1
ATO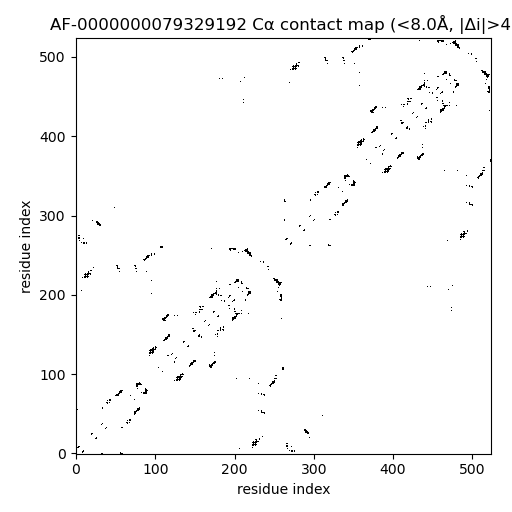M 3126 C C . ASN B 1 139 ? 33.344 -14.188 -10.203 1 96.94 139 ASN B C 1
ATOM 3128 O O . ASN B 1 139 ? 33.031 -15.305 -10.617 1 96.94 139 ASN B O 1
ATOM 3132 N N . TYR B 1 140 ? 33.75 -13.242 -11.008 1 96.31 140 TYR B N 1
ATOM 3133 C CA . TYR B 1 140 ? 34.156 -13.43 -12.391 1 96.31 140 TYR B CA 1
ATOM 3134 C C . TYR B 1 140 ? 33 -13.898 -13.25 1 96.31 140 TYR B C 1
ATOM 3136 O O . TYR B 1 140 ? 33.125 -14.836 -14.047 1 96.31 140 TYR B O 1
ATOM 3144 N N . ILE B 1 141 ? 31.859 -13.344 -12.961 1 94.88 141 ILE B N 1
ATOM 3145 C CA . ILE B 1 141 ? 30.672 -13.617 -13.781 1 94.88 141 ILE B CA 1
ATOM 3146 C C . ILE B 1 141 ? 30.547 -12.547 -14.859 1 94.88 141 ILE B C 1
ATOM 3148 O O . ILE B 1 141 ? 30.359 -11.367 -14.562 1 94.88 141 ILE B O 1
ATOM 3152 N N . ASP B 1 142 ? 30.547 -12.922 -16.125 1 90.56 142 ASP B N 1
ATOM 3153 C CA . ASP B 1 142 ? 30.562 -11.969 -17.219 1 90.56 142 ASP B CA 1
ATOM 3154 C C . ASP B 1 142 ? 29.281 -12.086 -18.062 1 90.56 142 ASP B C 1
ATOM 3156 O O . ASP B 1 142 ? 29 -11.227 -18.891 1 90.56 142 ASP B O 1
ATOM 3160 N N . SER B 1 143 ? 28.5 -13.023 -17.844 1 91.5 143 SER B N 1
ATOM 3161 C CA . SER B 1 143 ? 27.312 -13.273 -18.656 1 91.5 143 SER B CA 1
ATOM 3162 C C . SER B 1 143 ? 26.078 -12.625 -18.031 1 91.5 143 SER B C 1
ATOM 3164 O O . SER B 1 143 ? 25.141 -13.32 -17.625 1 91.5 143 SER B O 1
ATOM 3166 N N . VAL B 1 144 ? 26.172 -11.336 -17.859 1 96.31 144 VAL B N 1
ATOM 3167 C CA . VAL B 1 144 ? 25.031 -10.586 -17.344 1 96.31 144 VAL B CA 1
ATOM 3168 C C . VAL B 1 144 ? 24.516 -9.633 -18.438 1 96.31 144 VAL B C 1
ATOM 3170 O O . VAL B 1 144 ? 25.266 -8.82 -18.969 1 96.31 144 VAL B O 1
ATOM 3173 N N . SER B 1 145 ? 23.297 -9.797 -18.844 1 96.75 145 SER B N 1
ATOM 3174 C CA . SER B 1 145 ? 22.625 -8.867 -19.734 1 96.75 145 SER B CA 1
ATOM 3175 C C . SER B 1 145 ? 21.734 -7.902 -18.969 1 96.75 145 SER B C 1
ATOM 3177 O O . SER B 1 145 ? 20.953 -8.32 -18.109 1 96.75 145 SER B O 1
ATOM 3179 N N . PHE B 1 146 ? 21.828 -6.68 -19.297 1 95.75 146 PHE B N 1
ATOM 3180 C CA . PHE B 1 146 ? 21.078 -5.656 -18.578 1 95.75 146 PHE B CA 1
ATOM 3181 C C . PHE B 1 146 ? 19.938 -5.121 -19.422 1 95.75 146 PHE B C 1
ATOM 3183 O O . PHE B 1 146 ? 20.094 -4.895 -20.625 1 95.75 146 PHE B O 1
ATOM 3190 N N . PHE B 1 147 ? 18.797 -5 -18.812 1 95.75 147 PHE B N 1
ATOM 3191 C CA . PHE B 1 147 ? 17.594 -4.418 -19.406 1 95.75 147 PHE B CA 1
ATOM 3192 C C . PHE B 1 147 ? 17.016 -3.359 -18.484 1 95.75 147 PHE B C 1
ATOM 3194 O O . PHE B 1 147 ? 17.453 -3.211 -17.328 1 95.75 147 PHE B O 1
ATOM 3201 N N . LYS B 1 148 ? 16.078 -2.578 -19 1 94.31 148 LYS B N 1
ATOM 3202 C CA . LYS B 1 148 ? 15.414 -1.554 -18.203 1 94.31 148 LYS B CA 1
ATOM 3203 C C . LYS B 1 148 ? 13.898 -1.662 -18.328 1 94.31 148 LYS B C 1
ATOM 3205 O O . LYS B 1 148 ? 13.383 -2.08 -19.375 1 94.31 148 LYS B O 1
ATOM 3210 N N . SER B 1 149 ? 13.25 -1.38 -17.25 1 92.12 149 SER B N 1
ATOM 3211 C CA . SER B 1 149 ? 11.797 -1.327 -17.203 1 92.12 149 SER B CA 1
ATOM 3212 C C . SER B 1 149 ? 11.312 -0.087 -16.453 1 92.12 149 SER B C 1
ATOM 3214 O O . SER B 1 149 ? 11.945 0.358 -15.5 1 92.12 149 SER B O 1
ATOM 3216 N N . ASP B 1 150 ? 10.195 0.452 -16.844 1 84.56 150 ASP B N 1
ATOM 3217 C CA . ASP B 1 150 ? 9.641 1.616 -16.156 1 84.56 150 ASP B CA 1
ATOM 3218 C C . ASP B 1 150 ? 8.891 1.205 -14.898 1 84.56 150 ASP B C 1
ATOM 3220 O O . ASP B 1 150 ? 8.234 2.035 -14.258 1 84.56 150 ASP B O 1
ATOM 3224 N N . SER B 1 151 ? 8.883 0.065 -14.586 1 74.56 151 SER B N 1
ATOM 3225 C CA . SER B 1 151 ? 8.398 -0.483 -13.32 1 74.56 151 SER B CA 1
ATOM 3226 C C . SER B 1 151 ? 6.895 -0.709 -13.359 1 74.56 151 SER B C 1
ATOM 3228 O O . SER B 1 151 ? 6.289 -1.048 -12.336 1 74.56 151 SER B O 1
ATOM 3230 N N . THR B 1 152 ? 6.293 -0.474 -14.547 1 74.88 152 THR B N 1
ATOM 3231 C CA . THR B 1 152 ? 4.902 -0.892 -14.688 1 74.88 152 THR B CA 1
ATOM 3232 C C . THR B 1 152 ? 4.816 -2.373 -15.039 1 74.88 152 THR B C 1
ATOM 3234 O O . THR B 1 152 ? 5.727 -2.922 -15.664 1 74.88 152 THR B O 1
ATOM 3237 N N . ILE B 1 153 ? 3.748 -2.965 -14.641 1 74.25 153 ILE B N 1
ATOM 3238 C CA . ILE B 1 153 ? 3.543 -4.383 -14.922 1 74.25 153 ILE B CA 1
ATOM 3239 C C . ILE B 1 153 ? 3.529 -4.613 -16.438 1 74.25 153 ILE B C 1
ATOM 3241 O O . ILE B 1 153 ? 4.16 -5.547 -16.938 1 74.25 153 ILE B O 1
ATOM 3245 N N . GLU B 1 154 ? 2.855 -3.775 -17.109 1 79.56 154 GLU B N 1
ATOM 3246 C CA . GLU B 1 154 ? 2.748 -3.904 -18.562 1 79.56 154 GLU B CA 1
ATOM 3247 C C . GLU B 1 154 ? 4.117 -3.811 -19.234 1 79.56 154 GLU B C 1
ATOM 3249 O O . GLU B 1 154 ? 4.434 -4.594 -20.125 1 79.56 154 GLU B O 1
ATOM 3254 N N . ASP B 1 155 ? 4.879 -2.893 -18.781 1 88.75 155 ASP B N 1
ATOM 3255 C CA . ASP B 1 155 ? 6.211 -2.729 -19.344 1 88.75 155 ASP B CA 1
ATOM 3256 C C . ASP B 1 155 ? 7.094 -3.936 -19.031 1 88.75 155 ASP B C 1
ATOM 3258 O O . ASP B 1 155 ? 7.863 -4.387 -19.875 1 88.75 155 ASP B O 1
ATOM 3262 N N . ALA B 1 156 ? 6.953 -4.426 -17.828 1 88 156 ALA B N 1
ATOM 3263 C CA . ALA B 1 156 ? 7.75 -5.578 -17.406 1 88 156 ALA B CA 1
ATOM 3264 C C . ALA B 1 156 ? 7.406 -6.809 -18.25 1 88 156 ALA B C 1
ATOM 3266 O O . ALA B 1 156 ? 8.289 -7.594 -18.594 1 88 156 ALA B O 1
ATOM 3267 N N . ILE B 1 157 ? 6.164 -6.914 -18.609 1 86.38 157 ILE B N 1
ATOM 3268 C CA . ILE B 1 157 ? 5.723 -8.023 -19.438 1 86.38 157 ILE B CA 1
ATOM 3269 C C . ILE B 1 157 ? 6.371 -7.926 -20.812 1 86.38 157 ILE B C 1
ATOM 3271 O O . ILE B 1 157 ? 6.836 -8.93 -21.359 1 86.38 157 ILE B O 1
ATOM 3275 N N . GLU B 1 158 ? 6.457 -6.746 -21.312 1 90.94 158 GLU B N 1
ATOM 3276 C CA . GLU B 1 158 ? 7.082 -6.535 -22.609 1 90.94 158 GLU B CA 1
ATOM 3277 C C . GLU B 1 158 ? 8.578 -6.844 -22.562 1 90.94 158 GLU B C 1
ATOM 3279 O O . GLU B 1 158 ? 9.109 -7.477 -23.469 1 90.94 158 GLU B O 1
ATOM 3284 N N . VAL B 1 159 ? 9.203 -6.449 -21.547 1 94.31 159 VAL B N 1
ATOM 3285 C CA . VAL B 1 159 ? 10.641 -6.637 -21.391 1 94.31 159 VAL B CA 1
ATOM 3286 C C . VAL B 1 159 ? 10.961 -8.125 -21.297 1 94.31 159 VAL B C 1
ATOM 3288 O O . VAL B 1 159 ? 11.922 -8.602 -21.906 1 94.31 159 VAL B O 1
ATOM 3291 N N . VAL B 1 160 ? 10.219 -8.836 -20.578 1 94.06 160 VAL B N 1
ATOM 3292 C CA . VAL B 1 160 ? 10.484 -10.258 -20.406 1 94.06 160 VAL B CA 1
ATOM 3293 C C . VAL B 1 160 ? 10.328 -10.984 -21.734 1 94.06 160 VAL B C 1
ATOM 3295 O O . VAL B 1 160 ? 11.055 -11.938 -22.031 1 94.06 160 VAL B O 1
ATOM 3298 N N . GLY B 1 161 ? 9.336 -10.516 -22.547 1 93.25 161 GLY B N 1
ATOM 3299 C CA . GLY B 1 161 ? 9.219 -11.07 -23.875 1 93.25 161 GLY B CA 1
ATOM 3300 C C . GLY B 1 161 ? 10.492 -10.953 -24.688 1 93.25 161 GLY B C 1
ATOM 3301 O O . GLY B 1 161 ? 10.914 -11.914 -25.344 1 93.25 161 GLY B O 1
ATOM 3302 N N . LYS B 1 162 ? 11.078 -9.789 -24.609 1 94.38 162 LYS B N 1
ATOM 3303 C CA . LYS B 1 162 ? 12.336 -9.539 -25.297 1 94.38 162 LYS B CA 1
ATOM 3304 C C . LYS B 1 162 ? 13.453 -10.43 -24.75 1 94.38 162 LYS B C 1
ATOM 3306 O O . LYS B 1 162 ? 14.25 -10.984 -25.516 1 94.38 162 LYS B O 1
ATOM 3311 N N . ILE B 1 163 ? 13.508 -10.617 -23.484 1 95.75 163 ILE B N 1
ATOM 3312 C CA . ILE B 1 163 ? 14.555 -11.391 -22.812 1 95.75 163 ILE B CA 1
ATOM 3313 C C . ILE B 1 163 ? 14.469 -12.852 -23.25 1 95.75 163 ILE B C 1
ATOM 3315 O O . ILE B 1 163 ? 15.469 -13.453 -23.641 1 95.75 163 ILE B O 1
ATOM 3319 N N . VAL B 1 164 ? 13.352 -13.406 -23.219 1 94.19 164 VAL B N 1
ATOM 3320 C CA . VAL B 1 164 ? 13.141 -14.82 -23.5 1 94.19 164 VAL B CA 1
ATOM 3321 C C . VAL B 1 164 ? 13.477 -15.102 -24.969 1 94.19 164 VAL B C 1
ATOM 3323 O O . VAL B 1 164 ? 14.008 -16.156 -25.297 1 94.19 164 VAL B O 1
ATOM 3326 N N . SER B 1 165 ? 13.219 -14.102 -25.781 1 92.62 165 SER B N 1
ATOM 3327 C CA . SER B 1 165 ? 13.43 -14.289 -27.219 1 92.62 165 SER B CA 1
ATOM 3328 C C . SER B 1 165 ? 14.898 -14.117 -27.594 1 92.62 165 SER B C 1
ATOM 3330 O O . SER B 1 165 ? 15.359 -14.641 -28.609 1 92.62 165 SER B O 1
ATOM 3332 N N . THR B 1 166 ? 15.625 -13.375 -26.797 1 91.19 166 THR B N 1
ATOM 3333 C CA . THR B 1 166 ? 16.969 -13.008 -27.203 1 91.19 166 THR B CA 1
ATOM 3334 C C . THR B 1 166 ? 18.016 -13.656 -26.297 1 91.19 166 THR B C 1
ATOM 3336 O O . THR B 1 166 ? 19.172 -13.828 -26.703 1 91.19 166 THR B O 1
ATOM 3339 N N . GLN B 1 167 ? 17.516 -13.836 -25.141 1 86.81 167 GLN B N 1
ATOM 3340 C CA . GLN B 1 167 ? 18.438 -14.383 -24.141 1 86.81 167 GLN B CA 1
ATOM 3341 C C . GLN B 1 167 ? 17.953 -15.742 -23.641 1 86.81 167 GLN B C 1
ATOM 3343 O O . GLN B 1 167 ? 16.844 -16.172 -23.969 1 86.81 167 GLN B O 1
ATOM 3348 N N . LYS B 1 168 ? 18.656 -16.594 -23.094 1 86.75 168 LYS B N 1
ATOM 3349 C CA . LYS B 1 168 ? 18.281 -17.844 -22.422 1 86.75 168 LYS B CA 1
ATOM 3350 C C . LYS B 1 168 ? 18.781 -17.875 -20.984 1 86.75 168 LYS B C 1
ATOM 3352 O O . LYS B 1 168 ? 19.5 -18.781 -20.594 1 86.75 168 LYS B O 1
ATOM 3357 N N . PRO B 1 169 ? 18.203 -16.844 -20.25 1 95.75 169 PRO B N 1
ATOM 3358 C CA . PRO B 1 169 ? 18.719 -16.812 -18.875 1 95.75 169 PRO B CA 1
ATOM 3359 C C . PRO B 1 169 ? 18.125 -17.922 -18.016 1 95.75 169 PRO B C 1
ATOM 3361 O O . PRO B 1 169 ? 17.062 -18.469 -18.328 1 95.75 169 PRO B O 1
ATOM 3364 N N . THR B 1 170 ? 18.875 -18.281 -17.094 1 97.12 170 THR B N 1
ATOM 3365 C CA . THR B 1 170 ? 18.328 -19.203 -16.109 1 97.12 170 THR B CA 1
ATOM 3366 C C . THR B 1 170 ? 17.703 -18.453 -14.938 1 97.12 170 THR B C 1
ATOM 3368 O O . THR B 1 170 ? 16.984 -19.031 -14.125 1 97.12 170 THR B O 1
ATOM 3371 N N . ILE B 1 171 ? 18.031 -17.062 -14.875 1 98.19 171 ILE B N 1
ATOM 3372 C CA . ILE B 1 171 ? 17.453 -16.25 -13.805 1 98.19 171 ILE B CA 1
ATOM 3373 C C . ILE B 1 171 ? 17.328 -14.797 -14.266 1 98.19 171 ILE B C 1
ATOM 3375 O O . ILE B 1 171 ? 18.172 -14.305 -15.023 1 98.19 171 ILE B O 1
ATOM 3379 N N . ILE B 1 172 ? 16.312 -14.195 -13.875 1 98.38 172 ILE B N 1
ATOM 3380 C CA . ILE B 1 172 ? 16.109 -12.766 -14.07 1 98.38 172 ILE B CA 1
ATOM 3381 C C . ILE B 1 172 ? 16.109 -12.055 -12.719 1 98.38 172 ILE B C 1
ATOM 3383 O O . ILE B 1 172 ? 15.258 -12.336 -11.859 1 98.38 172 ILE B O 1
ATOM 3387 N N . VAL B 1 173 ? 17.047 -11.172 -12.547 1 98.25 173 VAL B N 1
ATOM 3388 C CA . VAL B 1 173 ? 17.172 -10.336 -11.352 1 98.25 173 VAL B CA 1
ATOM 3389 C C . VAL B 1 173 ? 16.484 -8.992 -11.594 1 98.25 173 VAL B C 1
ATOM 3391 O O . VAL B 1 173 ? 16.828 -8.273 -12.531 1 98.25 173 VAL B O 1
ATOM 3394 N N . CYS B 1 174 ? 15.547 -8.711 -10.742 1 96.38 174 CYS B N 1
ATOM 3395 C CA . CYS B 1 174 ? 14.797 -7.473 -10.922 1 96.38 174 CYS B CA 1
ATOM 3396 C C . CYS B 1 174 ? 15.141 -6.473 -9.82 1 96.38 174 CYS B C 1
ATOM 3398 O O . CYS B 1 174 ? 15.188 -6.828 -8.648 1 96.38 174 CYS B O 1
ATOM 3400 N N . ALA B 1 175 ? 15.273 -5.254 -10.188 1 93.75 175 ALA B N 1
ATOM 3401 C CA . ALA B 1 175 ? 15.695 -4.199 -9.266 1 93.75 175 ALA B CA 1
ATOM 3402 C C . ALA B 1 175 ? 14.602 -3.912 -8.234 1 93.75 175 ALA B C 1
ATOM 3404 O O . ALA B 1 175 ? 14.875 -3.318 -7.188 1 93.75 175 ALA B O 1
ATOM 3405 N N . THR B 1 176 ? 13.383 -4.258 -8.539 1 90.5 176 THR B N 1
ATOM 3406 C CA . THR B 1 176 ? 12.273 -4.059 -7.609 1 90.5 176 THR B CA 1
ATOM 3407 C C . THR B 1 176 ? 11.305 -5.234 -7.668 1 90.5 176 THR B C 1
ATOM 3409 O O . THR B 1 176 ? 11.242 -5.945 -8.672 1 90.5 176 THR B O 1
ATOM 3412 N N . ASP B 1 177 ? 10.539 -5.355 -6.652 1 89.94 177 ASP B N 1
ATOM 3413 C CA . ASP B 1 177 ? 9.516 -6.395 -6.629 1 89.94 177 ASP B CA 1
ATOM 3414 C C . ASP B 1 177 ? 8.445 -6.137 -7.691 1 89.94 177 ASP B C 1
ATOM 3416 O O . ASP B 1 177 ? 7.883 -7.074 -8.258 1 89.94 177 ASP B O 1
ATOM 3420 N N . SER B 1 178 ? 8.188 -4.898 -7.973 1 85.69 178 SER B N 1
ATOM 3421 C CA . SER B 1 178 ? 7.188 -4.574 -8.984 1 85.69 178 SER B CA 1
ATOM 3422 C C . SER B 1 178 ? 7.598 -5.109 -10.352 1 85.69 178 SER B C 1
ATOM 3424 O O . SER B 1 178 ? 6.781 -5.695 -11.07 1 85.69 178 SER B O 1
ATOM 3426 N N . ILE B 1 179 ? 8.812 -4.891 -10.68 1 90.5 179 ILE B N 1
ATOM 3427 C CA . ILE B 1 179 ? 9.32 -5.418 -11.938 1 90.5 179 ILE B CA 1
ATOM 3428 C C . ILE B 1 179 ? 9.266 -6.945 -11.922 1 90.5 179 ILE B C 1
ATOM 3430 O O . ILE B 1 179 ? 8.844 -7.566 -12.898 1 90.5 179 ILE B O 1
ATOM 3434 N N . ALA B 1 180 ? 9.641 -7.512 -10.773 1 93.94 180 ALA B N 1
ATOM 3435 C CA . ALA B 1 180 ? 9.664 -8.969 -10.641 1 93.94 180 ALA B CA 1
ATOM 3436 C C . ALA B 1 180 ? 8.273 -9.555 -10.859 1 93.94 180 ALA B C 1
ATOM 3438 O O . ALA B 1 180 ? 8.117 -10.562 -11.547 1 93.94 180 ALA B O 1
ATOM 3439 N N . ILE B 1 181 ? 7.332 -8.93 -10.289 1 88.38 181 ILE B N 1
ATOM 3440 C CA . ILE B 1 181 ? 5.957 -9.406 -10.422 1 88.38 181 ILE B CA 1
ATOM 3441 C C . ILE B 1 181 ? 5.523 -9.336 -11.883 1 88.38 181 ILE B C 1
ATOM 3443 O O . ILE B 1 181 ? 4.891 -10.258 -12.398 1 88.38 181 ILE B O 1
ATOM 3447 N N . GLY B 1 182 ? 5.816 -8.242 -12.555 1 88.81 182 GLY B N 1
ATOM 3448 C CA . GLY B 1 182 ? 5.539 -8.141 -13.977 1 88.81 182 GLY B CA 1
ATOM 3449 C C . GLY B 1 182 ? 6.23 -9.211 -14.797 1 88.81 182 GLY B C 1
ATOM 3450 O O . GLY B 1 182 ? 5.633 -9.781 -15.711 1 88.81 182 GLY B O 1
ATOM 3451 N N . VAL B 1 183 ? 7.43 -9.469 -14.453 1 94.31 183 VAL B N 1
ATOM 3452 C CA . VAL B 1 183 ? 8.211 -10.5 -15.125 1 94.31 183 VAL B CA 1
ATOM 3453 C C . VAL B 1 183 ? 7.559 -11.867 -14.922 1 94.31 183 VAL B C 1
ATOM 3455 O O . VAL B 1 183 ? 7.398 -12.633 -15.875 1 94.31 183 VAL B O 1
ATOM 3458 N N . MET B 1 184 ? 7.188 -12.156 -13.703 1 92.81 184 MET B N 1
ATOM 3459 C CA . MET B 1 184 ? 6.559 -13.438 -13.391 1 92.81 184 MET B CA 1
ATOM 3460 C C . MET B 1 184 ? 5.254 -13.602 -14.164 1 92.81 184 MET B C 1
ATOM 3462 O O . MET B 1 184 ? 4.969 -14.68 -14.688 1 92.81 184 MET B O 1
ATOM 3466 N N . LYS B 1 185 ? 4.531 -12.586 -14.203 1 87.12 185 LYS B N 1
ATOM 3467 C CA . LYS B 1 185 ? 3.293 -12.625 -14.969 1 87.12 185 LYS B CA 1
ATOM 3468 C C . LYS B 1 185 ? 3.57 -12.883 -16.453 1 87.12 185 LYS B C 1
ATOM 3470 O O . LYS B 1 185 ? 2.877 -13.672 -17.094 1 87.12 185 LYS B O 1
ATOM 3475 N N . GLY B 1 186 ? 4.504 -12.117 -16.984 1 89.81 186 GLY B N 1
ATOM 3476 C CA . GLY B 1 186 ? 4.883 -12.305 -18.375 1 89.81 186 GLY B CA 1
ATOM 3477 C C . GLY B 1 186 ? 5.336 -13.719 -18.688 1 89.81 186 GLY B C 1
ATOM 3478 O O . GLY B 1 186 ? 4.93 -14.305 -19.688 1 89.81 186 GLY B O 1
ATOM 3479 N N . LEU B 1 187 ? 6.141 -14.312 -17.797 1 93.38 187 LEU B N 1
ATOM 3480 C CA . LEU B 1 187 ? 6.609 -15.68 -17.969 1 93.38 187 LEU B CA 1
ATOM 3481 C C . LEU B 1 187 ? 5.441 -16.656 -17.922 1 93.38 187 LEU B C 1
ATOM 3483 O O . LEU B 1 187 ? 5.379 -17.594 -18.734 1 93.38 187 LEU B O 1
ATOM 3487 N N . THR B 1 188 ? 4.621 -16.422 -16.969 1 87 188 THR B N 1
ATOM 3488 C CA . THR B 1 188 ? 3.453 -17.281 -16.828 1 87 188 THR B CA 1
ATOM 3489 C C . THR B 1 188 ? 2.6 -17.234 -18.094 1 87 188 THR B C 1
ATOM 3491 O O . THR B 1 188 ? 2.145 -18.266 -18.578 1 87 188 THR B O 1
ATOM 3494 N N . LYS B 1 189 ? 2.414 -16.078 -18.625 1 84.81 189 LYS B N 1
ATOM 3495 C CA . LYS B 1 189 ? 1.64 -15.906 -19.844 1 84.81 189 LYS B CA 1
ATOM 3496 C C . LYS B 1 189 ? 2.281 -16.656 -21.016 1 84.81 189 LYS B C 1
ATOM 3498 O O . LYS B 1 189 ? 1.581 -17.156 -21.891 1 84.81 189 LYS B O 1
ATOM 350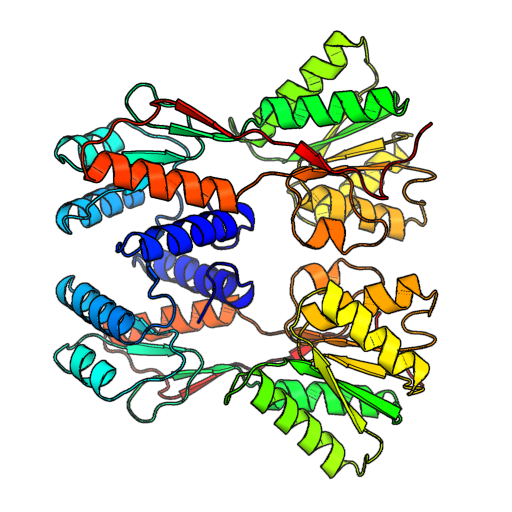3 N N . MET B 1 190 ? 3.525 -16.766 -20.969 1 91.19 190 MET B N 1
ATOM 3504 C CA . MET B 1 190 ? 4.277 -17.438 -22.016 1 91.19 190 MET B CA 1
ATOM 3505 C C . MET B 1 190 ? 4.43 -18.938 -21.703 1 91.19 190 MET B C 1
ATOM 3507 O O . MET B 1 190 ? 5.125 -19.656 -22.422 1 91.19 190 MET B O 1
ATOM 3511 N N . GLU B 1 191 ? 3.861 -19.359 -20.594 1 91 191 GLU B N 1
ATOM 3512 C CA . GLU B 1 191 ? 3.867 -20.75 -20.156 1 91 191 GLU B CA 1
ATOM 3513 C C . GLU B 1 191 ? 5.277 -21.219 -19.812 1 91 191 GLU B C 1
ATOM 3515 O O . GLU B 1 191 ? 5.648 -22.359 -20.109 1 91 191 GLU B O 1
ATOM 3520 N N . ILE B 1 192 ? 6.062 -20.344 -19.344 1 94.81 192 ILE B N 1
ATOM 3521 C CA . ILE B 1 192 ? 7.398 -20.656 -18.859 1 94.81 192 ILE B CA 1
ATOM 3522 C C . ILE B 1 192 ? 7.359 -20.859 -17.344 1 94.81 192 ILE B C 1
ATOM 3524 O O . ILE B 1 192 ? 6.914 -19.984 -16.594 1 94.81 192 ILE B O 1
ATOM 3528 N N . SER B 1 193 ? 7.816 -21.906 -16.875 1 94 193 SER B N 1
ATOM 3529 C CA . SER B 1 193 ? 7.691 -22.281 -15.477 1 94 193 SER B CA 1
ATOM 3530 C C . SER B 1 193 ? 8.695 -21.531 -14.609 1 94 193 SER B C 1
ATOM 3532 O O . SER B 1 193 ? 9.875 -21.438 -14.961 1 94 193 SER B O 1
ATOM 3534 N N . ILE B 1 194 ? 8.25 -21.047 -13.578 1 95.06 194 ILE B N 1
ATOM 3535 C CA . ILE B 1 194 ? 9.07 -20.438 -12.531 1 95.06 194 ILE B CA 1
ATOM 3536 C C . ILE B 1 194 ? 9.062 -21.328 -11.289 1 95.06 194 ILE B C 1
ATOM 3538 O O . ILE B 1 194 ? 8 -21.672 -10.773 1 95.06 194 ILE B O 1
ATOM 3542 N N . PRO B 1 195 ? 10.078 -21.688 -10.812 1 96.38 195 PRO B N 1
ATOM 3543 C CA . PRO B 1 195 ? 11.461 -21.359 -11.172 1 96.38 195 PRO B CA 1
ATOM 3544 C C . PRO B 1 195 ? 12.094 -22.406 -12.086 1 96.38 195 PRO B C 1
ATOM 3546 O O . PRO B 1 195 ? 13.258 -22.266 -12.477 1 96.38 195 PRO B O 1
ATOM 3549 N N . LYS B 1 196 ? 11.445 -23.375 -12.445 1 96.06 196 LYS B N 1
ATOM 3550 C CA . LYS B 1 196 ? 12.047 -24.531 -13.086 1 96.06 196 LYS B CA 1
ATOM 3551 C C . LYS B 1 196 ? 12.773 -24.141 -14.367 1 96.06 196 LYS B C 1
ATOM 3553 O O . LYS B 1 196 ? 13.867 -24.641 -14.648 1 96.06 196 LYS B O 1
ATOM 3558 N N . GLU B 1 197 ? 12.172 -23.344 -15.148 1 96.5 197 GLU B N 1
ATOM 3559 C CA . GLU B 1 197 ? 12.797 -22.922 -16.391 1 96.5 197 GLU B CA 1
ATOM 3560 C C . GLU B 1 197 ? 13.562 -21.609 -16.219 1 96.5 197 GLU B C 1
ATOM 3562 O O . GLU B 1 197 ? 14.695 -21.469 -16.672 1 96.5 197 GLU B O 1
ATOM 3567 N N . ILE B 1 198 ? 12.938 -20.672 -15.594 1 97.88 198 ILE B N 1
ATOM 3568 C CA . ILE B 1 198 ? 13.586 -19.391 -15.312 1 97.88 198 ILE B CA 1
ATOM 3569 C C . ILE B 1 198 ? 13.266 -18.938 -13.891 1 97.88 198 ILE B C 1
ATOM 3571 O O . ILE B 1 198 ? 12.102 -18.812 -13.516 1 97.88 198 ILE B O 1
ATOM 3575 N N . SER B 1 199 ? 14.305 -18.719 -13.086 1 98.44 199 SER B N 1
ATOM 3576 C CA . SER B 1 199 ? 14.156 -18.172 -11.742 1 98.44 199 SER B CA 1
ATOM 3577 C C . SER B 1 199 ? 14.016 -16.656 -11.773 1 98.44 199 SER B C 1
ATOM 3579 O O . SER B 1 199 ? 14.453 -16.016 -12.727 1 98.44 199 SER B O 1
ATOM 3581 N N . VAL B 1 200 ? 13.391 -16.109 -10.75 1 98.31 200 VAL B N 1
ATOM 3582 C CA . VAL B 1 200 ? 13.164 -14.672 -10.68 1 98.31 200 VAL B CA 1
ATOM 3583 C C . VAL B 1 200 ? 13.438 -14.18 -9.258 1 98.31 200 VAL B C 1
ATOM 3585 O O . VAL B 1 200 ? 13.047 -14.82 -8.281 1 98.31 200 VAL B O 1
ATOM 3588 N N . THR B 1 201 ? 14.156 -13.086 -9.148 1 98.38 201 THR B N 1
ATOM 3589 C CA . THR B 1 201 ? 14.32 -12.414 -7.859 1 98.38 201 THR B CA 1
ATOM 3590 C C . THR B 1 201 ? 13.875 -10.953 -7.949 1 98.38 201 THR B C 1
ATOM 3592 O O . THR B 1 201 ? 13.836 -10.383 -9.039 1 98.38 201 THR B O 1
ATOM 3595 N N . GLY B 1 202 ? 13.523 -10.469 -6.844 1 96.38 202 GLY B N 1
ATOM 3596 C CA . GLY B 1 202 ? 13.234 -9.047 -6.719 1 96.38 202 GLY B CA 1
ATOM 3597 C C . GLY B 1 202 ? 13.961 -8.391 -5.555 1 96.38 202 GLY B C 1
ATOM 3598 O O . GLY B 1 202 ? 14.898 -8.969 -5 1 96.38 202 GLY B O 1
ATOM 3599 N N . ILE B 1 203 ? 13.656 -7.16 -5.246 1 95.25 203 ILE B N 1
ATOM 3600 C CA . ILE B 1 203 ? 14.172 -6.395 -4.113 1 95.25 203 ILE B CA 1
ATOM 3601 C C . ILE B 1 203 ? 13.062 -5.508 -3.547 1 95.25 203 ILE B C 1
ATOM 3603 O O . ILE B 1 203 ? 12.422 -4.758 -4.285 1 95.25 203 ILE B O 1
ATOM 3607 N N . GLY B 1 204 ? 12.922 -5.574 -2.174 1 92.69 204 GLY B N 1
ATOM 3608 C CA . GLY B 1 204 ? 11.945 -4.719 -1.521 1 92.69 204 GLY B CA 1
ATOM 3609 C C . GLY B 1 204 ? 11.078 -5.461 -0.519 1 92.69 204 GLY B C 1
ATOM 3610 O O . GLY B 1 204 ? 10.773 -4.934 0.554 1 92.69 204 GLY B O 1
ATOM 3611 N N . ASP B 1 205 ? 10.547 -6.645 -0.9 1 93 205 ASP B N 1
ATOM 3612 C CA . ASP B 1 205 ? 9.734 -7.531 -0.076 1 93 205 ASP B CA 1
ATOM 3613 C C . ASP B 1 205 ? 8.391 -6.887 0.255 1 93 205 ASP B C 1
ATOM 3615 O O . ASP B 1 205 ? 8 -6.816 1.423 1 93 205 ASP B O 1
ATOM 3619 N N . TYR B 1 206 ? 7.727 -6.438 -0.77 1 82.62 206 TYR B N 1
ATOM 3620 C CA . TYR B 1 206 ? 6.355 -5.965 -0.619 1 82.62 206 TYR B CA 1
ATOM 3621 C C . TYR B 1 206 ? 5.426 -7.105 -0.226 1 82.62 206 TYR B C 1
ATOM 3623 O O . TYR B 1 206 ? 5.758 -8.281 -0.409 1 82.62 206 TYR B O 1
ATOM 3631 N N . GLU B 1 207 ? 4.312 -6.773 0.371 1 76.25 207 GLU B N 1
ATOM 3632 C CA . GLU B 1 207 ? 3.385 -7.773 0.891 1 76.25 207 GLU B CA 1
ATOM 3633 C C . GLU B 1 207 ? 3.051 -8.82 -0.167 1 76.25 207 GLU B C 1
ATOM 3635 O O . GLU B 1 207 ? 2.938 -10.008 0.142 1 76.25 207 GLU B O 1
ATOM 3640 N N . ILE B 1 208 ? 3.062 -8.438 -1.358 1 78.19 208 ILE B N 1
ATOM 3641 C CA . ILE B 1 208 ? 2.646 -9.281 -2.477 1 78.19 208 ILE B CA 1
ATOM 3642 C C . ILE B 1 208 ? 3.676 -10.383 -2.705 1 78.19 208 ILE B C 1
ATOM 3644 O O . ILE B 1 208 ? 3.34 -11.461 -3.193 1 78.19 208 ILE B O 1
ATOM 3648 N N . ALA B 1 209 ? 4.871 -10.125 -2.326 1 86.19 209 ALA B N 1
ATOM 3649 C CA . ALA B 1 209 ? 5.973 -11.031 -2.625 1 86.19 209 ALA B CA 1
ATOM 3650 C C . ALA B 1 209 ? 5.727 -12.406 -2.01 1 86.19 209 ALA B C 1
ATOM 3652 O O . ALA B 1 209 ? 6.035 -13.438 -2.621 1 86.19 209 ALA B O 1
ATOM 3653 N N . GLY B 1 210 ? 5.121 -12.422 -0.84 1 83.56 210 GLY B N 1
ATOM 3654 C CA . GLY B 1 210 ? 4.832 -13.68 -0.159 1 83.56 210 GLY B CA 1
ATOM 3655 C C . GLY B 1 210 ? 3.492 -14.273 -0.542 1 83.56 210 GLY B C 1
ATOM 3656 O O . GLY B 1 210 ? 3.221 -15.438 -0.261 1 83.56 210 GLY B O 1
ATOM 3657 N N . MET B 1 211 ? 2.727 -13.555 -1.291 1 77.62 211 MET B N 1
ATOM 3658 C CA . MET B 1 211 ? 1.336 -13.938 -1.516 1 77.62 211 MET B CA 1
ATOM 3659 C C . MET B 1 211 ? 1.158 -14.555 -2.9 1 77.62 211 MET B C 1
ATOM 3661 O O . MET B 1 211 ? 0.206 -15.297 -3.135 1 77.62 211 MET B O 1
ATOM 3665 N N . ILE B 1 212 ? 2.062 -14.266 -3.758 1 81.75 212 ILE B N 1
ATOM 3666 C CA . ILE B 1 212 ? 1.941 -14.75 -5.129 1 81.75 212 ILE B CA 1
ATOM 3667 C C . ILE B 1 212 ? 2.484 -16.172 -5.215 1 81.75 212 ILE B C 1
ATOM 3669 O O . ILE B 1 212 ? 3.172 -16.641 -4.305 1 81.75 212 ILE B O 1
ATOM 3673 N N . THR B 1 213 ? 2.033 -16.875 -6.312 1 78.62 213 THR B N 1
ATOM 3674 C CA . THR B 1 213 ? 2.516 -18.219 -6.582 1 78.62 213 THR B CA 1
ATOM 3675 C C . THR B 1 213 ? 3.232 -18.281 -7.93 1 78.62 213 THR B C 1
ATOM 3677 O O . THR B 1 213 ? 2.641 -17.969 -8.969 1 78.62 213 THR B O 1
ATOM 3680 N N . PRO B 1 214 ? 4.543 -18.781 -7.898 1 87.62 214 PRO B N 1
ATOM 3681 C CA . PRO B 1 214 ? 5.387 -19.016 -6.727 1 87.62 214 PRO B CA 1
ATOM 3682 C C . PRO B 1 214 ? 5.707 -17.734 -5.953 1 87.62 214 PRO B C 1
ATOM 3684 O O . PRO B 1 214 ? 5.742 -16.656 -6.539 1 87.62 214 PRO B O 1
ATOM 3687 N N . SER B 1 215 ? 5.906 -17.891 -4.684 1 89.81 215 SER B N 1
ATOM 3688 C CA . SER B 1 215 ? 6.281 -16.734 -3.879 1 89.81 215 SER B CA 1
ATOM 3689 C C . SER B 1 215 ? 7.66 -16.203 -4.273 1 89.81 215 SER B C 1
ATOM 3691 O O . SER B 1 215 ? 8.539 -16.984 -4.648 1 89.81 215 SER B O 1
ATOM 3693 N N . LEU B 1 216 ? 7.859 -14.945 -4.133 1 94.75 216 LEU B N 1
ATOM 3694 C CA . LEU B 1 216 ? 9 -14.258 -4.727 1 94.75 216 LEU B CA 1
ATOM 3695 C C . LEU B 1 216 ? 10.164 -14.195 -3.742 1 94.75 216 LEU B C 1
ATOM 3697 O O . LEU B 1 216 ? 10.008 -13.719 -2.617 1 94.75 216 LEU B O 1
ATOM 3701 N N . THR B 1 217 ? 11.32 -14.758 -4.148 1 98.19 217 THR B N 1
ATOM 3702 C CA . THR B 1 217 ? 12.57 -14.492 -3.453 1 98.19 217 THR B CA 1
ATOM 3703 C C . THR B 1 217 ? 12.992 -13.039 -3.627 1 98.19 217 THR B C 1
ATOM 3705 O O . THR B 1 217 ? 13.047 -12.531 -4.75 1 98.19 217 THR B O 1
ATOM 3708 N N . THR B 1 218 ? 13.25 -12.328 -2.535 1 97.94 218 THR B N 1
ATOM 3709 C CA . THR B 1 218 ? 13.5 -10.891 -2.6 1 97.94 218 THR B CA 1
ATOM 3710 C C . THR B 1 218 ? 14.359 -10.43 -1.428 1 97.94 218 THR B C 1
ATOM 3712 O O . THR B 1 218 ? 14.867 -11.258 -0.664 1 97.94 218 THR B O 1
ATOM 3715 N N . ILE B 1 219 ? 14.719 -9.164 -1.415 1 98.31 219 ILE B N 1
ATOM 3716 C CA . ILE B 1 219 ? 15.422 -8.555 -0.292 1 98.31 219 ILE B CA 1
ATOM 3717 C C . ILE B 1 219 ? 14.438 -7.801 0.596 1 98.31 219 ILE B C 1
ATOM 3719 O O . ILE B 1 219 ? 13.656 -6.977 0.11 1 98.31 219 ILE B O 1
ATOM 3723 N N . HIS B 1 220 ? 14.469 -8.086 1.817 1 97.31 220 HIS B N 1
ATOM 3724 C CA . HIS B 1 220 ? 13.586 -7.445 2.781 1 97.31 220 HIS B CA 1
ATOM 3725 C C . HIS B 1 220 ? 14.203 -6.164 3.334 1 97.31 220 HIS B C 1
ATOM 3727 O O . HIS B 1 220 ? 15.32 -6.184 3.852 1 97.31 220 HIS B O 1
ATOM 3733 N N . TYR B 1 221 ? 13.547 -5.07 3.156 1 95.19 221 TYR B N 1
ATOM 3734 C CA . TYR B 1 221 ? 13.836 -3.805 3.814 1 95.19 221 TYR B CA 1
ATOM 3735 C C . TYR B 1 221 ? 12.953 -3.611 5.043 1 95.19 221 TYR B C 1
ATOM 3737 O O . TYR B 1 221 ? 11.727 -3.547 4.93 1 95.19 221 TYR B O 1
ATOM 3745 N N . PRO B 1 222 ? 13.508 -3.562 6.164 1 95.44 222 PRO B N 1
ATOM 3746 C CA . PRO B 1 222 ? 12.695 -3.387 7.363 1 95.44 222 PRO B CA 1
ATOM 3747 C C . PRO B 1 222 ? 12.172 -1.959 7.523 1 95.44 222 PRO B C 1
ATOM 3749 O O . PRO B 1 222 ? 12.539 -1.271 8.484 1 95.44 222 PRO B O 1
ATOM 3752 N N . TYR B 1 223 ? 11.266 -1.598 6.715 1 92.31 223 TYR B N 1
ATOM 3753 C CA . TYR B 1 223 ? 10.773 -0.229 6.621 1 92.31 223 TYR B CA 1
ATOM 3754 C C . TYR B 1 223 ? 10.117 0.209 7.926 1 92.31 223 TYR B C 1
ATOM 3756 O O . TYR B 1 223 ? 10.359 1.32 8.406 1 92.31 223 TYR B O 1
ATOM 3764 N N . LYS B 1 224 ? 9.297 -0.611 8.523 1 92.12 224 LYS B N 1
ATOM 3765 C CA . LYS B 1 224 ? 8.625 -0.239 9.766 1 92.12 224 LYS B CA 1
ATOM 3766 C C . LYS B 1 224 ? 9.641 -0.039 10.891 1 92.12 224 LYS B C 1
ATOM 3768 O O . LYS B 1 224 ? 9.531 0.912 11.672 1 92.12 224 LYS B O 1
ATOM 3773 N N . SER B 1 225 ? 10.57 -0.912 10.93 1 95 225 SER B N 1
ATOM 3774 C CA . SER B 1 225 ? 11.641 -0.78 11.914 1 95 225 SER B CA 1
ATOM 3775 C C . SER B 1 225 ? 12.453 0.489 11.68 1 95 225 SER B C 1
ATOM 3777 O O . SER B 1 225 ? 12.914 1.119 12.633 1 95 225 SER B O 1
ATOM 3779 N N . CYS B 1 226 ? 12.656 0.75 10.445 1 94.69 226 CYS B N 1
ATOM 3780 C CA . CYS B 1 226 ? 13.312 2.01 10.109 1 94.69 226 CYS B CA 1
ATOM 3781 C C . CYS B 1 226 ? 12.531 3.197 10.648 1 94.69 226 CYS B C 1
ATOM 3783 O O . CYS B 1 226 ? 13.109 4.125 11.211 1 94.69 226 CYS B O 1
ATOM 3785 N N . GLY B 1 227 ? 11.25 3.127 10.469 1 94.94 227 GLY B N 1
ATOM 3786 C CA . GLY B 1 227 ? 10.398 4.164 11.039 1 94.94 227 GLY B CA 1
ATOM 3787 C C . GLY B 1 227 ? 10.531 4.285 12.539 1 94.94 227 GLY B C 1
ATOM 3788 O O . GLY B 1 227 ? 10.609 5.395 13.078 1 94.94 227 GLY B O 1
ATOM 3789 N N . LYS B 1 228 ? 10.539 3.162 13.188 1 96.69 228 LYS B N 1
ATOM 3790 C CA . LYS B 1 228 ? 10.727 3.141 14.633 1 96.69 228 LYS B CA 1
ATOM 3791 C C . LYS B 1 228 ? 12.039 3.818 15.023 1 96.69 228 LYS B C 1
ATOM 3793 O O . LYS B 1 228 ? 12.062 4.656 15.93 1 96.69 228 LYS B O 1
ATOM 3798 N N . LEU B 1 229 ? 13.07 3.484 14.336 1 96.5 229 LEU B N 1
ATOM 3799 C CA . LEU B 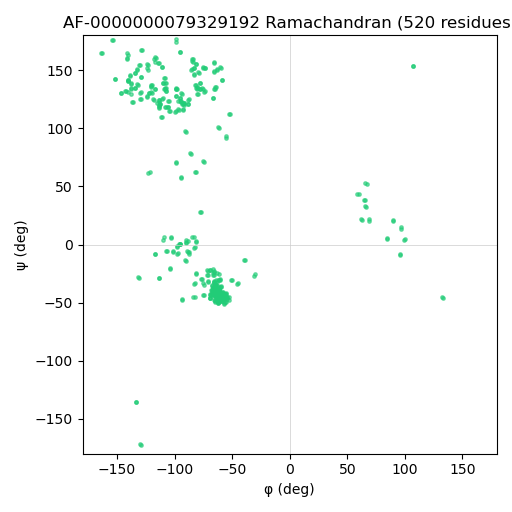1 229 ? 14.391 4.043 14.625 1 96.5 229 LEU B CA 1
ATOM 3800 C C . LEU B 1 229 ? 14.406 5.551 14.398 1 96.5 229 LEU B C 1
ATOM 3802 O O . LEU B 1 229 ? 14.984 6.297 15.188 1 96.5 229 LEU B O 1
ATOM 3806 N N . LEU B 1 230 ? 13.789 5.977 13.344 1 96.38 230 LEU B N 1
ATOM 3807 C CA . LEU B 1 230 ? 13.688 7.402 13.039 1 96.38 230 LEU B CA 1
ATOM 3808 C C . LEU B 1 230 ? 12.992 8.156 14.172 1 96.38 230 LEU B C 1
ATOM 3810 O O . LEU B 1 230 ? 13.484 9.188 14.625 1 96.38 230 LEU B O 1
ATOM 3814 N N . ALA B 1 231 ? 11.883 7.605 14.57 1 96.5 231 ALA B N 1
ATOM 3815 C CA . ALA B 1 231 ? 11.109 8.227 15.648 1 96.5 231 ALA B CA 1
ATOM 3816 C C . ALA B 1 231 ? 11.914 8.289 16.938 1 96.5 231 ALA B C 1
ATOM 3818 O O . ALA B 1 231 ? 11.977 9.336 17.594 1 96.5 231 ALA B O 1
ATOM 3819 N N . GLU B 1 232 ? 12.555 7.199 17.281 1 97.31 232 GLU B N 1
ATOM 3820 C CA . GLU B 1 232 ? 13.352 7.145 18.5 1 97.31 232 GLU B CA 1
ATOM 3821 C C . GLU B 1 232 ? 14.516 8.125 18.438 1 97.31 232 GLU B C 1
ATOM 3823 O O . GLU B 1 232 ? 14.789 8.836 19.422 1 97.31 232 GLU B O 1
ATOM 3828 N N . ASN B 1 233 ? 15.172 8.172 17.328 1 97.12 233 ASN B N 1
ATOM 3829 C CA . ASN B 1 233 ? 16.328 9.047 17.172 1 97.12 233 ASN B CA 1
ATOM 3830 C C . ASN B 1 233 ? 15.922 10.523 17.219 1 97.12 233 ASN B C 1
ATOM 3832 O O . ASN B 1 233 ? 16.609 11.336 17.844 1 97.12 233 ASN B O 1
ATOM 3836 N N . ILE B 1 234 ? 14.859 10.852 16.562 1 96.81 234 ILE B N 1
ATOM 3837 C CA . ILE B 1 234 ? 14.461 12.258 16.547 1 96.81 234 ILE B CA 1
ATOM 3838 C C . ILE B 1 234 ? 14.047 12.695 17.953 1 96.81 234 ILE B C 1
ATOM 3840 O O . ILE B 1 234 ? 14.336 13.82 18.359 1 96.81 234 ILE B O 1
ATOM 3844 N N . VAL B 1 235 ? 13.367 11.859 18.641 1 97.12 235 VAL B N 1
ATOM 3845 C CA . VAL B 1 235 ? 12.953 12.188 20 1 97.12 235 VAL B CA 1
ATOM 3846 C C . VAL B 1 235 ? 14.18 12.328 20.906 1 97.12 235 VAL B C 1
ATOM 3848 O O . VAL B 1 235 ? 14.25 13.234 21.734 1 97.12 235 VAL B O 1
ATOM 3851 N N . ASN B 1 236 ? 15.094 11.422 20.719 1 97.12 236 ASN B N 1
ATOM 3852 C CA . ASN B 1 236 ? 16.344 11.547 21.469 1 97.12 236 ASN B CA 1
ATOM 3853 C C . ASN B 1 236 ? 17 12.906 21.234 1 97.12 236 ASN B C 1
ATOM 3855 O O . ASN B 1 236 ? 17.453 13.547 22.188 1 97.12 236 ASN B O 1
ATOM 3859 N N . LEU B 1 237 ? 17.016 13.375 20.062 1 95.31 237 LEU B N 1
ATOM 3860 C CA . LEU B 1 237 ? 17.594 14.664 19.734 1 95.31 237 LEU B CA 1
ATOM 3861 C C . LEU B 1 237 ? 16.797 15.797 20.359 1 95.31 237 LEU B C 1
ATOM 3863 O O . LEU B 1 237 ? 17.375 16.781 20.844 1 95.31 237 LEU B O 1
ATOM 3867 N N . ILE B 1 238 ? 15.531 15.609 20.344 1 95.12 238 ILE B N 1
ATOM 3868 C CA . ILE B 1 238 ? 14.641 16.625 20.906 1 95.12 238 ILE B CA 1
ATOM 3869 C C . ILE B 1 238 ? 14.922 16.797 22.391 1 95.12 238 ILE B C 1
ATOM 3871 O O . ILE B 1 238 ? 14.945 17.922 22.891 1 95.12 238 ILE B O 1
ATOM 3875 N N . ILE B 1 239 ? 15.172 15.742 23.031 1 95.75 239 ILE B N 1
ATOM 3876 C CA . ILE B 1 239 ? 15.328 15.828 24.484 1 95.75 239 ILE B CA 1
ATOM 3877 C C . ILE B 1 239 ? 16.812 15.969 24.828 1 95.75 239 ILE B C 1
ATOM 3879 O O . ILE B 1 239 ? 17.188 15.859 26 1 95.75 239 ILE B O 1
ATOM 3883 N N . GLY B 1 240 ? 17.672 16 23.906 1 93.69 240 GLY B N 1
ATOM 3884 C CA . GLY B 1 240 ? 19.078 16.359 24.109 1 93.69 240 GLY B CA 1
ATOM 3885 C C . GLY B 1 240 ? 19.969 15.141 24.266 1 93.69 240 GLY B C 1
ATOM 3886 O O . GLY B 1 240 ? 21.109 15.258 24.734 1 93.69 240 GLY B O 1
ATOM 3887 N N . ASN B 1 241 ? 19.453 13.969 23.906 1 94.5 241 ASN B N 1
ATOM 3888 C CA . ASN B 1 241 ? 20.266 12.758 23.938 1 94.5 241 ASN B CA 1
ATOM 3889 C C . ASN B 1 241 ? 21.078 12.594 22.656 1 94.5 241 ASN B C 1
ATOM 3891 O O . ASN B 1 241 ? 20.734 13.18 21.625 1 94.5 241 ASN B O 1
ATOM 3895 N N . ASN B 1 242 ? 22.094 11.844 22.797 1 90.56 242 ASN B N 1
ATOM 3896 C CA . ASN B 1 242 ? 22.938 11.57 21.641 1 90.56 242 ASN B CA 1
ATOM 3897 C C . ASN B 1 242 ? 22.375 10.43 20.781 1 90.56 242 ASN B C 1
ATOM 3899 O O . ASN B 1 242 ? 21.672 9.562 21.297 1 90.56 242 ASN B O 1
ATOM 3903 N N . THR B 1 243 ? 22.578 10.555 19.484 1 91.5 243 THR B N 1
ATOM 3904 C CA . THR B 1 243 ? 22.281 9.484 18.531 1 91.5 243 THR B CA 1
ATOM 3905 C C . THR B 1 243 ? 23.359 9.406 17.453 1 91.5 243 THR B C 1
ATOM 3907 O O . THR B 1 243 ? 24.219 10.289 17.359 1 91.5 243 THR B O 1
ATOM 3910 N N . ASN B 1 244 ? 23.391 8.336 16.781 1 91.75 244 ASN B N 1
ATOM 3911 C CA . ASN B 1 244 ? 24.375 8.188 15.703 1 91.75 244 ASN B CA 1
ATOM 3912 C C . ASN B 1 244 ? 24.125 9.172 14.57 1 91.75 244 ASN B C 1
ATOM 3914 O O . ASN B 1 244 ? 22.969 9.383 14.172 1 91.75 244 ASN B O 1
ATOM 3918 N N . LYS B 1 245 ? 25.203 9.781 14.172 1 93.5 245 LYS B N 1
ATOM 3919 C CA . LYS B 1 245 ? 25.094 10.75 13.086 1 93.5 245 LYS B CA 1
ATOM 3920 C C . LYS B 1 245 ? 24.641 10.07 11.797 1 93.5 245 LYS B C 1
ATOM 3922 O O . LYS B 1 245 ? 23.859 10.648 11.031 1 93.5 245 LYS B O 1
ATOM 3927 N N . GLU B 1 246 ? 25.219 8.883 11.586 1 93.94 246 GLU B N 1
ATOM 3928 C CA . GLU B 1 246 ? 24.859 8.078 10.422 1 93.94 246 GLU B CA 1
ATOM 3929 C C . GLU B 1 246 ? 24.516 6.648 10.82 1 93.94 246 GLU B C 1
ATOM 3931 O O . GLU B 1 246 ? 25.25 6.008 11.57 1 93.94 246 GLU B O 1
ATOM 3936 N N . THR B 1 247 ? 23.344 6.246 10.414 1 94.44 247 THR B N 1
ATOM 3937 C CA . THR B 1 247 ? 22.906 4.875 10.656 1 94.44 247 THR B CA 1
ATOM 3938 C C . THR B 1 247 ? 22.531 4.188 9.352 1 94.44 247 THR B C 1
ATOM 3940 O O . THR B 1 247 ? 21.766 4.734 8.562 1 94.44 247 THR B O 1
ATOM 3943 N N . ILE B 1 248 ? 23.109 3.053 9.156 1 94.38 248 ILE B N 1
ATOM 3944 C CA . ILE B 1 248 ? 22.766 2.242 7.996 1 94.38 248 ILE B CA 1
ATOM 3945 C C . ILE B 1 248 ? 21.906 1.06 8.43 1 94.38 248 ILE B C 1
ATOM 3947 O O . ILE B 1 248 ? 22.281 0.298 9.32 1 94.38 248 ILE B O 1
ATOM 3951 N N . ILE B 1 249 ? 20.75 0.94 7.855 1 95 249 ILE B N 1
ATOM 3952 C CA . ILE B 1 249 ? 19.844 -0.147 8.18 1 95 249 ILE B CA 1
ATOM 3953 C C . ILE B 1 249 ? 20.141 -1.359 7.305 1 95 249 ILE B C 1
ATOM 3955 O O . ILE B 1 249 ? 20.078 -1.276 6.074 1 95 249 ILE B O 1
ATOM 3959 N N . PRO B 1 250 ? 20.375 -2.432 7.934 1 95.94 250 PRO B N 1
ATOM 3960 C CA . PRO B 1 250 ? 20.688 -3.629 7.148 1 95.94 250 PRO B CA 1
ATOM 3961 C C . PRO B 1 250 ? 19.453 -4.211 6.453 1 95.94 250 PRO B C 1
ATOM 3963 O O . PRO B 1 250 ? 18.328 -4.008 6.91 1 95.94 250 PRO B O 1
ATOM 3966 N N . VAL B 1 251 ? 19.703 -4.855 5.352 1 97.31 251 VAL B N 1
ATOM 3967 C CA . VAL B 1 251 ? 18.672 -5.566 4.594 1 97.31 251 VAL B CA 1
ATOM 3968 C C . VAL B 1 251 ? 19 -7.062 4.574 1 97.31 251 VAL B C 1
ATOM 3970 O O . VAL B 1 251 ? 20.094 -7.473 4.938 1 97.31 251 VAL B O 1
ATOM 3973 N N . LYS B 1 252 ? 17.969 -7.832 4.27 1 97.75 252 LYS B N 1
ATOM 3974 C CA . LYS B 1 252 ? 18.172 -9.273 4.316 1 97.75 252 LYS B CA 1
ATOM 3975 C C . LYS B 1 252 ? 17.453 -9.969 3.168 1 97.75 252 LYS B C 1
ATOM 3977 O O . LYS B 1 252 ? 16.328 -9.617 2.826 1 97.75 252 LYS B O 1
ATOM 3982 N N . LEU B 1 253 ? 18.141 -10.977 2.635 1 98.44 253 LEU B N 1
ATOM 3983 C CA . LEU B 1 253 ? 17.531 -11.812 1.603 1 98.44 253 LEU B CA 1
ATOM 3984 C C . LEU B 1 253 ? 16.5 -12.75 2.205 1 98.44 253 LEU B C 1
ATOM 3986 O O . LEU B 1 253 ? 16.734 -13.367 3.246 1 98.44 253 LEU B O 1
ATOM 3990 N N . ILE B 1 254 ? 15.359 -12.797 1.632 1 98 254 ILE B N 1
ATOM 3991 C CA . ILE B 1 254 ? 14.305 -13.742 1.984 1 98 254 ILE B CA 1
ATOM 3992 C C . ILE B 1 254 ? 14.109 -14.742 0.85 1 98 254 ILE B C 1
ATOM 3994 O O . ILE B 1 254 ? 13.594 -14.398 -0.215 1 98 254 ILE B O 1
ATOM 3998 N N . GLU B 1 255 ? 14.508 -15.945 1.119 1 97.81 255 GLU B N 1
ATOM 3999 C CA . GLU B 1 255 ? 14.352 -17.016 0.131 1 97.81 255 GLU B CA 1
ATOM 4000 C C . GLU B 1 255 ? 12.938 -17.562 0.137 1 97.81 255 GLU B C 1
ATOM 4002 O O . GLU B 1 255 ? 12.398 -17.906 1.194 1 97.81 255 GLU B O 1
ATOM 4007 N N . ARG B 1 256 ? 12.375 -17.625 -1.121 1 95.5 256 ARG B N 1
ATOM 4008 C CA . ARG B 1 256 ? 11.055 -18.234 -1.266 1 95.5 256 ARG B CA 1
ATOM 4009 C C . ARG B 1 256 ? 11.031 -19.203 -2.438 1 95.5 256 ARG B C 1
ATOM 4011 O O . ARG B 1 256 ? 11.953 -20 -2.607 1 95.5 256 ARG B O 1
ATOM 4018 N N . GLU B 1 257 ? 9.945 -19.125 -3.271 1 93.62 257 GLU B N 1
ATOM 4019 C CA . GLU B 1 257 ? 9.727 -20.234 -4.199 1 93.62 257 GLU B CA 1
ATOM 4020 C C . GLU B 1 257 ? 10.195 -19.859 -5.605 1 93.62 257 GLU B C 1
ATOM 4022 O O . GLU B 1 257 ? 10.297 -20.734 -6.477 1 93.62 257 GLU B O 1
ATOM 4027 N N . SER B 1 258 ? 10.594 -18.672 -5.84 1 96.94 258 SER B N 1
ATOM 4028 C CA . SER B 1 258 ? 10.758 -18.203 -7.215 1 96.94 258 SER B CA 1
ATOM 4029 C C . SER B 1 258 ? 12.164 -18.484 -7.727 1 96.94 258 SER B C 1
ATOM 4031 O O . SER B 1 258 ? 12.508 -18.094 -8.844 1 96.94 258 SER B O 1
ATOM 4033 N N . VAL B 1 259 ? 13.023 -19.156 -6.953 1 98.31 259 VAL B N 1
ATOM 4034 C CA . VAL B 1 259 ? 14.391 -19.438 -7.387 1 98.31 259 VAL B CA 1
ATOM 4035 C C . VAL B 1 259 ? 14.688 -20.922 -7.191 1 98.31 259 VAL B C 1
ATOM 4037 O O . VAL B 1 259 ? 14.383 -21.5 -6.137 1 98.31 259 VAL B O 1
ATOM 4040 N N . ASP B 1 260 ? 15.195 -21.531 -8.18 1 97.19 260 ASP B N 1
ATOM 4041 C CA . ASP B 1 260 ? 15.656 -22.906 -8.102 1 97.19 260 ASP B CA 1
ATOM 4042 C C . ASP B 1 260 ? 17.172 -22.984 -8.203 1 97.19 260 ASP B C 1
ATOM 4044 O O . ASP B 1 260 ? 17.812 -22.109 -8.781 1 97.19 260 ASP B O 1
ATOM 4048 N N . LYS B 1 261 ? 17.688 -24.062 -7.586 1 95.31 261 LYS B N 1
ATOM 4049 C CA . LYS B 1 261 ? 19.109 -24.359 -7.766 1 95.31 261 LYS B CA 1
ATOM 4050 C C . LYS B 1 261 ? 19.375 -25.016 -9.117 1 95.31 261 LYS B C 1
ATOM 4052 O O . LYS B 1 261 ? 18.594 -25.844 -9.57 1 95.31 261 LYS B O 1
ATOM 4057 N N . LEU B 1 262 ? 20.469 -24.578 -9.727 1 92.38 262 LEU B N 1
ATOM 4058 C CA . LEU B 1 262 ? 20.844 -25.234 -10.969 1 92.38 262 LEU B CA 1
ATOM 4059 C C . LEU B 1 262 ? 21.797 -26.406 -10.703 1 92.38 262 LEU B C 1
ATOM 4061 O O . LEU B 1 262 ? 22.625 -26.344 -9.797 1 92.38 262 LEU B O 1
#

InterPro domains:
  IPR028082 Periplasmic binding protein-like I [SSF53822] (2-253)
  IPR046335 Transcriptional regulator LacI/GalR-like, sensor domain [PF13377] (103-259)